Protein AF-A0A7S1FPR6-F1 (afdb_monomer)

Solvent-accessible surface area (backbone atoms only — not comparable to full-atom values): 31084 Å² total; per-residue (Å²): 144,83,84,83,73,78,85,78,77,79,56,76,74,72,63,53,77,70,69,54,66,71,57,50,49,49,50,32,52,48,42,38,20,23,35,70,71,51,36,67,68,56,36,34,44,46,61,71,50,50,48,50,55,46,36,64,73,77,36,64,75,49,70,62,84,54,56,78,64,49,27,78,59,46,77,62,40,66,67,58,41,28,51,49,40,43,57,40,48,52,49,31,64,75,59,40,91,73,52,74,64,54,58,48,52,47,46,53,38,52,48,52,30,51,53,49,57,54,50,59,59,73,45,91,80,66,85,65,88,47,65,48,41,59,46,58,71,54,40,40,50,53,37,50,46,52,51,46,51,42,53,51,45,33,45,49,68,30,51,61,82,91,64,55,70,71,60,53,50,56,50,66,77,46,67,69,61,76,33,57,70,61,55,49,49,52,30,53,48,35,32,51,45,22,33,60,77,65,57,91,82,38,46,92,52,39,65,27,40,36,45,39,8,54,33,18,26,51,34,40,18,46,49,29,41,30,64,66,38,37,67,57,17,45,57,37,42,37,57,45,23,92,55,49,42,53,41,50,55,60,72,80,76,83,63,96,79,56,98,71,58,81,74,79,44,69,72,58,58,70,71,36,68,59,77,80,35,63,66,59,43,52,50,46,29,47,40,48,21,51,25,26,46,77,70,55,17,50,54,58,15,33,50,35,32,26,44,41,36,46,50,48,53,52,31,57,72,70,46,64,43,69,74,42,88,80,33,86,58,49,65,61,51,38,50,22,46,45,45,49,48,44,52,42,37,70,79,37,58,44,32,44,84,54,42,45,68,72,48,51,51,51,30,50,75,73,42,39,69,58,53,51,41,41,73,76,68,46,88,46,66,63,61,50,42,67,71,35,52,78,86,31,43,39,77,72,80,66,72,80,87,57,66,96,75,66,96,70,86,75,89,59,58,52,39,48,49,40,39,51,52,53,51,52,56,50,49,67,54,55,65,67,44,55,68,49,52,57,52,48,60,54,54,75,75,38,62,60,45,46,40,67,61,56,11,58,76,67,76,42,51,60,68,58,38,52,52,49,53,53,46,48,52,57,72,29,49,24,59,31,59,71,73,72,82,88,49,99,58,79,82,72,46,60,34,76,41,66,83,44,55,45,80,39,74,44,61,76,66,49,69,52,74,57,92,62,35,34,40,35,48,76,74,79,77,73,69,63,56,65,60,56,49,52,52,50,50,48,54,52,49,52,52,49,52,53,58,69,69,53,81,83,84,127

Foldseek 3Di:
DDDDDDDDDDDLVVVLPDDDVLVLVLLLQLLCCFWPPVPQVSNCCSVVPVVVVCCVPPNQEHFDRQLVSNCVSNVVPQQSSLLVLLVRLLSCVVRYDDDLVSLQVNLVSLCSNLVVVLVVLVDPPPPSRGFGRHHLVSLLSSLVVLLVSLQVVLLVLLQPPPDDPVSLVSCVVPVVRSQVVVLLVSLVSLLQQLCLVVPPPRGPRGLSSVSNNQSSLLSQLLNCLLQVNLVSSLVSCLSVLQPLVCQLVVDPDPDPPDPPDPPCPVVNCSVHSVNPPLVSSLSSLQSNLSSCVLQLVLLVSLSRLQSSLVVLVVCVVVVVLVPDPPSPCSVLSSVLSLLSVLVSCLLQVLNVVSHDPVSVVVSCVPCVVLSVCVLVVDDRVLVSCVSRGDQHGDSDRDPSVDPCDPPDDDNPSNSCPRVVVSSVSVCVLRVLCNLVVQLVVVLVVDQKDFLCVSCVSSVHDSVVSVVSVVVNQVSQFHFYFPQPPVDPDDRSRNSVSVNPGDGDGSDCWDWDDDPRMIGIDNPPPPVCVVVVVVVVVVVVVVVVVVVVPDDPDD

InterPro domains:
  IPR019382 Translation initiation factor 3 complex subunit L [MF_03011] (11-542)
  IPR019382 Translation initiation factor 3 complex subunit L [PF10255] (102-538)
  IPR019382 Translation initiation factor 3 complex subunit L [PTHR13242] (278-548)

Radius of gyration: 27.77 Å; Cα contacts (8 Å, |Δi|>4): 633; chains: 1; bounding box: 77×50×98 Å

Sequence (554 aa):
MSSGGPPKAASADERDACIPDTVKNFVFDLHDACRRSQSAVEARNLYVVEYRSLCEKYFSNCAWPSSSGISSECNADPIFLALYGELTTRHYHGTCRTTVADRIDSWSTYRHLFDTLLNLANDPGADTMGGLYVPAEWAFAAVNEFVYQFQAFCQFRTNVVGRKEHEMKVLRENRDAWAVETVMFYLHGLVRIAGLDGEEDAPAATQGHRVFGTYAAVGLSRLECLLGDYTSCLAALKPLRHVMHSIIHPPPLPLENSTGGPPVTPKTAFADPLHGIVPARATVAYHAGVSYLLLRRYRDAARIMSPMAAFLLRGLKNGTLRRLVGSEQLPKLNERMVTLLAILTHICPGCTPCVAEEVRTQIRDRHGETLAKIDAGDEGYEDLFAHACPKFVCPAVPNYDRAPGGAAGASQDASKSAYNLQVRQFISEVTNHGPLRKLRSYLRLYTSIRADKMAAFNDLSVSNLAELLCGYKLKMFQLERKDDADTISPPTLDVVSALEGSVRSALDVTYFVDKDMIHVEEDSKKMRFDEYFLKQIGACNEVLEDIQTIPITI

pLDDT: mean 79.54, std 17.8, range [27.5, 96.94]

Structure (mmCIF, N/CA/C/O backbone):
data_AF-A0A7S1FPR6-F1
#
_entry.id   AF-A0A7S1FPR6-F1
#
loop_
_atom_site.group_PDB
_atom_site.id
_atom_site.type_symbol
_atom_site.label_atom_id
_atom_site.label_alt_id
_atom_site.label_comp_id
_atom_site.label_asym_id
_atom_site.label_entity_id
_atom_site.label_seq_id
_atom_site.pdbx_PDB_ins_code
_atom_site.Cartn_x
_atom_site.Cartn_y
_atom_site.Cartn_z
_atom_site.occupancy
_atom_site.B_iso_or_equiv
_atom_site.auth_seq_id
_atom_site.auth_comp_id
_atom_site.auth_asym_id
_atom_site.auth_atom_id
_atom_site.pdbx_PDB_model_num
ATOM 1 N N . MET A 1 1 ? -4.137 24.759 -57.076 1.00 37.81 1 MET A N 1
ATOM 2 C CA . MET A 1 1 ? -3.155 23.656 -57.077 1.00 37.81 1 MET A CA 1
ATOM 3 C C . MET A 1 1 ? -2.073 23.980 -56.063 1.00 37.81 1 MET A C 1
ATOM 5 O O . MET A 1 1 ? -1.264 24.851 -56.329 1.00 37.81 1 MET A O 1
ATOM 9 N N . SER A 1 2 ? -2.123 23.360 -54.888 1.00 31.97 2 SER A N 1
ATOM 10 C CA . SER A 1 2 ? -0.952 22.909 -54.123 1.00 31.97 2 SER A CA 1
ATOM 11 C C . SER A 1 2 ? -1.492 22.209 -52.878 1.00 31.97 2 SER A C 1
ATOM 13 O O . SER A 1 2 ? -2.045 22.835 -51.977 1.00 31.97 2 SER A O 1
ATOM 15 N N . SER A 1 3 ? -1.464 20.883 -52.919 1.00 30.16 3 SER A N 1
ATOM 16 C CA . SER A 1 3 ? -1.887 19.976 -51.861 1.00 30.16 3 SER A CA 1
ATOM 17 C C . SER A 1 3 ? -0.813 19.919 -50.774 1.00 30.16 3 SER A C 1
ATOM 19 O O . SER A 1 3 ? 0.246 19.331 -50.989 1.00 30.16 3 SER A O 1
ATOM 21 N N . GLY A 1 4 ? -1.083 20.504 -49.608 1.00 30.55 4 GLY A N 1
ATOM 22 C CA . GLY A 1 4 ? -0.303 20.256 -48.397 1.00 30.55 4 GLY A CA 1
ATOM 23 C C . GLY A 1 4 ? -0.644 18.874 -47.845 1.00 30.55 4 GLY A C 1
ATOM 24 O O . GLY A 1 4 ? -1.695 18.697 -47.234 1.00 30.55 4 GLY A O 1
ATOM 25 N N . GLY A 1 5 ? 0.208 17.886 -48.118 1.00 30.80 5 GLY A N 1
ATOM 26 C CA . GLY A 1 5 ? 0.121 16.564 -47.496 1.00 30.80 5 GLY A CA 1
ATOM 27 C C . GLY A 1 5 ? 0.456 16.618 -45.997 1.00 30.80 5 GLY A C 1
ATOM 28 O O . GLY A 1 5 ? 1.152 17.538 -45.563 1.00 30.80 5 GLY A O 1
ATOM 29 N N . PRO A 1 6 ? -0.026 15.652 -45.194 1.00 33.47 6 PRO A N 1
ATOM 30 C CA . PRO A 1 6 ? 0.256 15.603 -43.762 1.00 33.47 6 PRO A CA 1
ATOM 31 C C . PRO A 1 6 ? 1.753 15.345 -43.506 1.00 33.47 6 PRO A C 1
ATOM 33 O O . PRO A 1 6 ? 2.423 14.751 -44.359 1.00 33.47 6 PRO A O 1
ATOM 36 N N . PRO A 1 7 ? 2.299 15.759 -42.346 1.00 35.59 7 PRO A N 1
ATOM 37 C CA . PRO A 1 7 ? 3.694 15.497 -42.012 1.00 35.59 7 PRO A CA 1
ATOM 38 C C . PRO A 1 7 ? 3.922 13.981 -41.951 1.00 35.59 7 PRO A C 1
ATOM 40 O O . PRO A 1 7 ? 3.232 13.268 -41.222 1.00 35.59 7 PRO A O 1
ATOM 43 N N . LYS A 1 8 ? 4.872 13.482 -42.751 1.00 34.44 8 LYS A N 1
ATOM 44 C CA . LYS A 1 8 ? 5.312 12.082 -42.715 1.00 34.44 8 LYS A CA 1
ATOM 45 C C . LYS A 1 8 ? 5.830 11.766 -41.311 1.00 34.44 8 LYS A C 1
ATOM 47 O O . LYS A 1 8 ? 6.783 12.389 -40.853 1.00 34.44 8 LYS A O 1
ATOM 52 N N . ALA A 1 9 ? 5.221 10.786 -40.650 1.00 37.81 9 ALA A N 1
ATOM 53 C CA . ALA A 1 9 ? 5.822 10.143 -39.492 1.00 37.81 9 ALA A CA 1
ATOM 54 C C . ALA A 1 9 ? 7.121 9.461 -39.948 1.00 37.81 9 ALA A C 1
ATOM 56 O O . ALA A 1 9 ? 7.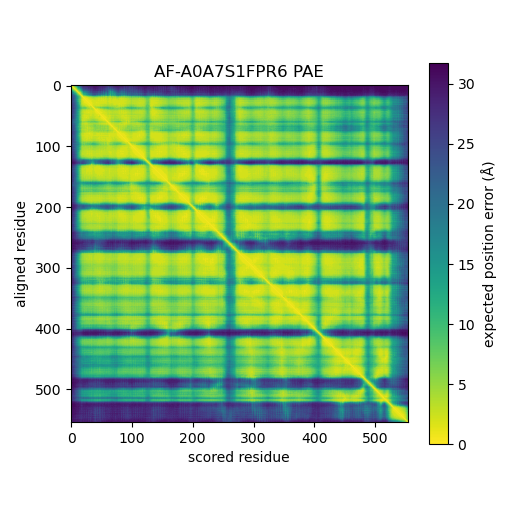085 8.611 -40.840 1.00 37.81 9 ALA A O 1
ATOM 57 N N . ALA A 1 10 ? 8.257 9.862 -39.376 1.00 31.94 10 ALA A N 1
ATOM 58 C CA . ALA A 1 10 ? 9.528 9.189 -39.609 1.00 31.94 10 ALA A CA 1
ATOM 59 C C . ALA A 1 10 ? 9.421 7.724 -39.152 1.00 31.94 10 ALA A C 1
ATOM 61 O O . ALA A 1 10 ? 8.939 7.431 -38.045 1.00 31.94 10 ALA A O 1
ATOM 62 N N . SER A 1 11 ? 9.849 6.810 -40.023 1.00 35.34 11 SER A N 1
ATOM 63 C CA . SER A 1 11 ? 9.926 5.379 -39.717 1.00 35.34 11 SER A CA 1
ATOM 64 C C . SER A 1 11 ? 10.847 5.137 -38.509 1.00 35.34 11 SER A C 1
ATOM 66 O O . SER A 1 11 ? 11.677 5.984 -38.176 1.00 35.34 11 SER A O 1
ATOM 68 N N . ALA A 1 12 ? 10.650 4.032 -37.785 1.00 39.72 12 ALA A N 1
ATOM 69 C CA . ALA A 1 12 ? 11.449 3.713 -36.597 1.00 39.72 12 ALA A CA 1
ATOM 70 C C . ALA A 1 12 ? 12.960 3.617 -36.915 1.00 39.72 12 ALA A C 1
ATOM 72 O O . ALA A 1 12 ? 13.763 4.111 -36.132 1.00 39.72 12 ALA A O 1
ATOM 73 N N . ASP A 1 13 ? 13.317 3.132 -38.110 1.00 36.34 13 ASP A N 1
ATOM 74 C CA . ASP A 1 13 ? 14.708 2.938 -38.551 1.00 36.34 13 ASP A CA 1
ATOM 75 C C . ASP A 1 13 ? 15.509 4.241 -38.747 1.00 36.34 13 ASP A C 1
ATOM 77 O O . ASP A 1 13 ? 16.715 4.267 -38.520 1.00 36.34 13 ASP A O 1
ATOM 81 N N . GLU A 1 14 ? 14.877 5.359 -39.125 1.00 38.81 14 GLU A N 1
ATOM 82 C CA . GLU A 1 14 ? 15.591 6.643 -39.293 1.00 38.81 14 GLU A CA 1
ATOM 83 C C . GLU A 1 14 ? 15.903 7.331 -37.951 1.00 38.81 14 GLU A C 1
ATOM 85 O O . GLU A 1 14 ? 16.786 8.186 -37.880 1.00 38.81 14 GLU A O 1
ATOM 90 N N . ARG A 1 15 ? 15.197 6.960 -36.873 1.00 47.78 15 ARG A N 1
ATOM 91 C CA . ARG A 1 15 ? 15.416 7.504 -35.521 1.00 47.78 15 ARG A CA 1
ATOM 92 C C . ARG A 1 15 ? 16.590 6.844 -34.799 1.00 47.78 15 ARG A C 1
ATOM 94 O O . ARG A 1 15 ? 17.223 7.501 -33.976 1.00 47.78 15 ARG A O 1
ATOM 101 N N . ASP A 1 16 ? 16.916 5.605 -35.155 1.00 49.34 16 ASP A N 1
ATOM 102 C CA . ASP A 1 16 ? 18.032 4.855 -34.571 1.00 49.34 16 ASP A CA 1
ATOM 103 C C . ASP A 1 16 ? 19.408 5.305 -35.125 1.00 49.34 16 ASP A C 1
ATOM 105 O O . ASP A 1 16 ? 20.443 5.039 -34.518 1.00 49.34 16 ASP A O 1
ATOM 109 N N . ALA A 1 17 ? 19.451 6.078 -36.221 1.00 52.38 17 ALA A N 1
ATOM 110 C CA . ALA A 1 17 ? 20.698 6.501 -36.874 1.00 52.38 17 ALA A CA 1
ATOM 111 C C . ALA A 1 17 ? 21.400 7.730 -36.245 1.00 52.38 17 ALA A C 1
ATOM 113 O O . ALA A 1 17 ? 22.522 8.053 -36.633 1.00 52.38 17 ALA A O 1
ATOM 114 N N . CYS A 1 18 ? 20.781 8.427 -35.282 1.00 64.94 18 CYS A N 1
ATOM 115 C CA . CYS A 1 18 ? 21.338 9.649 -34.676 1.00 64.94 18 CYS A CA 1
ATOM 116 C C . CYS A 1 18 ? 21.225 9.644 -33.140 1.00 64.94 18 CYS A C 1
ATOM 118 O O . CYS A 1 18 ? 20.733 10.593 -32.528 1.00 64.94 18 CYS A O 1
ATOM 120 N N . ILE A 1 19 ? 21.647 8.548 -32.500 1.00 78.88 19 ILE A N 1
ATOM 121 C CA . ILE A 1 19 ? 21.756 8.482 -31.035 1.00 78.88 19 ILE A CA 1
ATOM 122 C C . ILE A 1 19 ? 22.978 9.316 -30.602 1.00 78.88 19 ILE A C 1
ATOM 124 O O . ILE A 1 19 ? 24.081 9.014 -31.066 1.00 78.88 19 ILE A O 1
ATOM 128 N N . PRO A 1 20 ? 22.824 10.331 -29.725 1.00 85.62 20 PRO A N 1
ATOM 129 C CA . PRO A 1 20 ? 23.949 11.124 -29.231 1.00 85.62 20 PRO A CA 1
ATOM 130 C C . PRO A 1 20 ? 25.014 10.257 -28.550 1.00 85.62 20 PRO A C 1
ATOM 132 O O . PRO A 1 20 ? 24.675 9.354 -27.783 1.00 85.62 20 PRO A O 1
ATOM 135 N N . ASP A 1 21 ? 26.295 10.578 -28.751 1.00 86.56 21 ASP A N 1
ATOM 136 C CA . ASP A 1 21 ? 27.410 9.819 -28.158 1.00 86.56 21 ASP A CA 1
ATOM 137 C C . ASP A 1 21 ? 27.344 9.784 -26.625 1.00 86.56 21 ASP A C 1
ATOM 139 O O . ASP A 1 21 ? 27.701 8.792 -26.001 1.00 86.56 21 ASP A O 1
ATOM 143 N N . THR A 1 22 ? 26.793 10.828 -26.000 1.00 89.62 22 THR A N 1
ATOM 144 C CA . THR A 1 22 ? 26.539 10.866 -24.552 1.00 89.62 22 THR A CA 1
ATOM 145 C C . THR A 1 22 ? 25.584 9.769 -24.083 1.00 89.62 22 THR A C 1
ATOM 147 O O . THR A 1 22 ? 25.764 9.231 -22.995 1.00 89.62 22 THR A O 1
ATOM 150 N N . VAL A 1 23 ? 24.576 9.426 -24.890 1.00 89.25 23 VAL A N 1
ATOM 151 C CA . VAL A 1 23 ? 23.606 8.368 -24.579 1.00 89.25 23 VAL A CA 1
ATOM 152 C C . VAL A 1 23 ? 24.233 6.995 -24.806 1.00 89.25 23 VAL A C 1
ATOM 154 O O . VAL A 1 23 ? 24.014 6.101 -23.996 1.00 89.25 23 VAL A O 1
ATOM 157 N N . LYS A 1 24 ? 25.052 6.835 -25.854 1.00 89.19 24 LYS A N 1
ATOM 158 C CA . LYS A 1 24 ? 25.798 5.590 -26.104 1.00 89.19 24 LYS A CA 1
ATOM 159 C C . LYS A 1 24 ? 26.792 5.292 -24.983 1.00 89.19 24 LYS A C 1
ATOM 161 O O . LYS A 1 24 ? 26.760 4.196 -24.436 1.00 89.19 24 LYS A O 1
ATOM 166 N N . ASN A 1 25 ? 27.583 6.290 -24.583 1.00 91.50 25 ASN A N 1
ATOM 167 C CA . ASN A 1 25 ? 28.529 6.170 -23.472 1.00 91.50 25 ASN A CA 1
ATOM 168 C C . ASN A 1 25 ? 27.806 5.803 -22.173 1.00 91.50 25 ASN A C 1
ATOM 170 O O . ASN A 1 25 ? 28.178 4.834 -21.530 1.00 91.50 25 ASN A O 1
ATOM 174 N N . PHE A 1 26 ? 26.700 6.482 -21.850 1.00 93.69 26 PHE A N 1
ATOM 175 C CA . PHE A 1 26 ? 25.889 6.135 -20.681 1.00 93.69 26 PHE A CA 1
ATOM 176 C C . PHE A 1 26 ? 25.396 4.678 -20.708 1.00 93.69 26 PHE A C 1
ATOM 178 O O . PHE A 1 26 ? 25.424 3.999 -19.686 1.00 93.69 26 PHE A O 1
ATOM 185 N N . VAL A 1 27 ? 24.927 4.189 -21.862 1.00 91.81 27 VAL A N 1
ATOM 186 C CA . VAL A 1 27 ? 24.466 2.799 -22.009 1.00 91.81 27 VAL A CA 1
ATOM 187 C C . VAL A 1 27 ? 25.617 1.813 -21.814 1.00 91.81 27 VAL A C 1
ATOM 189 O O . VAL A 1 27 ? 25.434 0.810 -21.123 1.00 91.81 27 VAL A O 1
ATOM 192 N N . PHE A 1 28 ? 26.786 2.100 -22.389 1.00 91.88 28 PHE A N 1
ATOM 193 C CA . PHE A 1 28 ? 27.994 1.297 -22.216 1.00 91.88 28 PHE A CA 1
ATOM 194 C C . PHE A 1 28 ? 28.439 1.260 -20.746 1.00 91.88 28 PHE A C 1
ATOM 196 O O . PHE A 1 28 ? 28.618 0.178 -20.190 1.00 91.88 28 PHE A O 1
ATOM 203 N N . ASP A 1 29 ? 28.533 2.421 -20.095 1.00 91.56 29 ASP A N 1
ATOM 204 C CA . ASP A 1 29 ? 28.960 2.547 -18.699 1.00 91.56 29 ASP A CA 1
ATOM 205 C C . ASP A 1 29 ? 27.967 1.852 -17.754 1.00 91.56 29 ASP A C 1
ATOM 207 O O . ASP A 1 29 ? 28.359 1.143 -16.826 1.00 91.56 29 ASP A O 1
ATOM 211 N N . LEU A 1 30 ? 26.659 1.974 -18.018 1.00 91.50 30 LEU A N 1
ATOM 212 C CA . LEU A 1 30 ? 25.624 1.286 -17.242 1.00 91.50 30 LEU A CA 1
ATOM 213 C C . LEU A 1 30 ? 25.673 -0.236 -17.444 1.00 91.50 30 LEU A C 1
ATOM 215 O O . LEU A 1 30 ? 25.467 -0.984 -16.485 1.00 91.50 30 LEU A O 1
ATOM 219 N N . HIS A 1 31 ? 25.952 -0.709 -18.665 1.00 91.62 31 HIS A N 1
ATOM 220 C CA . HIS A 1 31 ? 26.153 -2.134 -18.951 1.00 91.62 31 HIS A CA 1
ATOM 221 C C . HIS A 1 31 ? 27.362 -2.680 -18.196 1.00 91.62 31 HIS A C 1
ATOM 223 O O . HIS A 1 31 ? 27.237 -3.688 -17.491 1.00 91.62 31 HIS A O 1
ATOM 229 N N . ASP A 1 32 ? 28.500 -1.993 -18.286 1.00 89.44 32 ASP A N 1
ATOM 230 C CA . ASP A 1 32 ? 29.732 -2.391 -17.614 1.00 89.44 32 ASP A CA 1
ATOM 231 C C . ASP A 1 32 ? 29.536 -2.430 -16.091 1.00 89.44 32 ASP A C 1
ATOM 233 O O . ASP A 1 32 ? 29.795 -3.463 -15.464 1.00 89.44 32 ASP A O 1
ATOM 237 N N . ALA A 1 33 ? 28.934 -1.383 -15.517 1.00 87.12 33 ALA A N 1
ATOM 238 C CA . ALA A 1 33 ? 28.638 -1.279 -14.090 1.00 87.12 33 ALA A CA 1
ATOM 239 C C . ALA A 1 33 ? 27.710 -2.388 -13.564 1.00 87.12 33 ALA A C 1
ATOM 241 O O . ALA A 1 33 ? 27.910 -2.891 -12.457 1.00 87.12 33 ALA A O 1
ATOM 242 N N . CYS A 1 34 ? 26.698 -2.796 -14.337 1.00 86.25 34 CYS A N 1
ATOM 243 C CA . CYS A 1 34 ? 25.723 -3.811 -13.920 1.00 86.25 34 CYS A CA 1
ATOM 244 C C . CYS A 1 34 ? 26.165 -5.261 -14.180 1.00 86.25 34 CYS A C 1
ATOM 246 O O . CYS A 1 34 ? 25.707 -6.173 -13.482 1.00 86.25 34 CYS A O 1
ATOM 248 N N . ARG A 1 35 ? 27.004 -5.502 -15.195 1.00 86.75 35 ARG A N 1
ATOM 249 C CA . ARG A 1 35 ? 27.312 -6.860 -15.684 1.00 86.75 35 ARG A CA 1
ATOM 250 C C . ARG A 1 35 ? 28.768 -7.265 -15.488 1.00 86.75 35 ARG A C 1
ATOM 252 O O . ARG A 1 35 ? 29.015 -8.419 -15.144 1.00 86.75 35 ARG A O 1
ATOM 259 N N . ARG A 1 36 ? 29.715 -6.345 -15.690 1.00 82.62 36 ARG A N 1
ATOM 260 C CA . ARG A 1 36 ? 31.159 -6.630 -15.691 1.00 82.62 36 ARG A CA 1
ATOM 261 C C . ARG A 1 36 ? 31.837 -6.182 -14.407 1.00 82.62 36 ARG A C 1
ATOM 263 O O . ARG A 1 36 ? 32.318 -7.027 -13.658 1.00 82.62 36 ARG A O 1
ATOM 270 N N . SER A 1 37 ? 31.861 -4.877 -14.141 1.00 80.38 37 SER A N 1
ATOM 271 C CA . SER A 1 37 ? 32.553 -4.313 -12.980 1.00 80.38 37 SER A CA 1
ATOM 272 C C . SER A 1 37 ? 31.776 -4.520 -11.677 1.00 80.38 37 SER A C 1
ATOM 274 O O . SER A 1 37 ? 32.384 -4.573 -10.609 1.00 80.38 37 SER A O 1
ATOM 276 N N . GLN A 1 38 ? 30.443 -4.666 -11.757 1.00 80.19 38 GLN A N 1
ATOM 277 C CA . GLN A 1 38 ? 29.536 -4.844 -10.609 1.00 80.19 38 GLN A CA 1
ATOM 278 C C . GLN A 1 38 ? 29.737 -3.777 -9.520 1.00 80.19 38 GLN A C 1
ATOM 280 O O . GLN A 1 38 ? 29.549 -4.016 -8.322 1.00 80.19 38 GLN A O 1
ATOM 285 N N . SER A 1 39 ? 30.138 -2.576 -9.941 1.00 80.38 39 SER A N 1
ATOM 286 C CA . SER A 1 39 ? 30.442 -1.465 -9.053 1.00 80.38 39 SER A CA 1
ATOM 287 C C . SER A 1 39 ? 29.154 -0.854 -8.507 1.00 80.38 39 SER A C 1
ATOM 289 O O . SER A 1 39 ? 28.416 -0.142 -9.192 1.00 80.38 39 SER A O 1
ATOM 291 N N . ALA A 1 40 ? 28.885 -1.111 -7.227 1.00 77.81 40 ALA A N 1
ATOM 292 C CA . ALA A 1 40 ? 27.667 -0.658 -6.564 1.00 77.81 40 ALA A CA 1
ATOM 293 C C . ALA A 1 40 ? 27.491 0.864 -6.547 1.00 77.81 40 ALA A C 1
ATOM 295 O O . ALA A 1 40 ? 26.373 1.366 -6.674 1.00 77.81 40 ALA A O 1
ATOM 296 N N . VAL A 1 41 ? 28.596 1.589 -6.365 1.00 81.81 41 VAL A N 1
ATOM 297 C CA . VAL A 1 41 ? 28.611 3.053 -6.282 1.00 81.81 41 VAL A CA 1
ATOM 298 C C . VAL A 1 41 ? 28.370 3.663 -7.658 1.00 81.81 41 VAL A C 1
ATOM 300 O O . VAL A 1 41 ? 27.562 4.577 -7.794 1.00 81.81 41 VAL A O 1
ATOM 303 N N . GLU A 1 42 ? 29.029 3.123 -8.677 1.00 86.56 42 GLU A N 1
ATOM 304 C CA . GLU A 1 42 ? 28.938 3.601 -10.052 1.00 86.56 42 GLU A CA 1
ATOM 305 C C . GLU A 1 42 ? 27.557 3.337 -10.649 1.00 86.56 42 GLU A C 1
ATOM 307 O O . GLU A 1 42 ? 26.883 4.284 -11.045 1.00 86.56 42 GLU A O 1
ATOM 312 N N . ALA A 1 43 ? 27.062 2.096 -10.584 1.00 86.31 43 ALA A N 1
ATOM 313 C CA . ALA A 1 43 ? 25.729 1.750 -11.078 1.00 86.31 43 ALA A CA 1
ATOM 314 C C . ALA A 1 43 ? 24.630 2.595 -10.406 1.00 86.31 43 ALA A C 1
ATOM 316 O O . ALA A 1 43 ? 23.673 3.031 -11.051 1.00 86.31 43 ALA A O 1
ATOM 317 N N . ARG A 1 44 ? 24.774 2.873 -9.101 1.00 86.31 44 ARG A N 1
ATOM 318 C CA . ARG A 1 44 ? 23.865 3.766 -8.373 1.00 86.31 44 ARG A CA 1
ATOM 319 C C . ARG A 1 44 ? 23.968 5.206 -8.875 1.00 86.31 44 ARG A C 1
ATOM 321 O O . ARG A 1 44 ? 22.928 5.823 -9.076 1.00 86.31 44 ARG A O 1
ATOM 328 N N . ASN A 1 45 ? 25.169 5.750 -9.065 1.00 88.19 45 ASN A N 1
ATOM 329 C CA . ASN A 1 45 ? 25.356 7.123 -9.548 1.00 88.19 45 ASN A CA 1
ATOM 330 C C . ASN A 1 45 ? 24.815 7.305 -10.972 1.00 88.19 45 ASN A C 1
ATOM 332 O O . ASN A 1 45 ? 24.061 8.252 -11.213 1.00 88.19 45 ASN A O 1
ATOM 336 N N . LEU A 1 46 ? 25.108 6.358 -11.867 1.00 90.88 46 LEU A N 1
ATOM 337 C CA . LEU A 1 46 ? 24.580 6.323 -13.229 1.00 90.88 46 LEU A CA 1
ATOM 338 C C . LEU A 1 46 ? 23.044 6.340 -13.217 1.00 90.88 46 LEU A C 1
ATOM 340 O O . LEU A 1 46 ? 22.421 7.172 -13.873 1.00 90.88 46 LEU A O 1
ATOM 344 N N . TYR A 1 47 ? 22.409 5.491 -12.403 1.00 90.12 47 TYR A N 1
ATOM 345 C CA . TYR A 1 47 ? 20.947 5.418 -12.323 1.00 90.12 47 TYR A CA 1
ATOM 346 C C . TYR A 1 47 ? 20.290 6.622 -11.619 1.00 90.12 47 TYR A C 1
ATOM 348 O O . TYR A 1 47 ? 19.258 7.134 -12.056 1.00 90.12 47 TYR A O 1
ATOM 356 N N . VAL A 1 48 ? 20.844 7.071 -10.490 1.00 85.00 48 VAL A N 1
ATOM 357 C CA . VAL A 1 48 ? 20.218 8.088 -9.628 1.00 85.00 48 VAL A CA 1
ATOM 358 C C . VAL A 1 48 ? 20.471 9.504 -10.137 1.00 85.00 48 VAL A C 1
ATOM 360 O O . VAL A 1 48 ? 19.597 10.356 -9.980 1.00 85.00 48 VAL A O 1
ATOM 363 N N . VAL A 1 49 ? 21.640 9.771 -10.721 1.00 88.19 49 VAL A N 1
ATOM 364 C CA . VAL A 1 49 ? 22.076 11.124 -11.096 1.00 88.19 49 VAL A CA 1
ATOM 365 C C . VAL A 1 49 ? 22.101 11.288 -12.611 1.00 88.19 49 VAL A C 1
ATOM 367 O O . VAL A 1 49 ? 21.384 12.137 -13.146 1.00 88.19 49 VAL A O 1
ATOM 370 N N . GLU A 1 50 ? 22.893 10.479 -13.313 1.00 90.31 50 GLU A N 1
ATOM 371 C CA . GLU A 1 50 ? 23.158 10.705 -14.738 1.00 90.31 50 GLU A CA 1
ATOM 372 C C . GLU A 1 50 ? 21.943 10.422 -15.614 1.00 90.31 50 GLU A C 1
ATOM 374 O O . GLU A 1 50 ? 21.558 11.276 -16.413 1.00 90.31 50 GLU A O 1
ATOM 379 N N . TYR A 1 51 ? 21.276 9.288 -15.394 1.00 89.94 51 TYR A N 1
ATOM 380 C CA . TYR A 1 51 ? 20.056 8.910 -16.104 1.00 89.94 51 TYR A CA 1
ATOM 381 C C . TYR A 1 51 ? 19.005 10.023 -16.059 1.00 89.94 51 TYR A C 1
ATOM 383 O O . TYR A 1 51 ? 18.435 10.398 -17.080 1.00 89.94 51 TYR A O 1
ATOM 391 N N . ARG A 1 52 ? 18.796 10.625 -14.883 1.00 86.50 52 ARG A N 1
ATOM 392 C CA . ARG A 1 52 ? 17.849 11.734 -14.708 1.00 86.50 52 ARG A CA 1
ATOM 393 C C . ARG A 1 52 ? 18.270 12.980 -15.459 1.00 86.50 52 ARG A C 1
ATOM 395 O O . ARG A 1 52 ? 17.444 13.596 -16.125 1.00 86.50 52 ARG A O 1
ATOM 402 N N . SER A 1 53 ? 19.554 13.321 -15.375 1.00 89.75 53 SER A N 1
ATOM 403 C CA . SER A 1 53 ? 20.100 14.455 -16.113 1.00 89.75 53 SER A CA 1
ATOM 404 C C . SER A 1 53 ? 19.896 14.279 -17.619 1.00 89.75 53 SER A C 1
ATOM 406 O O . SER A 1 53 ? 19.531 15.234 -18.302 1.00 89.75 53 SER A O 1
ATOM 408 N N . LEU A 1 54 ? 20.077 13.063 -18.140 1.00 90.56 54 LEU A N 1
ATOM 409 C CA . LEU A 1 54 ? 19.831 12.741 -19.545 1.00 90.56 54 LEU A CA 1
ATOM 410 C C . LEU A 1 54 ? 18.339 12.780 -19.898 1.00 90.56 54 LEU A C 1
ATOM 412 O O . LEU A 1 54 ? 17.989 13.363 -20.925 1.00 90.56 54 LEU A O 1
ATOM 416 N N . CYS A 1 55 ? 17.463 12.241 -19.042 1.00 88.62 55 CYS A N 1
ATOM 417 C CA . CYS A 1 55 ? 16.012 12.340 -19.213 1.00 88.62 55 CYS A CA 1
ATOM 418 C C . CYS A 1 55 ? 15.559 13.799 -19.345 1.00 88.62 55 CYS A C 1
ATOM 420 O O . CYS A 1 55 ? 14.809 14.128 -20.258 1.00 88.62 55 CYS A O 1
ATOM 422 N N . GLU A 1 56 ? 16.032 14.683 -18.466 1.00 87.25 56 GLU A N 1
ATOM 423 C CA . GLU A 1 56 ? 15.659 16.101 -18.473 1.00 87.25 56 GLU A CA 1
ATOM 424 C C . GLU A 1 56 ? 16.226 16.851 -19.687 1.00 87.25 56 GLU A C 1
ATOM 426 O O . GLU A 1 56 ? 15.530 17.676 -20.280 1.00 87.25 56 GLU A O 1
ATOM 431 N N . LYS A 1 57 ? 17.472 16.553 -20.080 1.00 88.94 57 LYS A N 1
ATOM 432 C CA . LYS A 1 57 ? 18.167 17.242 -21.180 1.00 88.94 57 LYS A CA 1
ATOM 433 C C . LYS A 1 57 ? 17.682 16.822 -22.566 1.00 88.94 57 LYS A C 1
ATOM 435 O O . LYS A 1 57 ? 17.514 17.683 -23.424 1.00 88.94 57 LYS A O 1
ATOM 440 N N . TYR A 1 58 ? 17.499 15.522 -22.795 1.00 86.38 58 TYR A N 1
ATOM 441 C CA . TYR A 1 58 ? 17.273 14.966 -24.136 1.00 86.38 58 TYR A CA 1
ATOM 442 C C . TYR A 1 58 ? 15.895 14.323 -24.314 1.00 86.38 58 TYR A C 1
ATOM 444 O O . TYR A 1 58 ? 15.391 14.304 -25.434 1.00 86.38 58 TYR A O 1
ATOM 452 N N . PHE A 1 59 ? 15.267 13.830 -23.237 1.00 87.25 59 PHE A N 1
ATOM 453 C CA . PHE A 1 59 ? 14.079 12.967 -23.323 1.00 87.25 59 PHE A CA 1
ATOM 454 C C . PHE A 1 59 ? 12.873 13.462 -22.512 1.00 87.25 59 PHE A C 1
ATOM 456 O O . PHE A 1 59 ? 12.066 12.671 -22.028 1.00 87.25 59 PHE A O 1
ATOM 463 N N . SER A 1 60 ? 12.713 14.779 -22.370 1.00 84.50 60 SER A N 1
ATOM 464 C CA . SER A 1 60 ? 11.704 15.373 -21.480 1.00 84.50 60 SER A CA 1
ATOM 465 C C . SER A 1 60 ? 10.250 15.158 -21.909 1.00 84.50 60 SER A C 1
ATOM 467 O O . SER A 1 60 ? 9.370 15.307 -21.074 1.00 84.50 60 SER A O 1
ATOM 469 N N . ASN A 1 61 ? 9.987 14.826 -23.179 1.00 85.19 61 ASN A N 1
ATOM 470 C CA . ASN A 1 61 ? 8.653 14.515 -23.723 1.00 85.19 61 ASN A CA 1
ATOM 471 C C . ASN A 1 61 ? 8.721 13.498 -24.880 1.00 85.19 61 ASN A C 1
ATOM 473 O O . ASN A 1 61 ? 7.906 13.531 -25.804 1.00 85.19 61 ASN A O 1
ATOM 477 N N . CYS A 1 62 ? 9.725 12.622 -24.880 1.00 84.75 62 CYS A N 1
ATOM 478 C CA . CYS A 1 62 ? 9.892 11.612 -25.921 1.00 84.75 62 CYS A CA 1
ATOM 479 C C . CYS A 1 62 ? 10.424 10.293 -25.358 1.00 84.75 62 CYS A C 1
ATOM 481 O O . CYS A 1 62 ? 10.886 10.213 -24.218 1.00 84.75 62 CYS A O 1
ATOM 483 N N . ALA A 1 63 ? 10.306 9.243 -26.170 1.00 86.50 63 ALA A N 1
ATOM 484 C CA . ALA A 1 63 ? 10.867 7.939 -25.864 1.00 86.50 63 ALA A CA 1
ATOM 485 C C . ALA A 1 63 ? 12.396 7.963 -25.992 1.00 86.50 63 ALA A C 1
ATOM 487 O O . ALA A 1 63 ? 12.953 8.677 -26.829 1.00 86.50 63 ALA A O 1
ATOM 488 N N . TRP A 1 64 ? 13.047 7.144 -25.174 1.00 90.81 64 TRP A N 1
ATOM 489 C CA . TRP A 1 64 ? 14.453 6.793 -25.350 1.00 90.81 64 TRP A CA 1
ATOM 490 C C . TRP A 1 64 ? 14.648 5.921 -26.607 1.00 90.81 64 TRP A C 1
ATOM 492 O O . TRP A 1 64 ? 13.660 5.405 -27.143 1.00 90.81 64 TRP A O 1
ATOM 502 N N . PRO A 1 65 ? 15.895 5.755 -27.088 1.00 90.38 65 PRO A N 1
ATOM 503 C CA . PRO A 1 65 ? 16.213 4.842 -28.183 1.00 90.38 65 PRO A CA 1
ATOM 504 C C . PRO A 1 65 ? 15.707 3.415 -27.943 1.00 90.38 65 PRO A C 1
ATOM 506 O O . PRO A 1 65 ? 15.565 2.971 -26.802 1.00 90.38 65 PRO A O 1
ATOM 509 N N . SER A 1 66 ? 15.438 2.694 -29.032 1.00 88.06 66 SER A N 1
ATOM 510 C CA . SER A 1 66 ? 14.974 1.308 -28.969 1.00 88.06 66 SER A CA 1
ATOM 511 C C . SER A 1 66 ? 16.063 0.379 -28.411 1.00 88.06 66 SER A C 1
ATOM 513 O O . SER A 1 66 ? 17.260 0.632 -28.570 1.00 88.06 66 SER A O 1
ATOM 515 N N . SER A 1 67 ? 15.669 -0.734 -27.781 1.00 86.56 67 SER A N 1
ATOM 516 C CA . SER A 1 67 ? 16.622 -1.757 -27.319 1.00 86.56 67 SER A CA 1
ATOM 517 C C . SER A 1 67 ? 17.427 -2.362 -28.478 1.00 86.56 67 SER A C 1
ATOM 519 O O . SER A 1 67 ? 18.599 -2.687 -28.309 1.00 86.56 67 SER A O 1
ATOM 521 N N . SER A 1 68 ? 16.843 -2.448 -29.677 1.00 85.75 68 SER A N 1
ATOM 522 C CA . SER A 1 68 ? 17.550 -2.840 -30.900 1.00 85.75 68 SER A CA 1
ATOM 523 C C . SER A 1 68 ? 18.609 -1.820 -31.322 1.00 85.75 68 SER A C 1
ATOM 525 O O . SER A 1 68 ? 19.706 -2.218 -31.708 1.00 85.75 68 SER A O 1
ATOM 527 N N . GLY A 1 69 ? 18.318 -0.520 -31.207 1.00 83.31 69 GLY A N 1
ATOM 528 C CA . GLY A 1 69 ? 19.216 0.559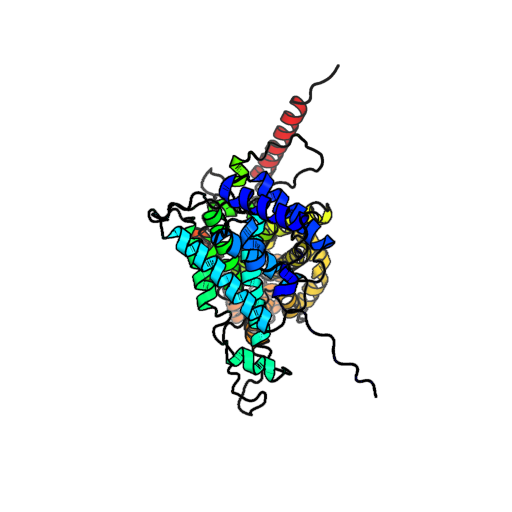 -31.626 1.00 83.31 69 GLY A CA 1
ATOM 529 C C . GLY A 1 69 ? 20.479 0.697 -30.769 1.00 83.31 69 GLY A C 1
ATOM 530 O O . GLY A 1 69 ? 21.506 1.147 -31.266 1.00 83.31 69 GLY A O 1
ATOM 531 N N . ILE A 1 70 ? 20.432 0.277 -29.500 1.00 87.94 70 ILE A N 1
ATOM 532 C CA . ILE A 1 70 ? 21.578 0.324 -28.571 1.00 87.94 70 ILE A CA 1
ATOM 533 C C . ILE A 1 70 ? 22.297 -1.022 -28.401 1.00 87.94 70 ILE A C 1
ATOM 535 O O . ILE A 1 70 ? 23.265 -1.116 -27.646 1.00 87.94 70 ILE A O 1
ATOM 539 N N . SER A 1 71 ? 21.845 -2.073 -29.092 1.00 87.81 71 SER A N 1
ATOM 540 C CA . SER A 1 71 ? 22.356 -3.437 -28.909 1.00 87.81 71 SER A CA 1
ATOM 541 C C . SER A 1 71 ? 23.856 -3.572 -29.199 1.00 87.81 71 SER A C 1
ATOM 543 O O . SER A 1 71 ? 24.499 -4.455 -28.627 1.00 87.81 71 SER A O 1
ATOM 545 N N . SER A 1 72 ? 24.421 -2.729 -30.071 1.00 86.50 72 SER A N 1
ATOM 546 C CA . SER A 1 72 ? 25.863 -2.696 -30.352 1.00 86.50 72 SER A CA 1
ATOM 547 C C . SER A 1 72 ? 26.685 -2.280 -29.135 1.00 86.50 72 SER A C 1
ATOM 549 O O . SER A 1 72 ? 27.757 -2.833 -28.906 1.00 86.50 72 SER A O 1
ATOM 551 N N . GLU A 1 73 ? 26.167 -1.351 -28.332 1.00 86.25 73 GLU A N 1
ATOM 552 C CA . GLU A 1 73 ? 26.891 -0.739 -27.213 1.00 86.25 73 GLU A CA 1
ATOM 553 C C . GLU A 1 73 ? 26.985 -1.679 -26.003 1.00 86.25 73 GLU A C 1
ATOM 555 O O . GLU A 1 73 ? 27.933 -1.613 -25.228 1.00 86.25 73 GLU A O 1
ATOM 560 N N . CYS A 1 74 ? 26.036 -2.608 -25.855 1.00 85.19 74 CYS A N 1
ATOM 561 C CA . CYS A 1 74 ? 25.982 -3.557 -24.739 1.00 85.19 74 CYS A CA 1
ATOM 562 C C . CYS A 1 74 ? 26.316 -5.004 -25.143 1.00 85.19 74 CYS A C 1
ATOM 564 O O . CYS A 1 74 ? 25.919 -5.947 -24.459 1.00 85.19 74 CYS A O 1
ATOM 566 N N . ASN A 1 75 ? 27.027 -5.207 -26.260 1.00 84.81 75 ASN A N 1
ATOM 567 C CA . ASN A 1 75 ? 27.409 -6.531 -26.784 1.00 84.81 75 ASN A CA 1
ATOM 568 C C . ASN A 1 75 ? 26.224 -7.497 -26.981 1.00 84.81 75 ASN A C 1
ATOM 570 O O . ASN A 1 75 ? 26.379 -8.705 -26.813 1.00 84.81 75 ASN A O 1
ATOM 574 N N . ALA A 1 76 ? 25.039 -6.965 -27.297 1.00 86.62 76 ALA A N 1
ATOM 575 C CA . ALA A 1 76 ? 23.792 -7.722 -27.398 1.00 86.62 76 ALA A CA 1
ATOM 576 C C . ALA A 1 76 ? 23.458 -8.568 -26.148 1.00 86.62 76 ALA A C 1
ATOM 578 O O . ALA A 1 76 ? 22.843 -9.626 -26.265 1.00 86.62 76 ALA A O 1
ATOM 579 N N . ASP A 1 77 ? 23.854 -8.111 -24.951 1.00 87.38 77 ASP A N 1
ATOM 580 C CA . ASP A 1 77 ? 23.534 -8.785 -23.689 1.00 87.38 77 ASP A CA 1
ATOM 581 C C . ASP A 1 77 ? 22.008 -8.819 -23.459 1.00 87.38 77 ASP A C 1
ATOM 583 O O . ASP A 1 77 ? 21.402 -7.768 -23.210 1.00 87.38 77 ASP A O 1
ATOM 587 N N . PRO A 1 78 ? 21.369 -10.004 -23.504 1.00 87.69 78 PRO A N 1
ATOM 588 C CA . PRO A 1 78 ? 19.915 -10.112 -23.440 1.00 87.69 78 PRO A CA 1
ATOM 589 C C . PRO A 1 78 ? 19.346 -9.652 -22.091 1.00 87.69 78 PR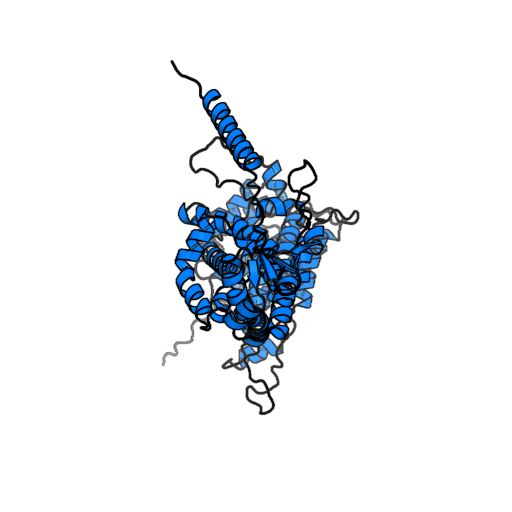O A C 1
ATOM 591 O O . PRO A 1 78 ? 18.260 -9.077 -22.047 1.00 87.69 78 PRO A O 1
ATOM 594 N N . ILE A 1 79 ? 20.080 -9.844 -20.989 1.00 87.88 79 ILE A N 1
ATOM 595 C CA . ILE A 1 79 ? 19.621 -9.466 -19.643 1.00 87.88 79 ILE A CA 1
ATOM 596 C C . ILE A 1 79 ? 19.623 -7.946 -19.508 1.00 87.88 79 ILE A C 1
ATOM 598 O O . ILE A 1 79 ? 18.661 -7.350 -19.016 1.00 87.88 79 ILE A O 1
ATOM 602 N N . PHE A 1 80 ? 20.701 -7.308 -19.964 1.00 90.69 80 PHE A N 1
ATOM 603 C CA . PHE A 1 80 ? 20.807 -5.856 -19.922 1.00 90.69 80 PHE A CA 1
ATOM 604 C C . PHE A 1 80 ? 19.809 -5.180 -20.865 1.00 90.69 80 PHE A C 1
ATOM 606 O O . PHE A 1 80 ? 19.183 -4.200 -20.473 1.00 90.69 80 PHE A O 1
ATOM 613 N N . LEU A 1 81 ? 19.597 -5.722 -22.067 1.00 91.81 81 LEU A N 1
ATOM 614 C CA . LEU A 1 81 ? 18.596 -5.203 -23.001 1.00 91.81 81 LEU A CA 1
ATOM 615 C C . LEU A 1 81 ? 17.173 -5.288 -22.436 1.00 91.81 81 LEU A C 1
ATOM 617 O O . LEU A 1 81 ? 16.394 -4.350 -22.615 1.00 91.81 81 LEU A O 1
ATOM 621 N N . ALA A 1 82 ? 16.842 -6.354 -21.702 1.00 92.06 82 ALA A N 1
ATOM 622 C CA . ALA A 1 82 ? 15.555 -6.467 -21.022 1.00 92.06 82 ALA A CA 1
ATOM 623 C C . ALA A 1 82 ? 15.396 -5.425 -19.895 1.00 92.06 82 ALA A C 1
ATOM 625 O O . ALA A 1 82 ? 14.345 -4.792 -19.775 1.00 92.06 82 ALA A O 1
ATOM 626 N N . LEU A 1 83 ? 16.453 -5.184 -19.107 1.00 92.06 83 LEU A N 1
ATOM 627 C CA . LEU A 1 83 ? 16.477 -4.134 -18.079 1.00 92.06 83 LEU A CA 1
ATOM 628 C C . LEU A 1 83 ? 16.370 -2.730 -18.688 1.00 92.06 83 LEU A C 1
ATOM 630 O O . LEU A 1 83 ? 15.598 -1.901 -18.210 1.00 92.06 83 LEU A O 1
ATOM 634 N N . TYR A 1 84 ? 17.101 -2.464 -19.769 1.00 93.44 84 TYR A N 1
ATOM 635 C CA . TYR A 1 84 ? 17.021 -1.208 -20.509 1.00 93.44 84 TYR A CA 1
ATOM 636 C C . TYR A 1 84 ? 15.619 -0.983 -21.093 1.00 93.44 84 TYR A C 1
ATOM 638 O O . TYR A 1 84 ? 15.077 0.121 -21.010 1.00 93.44 84 TYR A O 1
ATOM 646 N N . GLY A 1 85 ? 14.989 -2.035 -21.623 1.00 92.81 85 GLY A N 1
ATOM 647 C CA . GLY A 1 85 ? 13.599 -1.999 -22.074 1.00 92.81 85 GLY A CA 1
ATOM 648 C C . GLY A 1 85 ? 12.640 -1.557 -20.965 1.00 92.81 85 GLY A C 1
ATOM 649 O O . GLY A 1 85 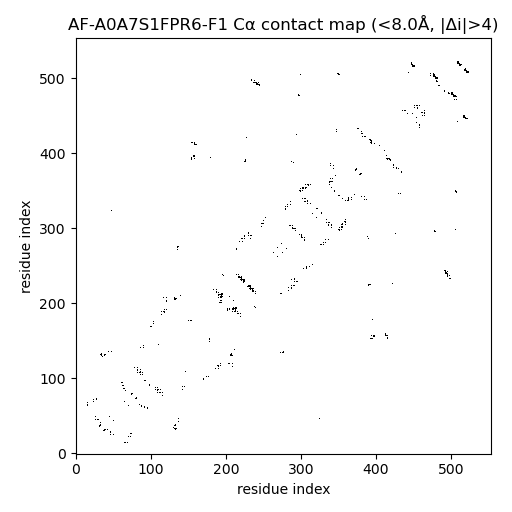? 11.804 -0.681 -21.188 1.00 92.81 85 GLY A O 1
ATOM 650 N N . GLU A 1 86 ? 12.787 -2.095 -19.750 1.00 94.69 86 GLU A N 1
ATOM 651 C CA . GLU A 1 86 ? 12.009 -1.653 -18.584 1.00 94.69 86 GLU A CA 1
ATOM 652 C C . GLU A 1 86 ? 12.259 -0.179 -18.258 1.00 94.69 86 GLU A C 1
ATOM 654 O O . GLU A 1 86 ? 11.305 0.588 -18.117 1.00 94.69 86 GLU A O 1
ATOM 659 N N . LEU A 1 87 ? 13.528 0.227 -18.181 1.00 92.62 87 LEU A N 1
ATOM 660 C CA . LEU A 1 87 ? 13.938 1.582 -17.814 1.00 92.62 87 LEU A CA 1
ATOM 661 C C . LEU A 1 87 ? 13.315 2.635 -18.743 1.00 92.62 87 LEU A C 1
ATOM 663 O O . LEU A 1 87 ? 12.727 3.621 -18.285 1.00 92.62 87 LEU A O 1
ATOM 667 N N . THR A 1 88 ? 13.408 2.390 -20.049 1.00 91.56 88 THR A N 1
ATOM 668 C CA . THR A 1 88 ? 12.900 3.276 -21.102 1.00 91.56 88 THR A CA 1
ATOM 669 C C . THR A 1 88 ? 11.375 3.282 -21.169 1.00 91.56 88 THR A C 1
ATOM 671 O O . THR A 1 88 ? 10.767 4.352 -21.263 1.00 91.56 88 THR A O 1
ATOM 674 N N . THR A 1 89 ? 10.739 2.115 -21.033 1.00 91.19 89 THR A N 1
ATOM 675 C CA . THR A 1 89 ? 9.274 1.990 -20.995 1.00 91.19 89 THR A CA 1
ATOM 676 C C . THR A 1 89 ? 8.693 2.716 -19.783 1.00 91.19 89 THR A C 1
ATOM 678 O O . THR A 1 89 ? 7.721 3.463 -19.907 1.00 91.19 89 THR A O 1
ATOM 681 N N . ARG A 1 90 ? 9.306 2.570 -18.603 1.00 91.50 90 ARG A N 1
ATOM 682 C CA . ARG A 1 90 ? 8.884 3.273 -17.385 1.00 91.50 90 ARG A CA 1
ATOM 683 C C . ARG A 1 90 ? 9.005 4.788 -17.526 1.00 91.50 90 ARG A C 1
ATOM 685 O O . ARG A 1 90 ? 8.093 5.506 -17.122 1.00 91.50 90 ARG A O 1
ATOM 692 N N . HIS A 1 91 ? 10.088 5.284 -18.127 1.00 90.38 91 HIS A N 1
ATOM 693 C CA . HIS A 1 91 ? 10.219 6.712 -18.444 1.00 90.38 91 HIS A CA 1
ATOM 694 C C . HIS A 1 91 ? 9.117 7.186 -19.387 1.00 90.38 91 HIS A C 1
ATOM 696 O O . HIS A 1 91 ? 8.434 8.166 -19.094 1.00 90.38 91 HIS A O 1
ATOM 702 N N . TYR A 1 92 ? 8.873 6.450 -20.472 1.00 89.12 92 TYR A N 1
ATOM 703 C CA . TYR A 1 92 ? 7.806 6.780 -21.412 1.00 89.12 92 TYR A CA 1
ATOM 704 C C . TYR A 1 92 ? 6.438 6.865 -20.718 1.00 89.12 92 TYR A C 1
ATOM 706 O O . TYR A 1 92 ? 5.699 7.821 -20.935 1.00 89.12 92 TYR A O 1
ATOM 714 N N . HIS A 1 93 ? 6.127 5.927 -19.821 1.00 87.12 93 HIS A N 1
ATOM 715 C CA . HIS A 1 93 ? 4.872 5.922 -19.066 1.00 87.12 93 HIS A CA 1
ATOM 716 C C . HIS A 1 93 ? 4.746 7.055 -18.040 1.00 87.12 93 HIS A C 1
ATOM 718 O O . HIS A 1 93 ? 3.631 7.511 -17.777 1.00 87.12 93 HIS A O 1
ATOM 724 N N . GLY A 1 94 ? 5.863 7.505 -17.463 1.00 84.56 94 GLY A N 1
ATOM 725 C CA . GLY A 1 94 ? 5.892 8.619 -16.515 1.00 84.56 94 GLY A CA 1
ATOM 726 C C . GLY A 1 94 ? 5.802 9.995 -17.179 1.00 84.56 94 GLY A C 1
ATOM 727 O O . GLY A 1 94 ? 5.290 10.934 -16.571 1.00 84.56 94 GLY A O 1
ATOM 728 N N . THR A 1 95 ? 6.278 10.114 -18.419 1.00 83.81 95 THR A N 1
ATOM 729 C CA . THR A 1 95 ? 6.481 11.406 -19.089 1.00 83.81 95 THR A CA 1
ATOM 730 C C . THR A 1 95 ? 5.523 11.637 -20.258 1.00 83.81 95 THR A C 1
ATOM 732 O O . THR A 1 95 ? 5.020 12.744 -20.444 1.00 83.81 95 THR A O 1
ATOM 735 N N . CYS A 1 96 ? 5.246 10.605 -21.052 1.00 85.12 96 CYS A N 1
ATOM 736 C CA . CYS A 1 96 ? 4.429 10.706 -22.256 1.00 85.12 96 CYS A CA 1
ATOM 737 C C . CYS A 1 96 ? 2.975 10.282 -22.002 1.00 85.12 96 CYS A C 1
ATOM 739 O O . CYS A 1 96 ? 2.639 9.559 -21.062 1.00 85.12 96 CYS A O 1
ATOM 741 N N . ARG A 1 97 ? 2.071 10.719 -22.885 1.00 82.06 97 ARG A N 1
ATOM 742 C CA . ARG A 1 97 ? 0.673 10.281 -22.853 1.00 82.06 97 ARG A CA 1
ATOM 743 C C . ARG A 1 97 ? 0.561 8.860 -23.409 1.00 82.06 97 ARG A C 1
ATOM 745 O O . ARG A 1 97 ? 0.655 8.670 -24.614 1.00 82.06 97 ARG A O 1
ATOM 752 N N . THR A 1 98 ? 0.270 7.903 -22.535 1.00 85.19 98 THR A N 1
ATOM 753 C CA . THR A 1 98 ? 0.157 6.479 -22.887 1.00 85.19 98 THR A CA 1
ATOM 754 C C . THR A 1 98 ? -1.171 6.129 -23.559 1.00 85.19 98 THR A C 1
ATOM 756 O O . THR A 1 98 ? -2.254 6.484 -23.078 1.00 85.19 98 THR A O 1
ATOM 759 N N . THR A 1 99 ? -1.088 5.396 -24.664 1.00 87.81 99 THR A N 1
ATOM 760 C CA . THR A 1 99 ? -2.207 4.789 -25.392 1.00 87.81 99 THR A CA 1
ATOM 761 C C . THR A 1 99 ? -2.494 3.366 -24.895 1.00 87.81 99 THR A C 1
ATOM 763 O O . THR A 1 99 ? -1.846 2.862 -23.977 1.00 87.81 99 THR A O 1
ATOM 766 N N . VAL A 1 100 ? -3.516 2.707 -25.459 1.00 87.25 100 VAL A N 1
ATOM 767 C CA . VAL A 1 100 ? -3.815 1.296 -25.143 1.00 87.25 100 VAL A CA 1
ATOM 768 C C . VAL A 1 100 ? -2.708 0.373 -25.639 1.00 87.25 100 VAL A C 1
ATOM 770 O O . VAL A 1 100 ? -2.342 -0.546 -24.915 1.00 87.25 100 VAL A O 1
ATOM 773 N N . ALA A 1 101 ? -2.172 0.645 -26.833 1.00 88.62 101 ALA A N 1
ATOM 774 C CA . ALA A 1 101 ? -1.071 -0.117 -27.410 1.00 88.62 101 ALA A CA 1
ATOM 775 C C . ALA A 1 101 ? 0.168 -0.028 -26.512 1.00 88.62 101 ALA A C 1
ATOM 777 O O . ALA A 1 101 ? 0.655 -1.059 -26.074 1.00 88.62 101 ALA A O 1
ATOM 778 N N . ASP A 1 102 ? 0.547 1.181 -26.082 1.00 89.88 102 ASP A N 1
ATOM 779 C CA . ASP A 1 102 ? 1.718 1.370 -25.211 1.00 89.88 102 ASP A CA 1
ATOM 780 C C . ASP A 1 102 ? 1.603 0.586 -23.890 1.00 89.88 102 ASP A C 1
ATOM 782 O O . ASP A 1 102 ? 2.588 0.074 -23.375 1.00 89.88 102 ASP A O 1
ATOM 786 N N . ARG A 1 103 ? 0.386 0.435 -23.342 1.00 91.19 103 ARG A N 1
ATOM 787 C CA . ARG A 1 103 ? 0.133 -0.361 -22.121 1.00 91.19 103 ARG A CA 1
ATOM 788 C C . ARG A 1 103 ? 0.226 -1.872 -22.337 1.00 91.19 103 ARG A C 1
ATOM 790 O O . ARG A 1 103 ? 0.425 -2.605 -21.369 1.00 91.19 103 ARG A O 1
ATOM 797 N N . ILE A 1 104 ? -0.005 -2.342 -23.560 1.00 92.44 104 ILE A N 1
ATOM 798 C CA . ILE A 1 104 ? 0.145 -3.751 -23.946 1.00 92.44 104 ILE A CA 1
ATOM 799 C C . ILE A 1 104 ? 1.611 -4.026 -24.289 1.00 92.44 104 ILE A C 1
ATOM 801 O O . ILE A 1 104 ? 2.161 -5.047 -23.877 1.00 92.44 104 ILE A O 1
ATOM 805 N N . ASP A 1 105 ? 2.272 -3.080 -24.947 1.00 91.50 105 ASP A N 1
ATOM 806 C CA . ASP A 1 105 ? 3.701 -3.147 -25.222 1.00 91.50 105 ASP A CA 1
ATOM 807 C C . ASP A 1 105 ? 4.485 -3.146 -23.906 1.00 91.50 105 ASP A C 1
ATOM 809 O O . ASP A 1 105 ? 5.335 -4.011 -23.701 1.00 91.50 105 ASP A O 1
ATOM 813 N N . SER A 1 106 ? 4.118 -2.295 -22.941 1.00 93.44 106 SER A N 1
ATOM 814 C CA . SER A 1 106 ? 4.743 -2.302 -21.615 1.00 93.44 106 SER A CA 1
ATOM 815 C C . SER A 1 106 ? 4.550 -3.621 -20.872 1.00 93.44 106 SER A C 1
ATOM 817 O O . SER A 1 106 ? 5.481 -4.108 -20.229 1.00 93.44 106 SER A O 1
ATOM 819 N N . TRP A 1 107 ? 3.377 -4.248 -21.009 1.00 95.06 107 TRP A N 1
ATOM 820 C CA . TRP A 1 107 ? 3.138 -5.596 -20.496 1.00 95.06 107 TRP A CA 1
ATOM 821 C C . TRP A 1 107 ? 4.112 -6.604 -21.108 1.00 95.06 107 TRP A C 1
ATOM 823 O O . TRP A 1 107 ? 4.715 -7.391 -20.381 1.00 95.06 107 TRP A O 1
ATOM 833 N N . SER A 1 108 ? 4.316 -6.559 -22.426 1.00 94.25 108 SER A N 1
ATOM 834 C CA . SER A 1 108 ? 5.272 -7.439 -23.104 1.00 94.25 108 SER A CA 1
ATOM 835 C C . SER A 1 108 ? 6.714 -7.227 -22.622 1.00 94.25 108 SER A C 1
ATOM 837 O O . SER A 1 108 ? 7.409 -8.210 -22.364 1.00 94.25 108 SER A O 1
ATOM 839 N N . THR A 1 109 ? 7.124 -5.977 -22.384 1.00 94.31 109 THR A N 1
ATOM 840 C CA . THR A 1 109 ? 8.450 -5.630 -21.856 1.00 94.31 109 THR A CA 1
ATOM 841 C C . THR A 1 109 ? 8.675 -6.196 -20.454 1.00 94.31 109 THR A C 1
ATOM 843 O O . THR A 1 109 ? 9.710 -6.811 -20.201 1.00 94.31 109 THR A O 1
ATOM 846 N N . TYR A 1 110 ? 7.708 -6.043 -19.541 1.00 95.94 110 TYR A N 1
ATOM 847 C CA . TYR A 1 110 ? 7.827 -6.596 -18.185 1.00 95.94 110 TYR A CA 1
ATOM 848 C C . TYR A 1 110 ? 7.837 -8.126 -18.177 1.00 95.94 110 TYR A C 1
ATOM 850 O O . TYR A 1 110 ? 8.619 -8.714 -17.431 1.00 95.94 110 TYR A O 1
ATOM 858 N N . ARG A 1 111 ? 7.023 -8.775 -19.024 1.00 95.44 111 ARG A N 1
ATOM 859 C CA . ARG A 1 111 ? 7.079 -10.235 -19.197 1.00 95.44 111 ARG A CA 1
ATOM 860 C C . ARG A 1 111 ? 8.459 -10.679 -19.652 1.00 95.44 111 ARG A C 1
ATOM 862 O O . ARG A 1 111 ? 9.057 -11.533 -19.014 1.00 95.44 111 ARG A O 1
ATOM 869 N N . HIS A 1 112 ? 8.994 -10.034 -20.687 1.00 94.75 112 HIS A N 1
ATOM 870 C CA . HIS A 1 112 ? 10.318 -10.353 -21.203 1.00 94.75 112 HIS A CA 1
ATOM 871 C C . HIS A 1 112 ? 11.416 -10.182 -20.142 1.00 94.75 112 HIS A C 1
ATOM 873 O O . HIS A 1 112 ? 12.264 -11.064 -19.996 1.00 94.75 112 HIS A O 1
ATOM 879 N N . LEU A 1 113 ? 11.375 -9.101 -19.353 1.00 94.31 113 LEU A N 1
ATOM 880 C CA . LEU A 1 113 ? 12.297 -8.902 -18.234 1.00 94.31 113 LEU A CA 1
ATOM 881 C C . LEU A 1 113 ? 12.190 -10.026 -17.200 1.00 94.31 113 LEU A C 1
ATOM 883 O O . LEU A 1 113 ? 13.202 -10.625 -16.841 1.00 94.31 113 LEU A O 1
ATOM 887 N N . PHE A 1 114 ? 10.987 -10.315 -16.706 1.00 94.69 114 PHE A N 1
ATOM 888 C CA . PHE A 1 114 ? 10.820 -11.293 -15.635 1.00 94.69 114 PHE A CA 1
ATOM 889 C C . PHE A 1 114 ? 11.047 -12.730 -16.101 1.00 94.69 114 PHE A C 1
ATOM 891 O O . PHE A 1 114 ? 11.662 -13.488 -15.360 1.00 94.69 114 PHE A O 1
ATOM 898 N N . ASP A 1 115 ? 10.661 -13.090 -17.327 1.00 94.06 115 ASP A N 1
ATOM 899 C CA . ASP A 1 115 ? 11.023 -14.375 -17.935 1.00 94.06 115 ASP A CA 1
ATOM 900 C C . ASP A 1 115 ? 12.549 -14.517 -18.013 1.00 94.06 115 ASP A C 1
ATOM 902 O O . ASP A 1 115 ? 13.094 -15.552 -17.641 1.00 94.06 115 ASP A O 1
ATOM 906 N N . THR A 1 116 ? 13.260 -13.460 -18.424 1.00 91.19 116 THR A N 1
ATOM 907 C CA . THR A 1 116 ? 14.730 -13.466 -18.499 1.00 91.19 116 THR A CA 1
ATOM 908 C C . THR A 1 116 ? 15.368 -13.645 -17.118 1.00 91.19 116 THR A C 1
ATOM 910 O O . THR A 1 116 ? 16.275 -14.462 -16.970 1.00 91.19 116 THR A O 1
ATOM 913 N N . LEU A 1 117 ? 14.872 -12.942 -16.092 1.00 89.44 117 LEU A N 1
ATOM 914 C CA . LEU A 1 117 ? 15.349 -13.092 -14.710 1.00 89.44 117 LEU A CA 1
ATOM 915 C C . LEU A 1 117 ? 15.055 -14.488 -14.137 1.00 89.44 117 LEU A C 1
ATOM 917 O O . LEU A 1 117 ? 15.902 -15.067 -13.464 1.00 89.44 117 LEU A O 1
ATOM 921 N N . LEU A 1 118 ? 13.871 -15.044 -14.403 1.00 89.12 118 LEU A N 1
ATOM 922 C CA . LEU A 1 118 ? 13.490 -16.376 -13.925 1.00 89.12 118 LEU A CA 1
ATOM 923 C C . LEU A 1 118 ? 14.289 -17.479 -14.627 1.00 89.12 118 LEU A C 1
ATOM 925 O O . LEU A 1 118 ? 14.752 -18.406 -13.969 1.00 89.12 118 LEU A O 1
ATOM 929 N N . ASN A 1 119 ? 14.482 -17.376 -15.942 1.00 87.56 119 ASN A N 1
ATOM 930 C CA . ASN A 1 119 ? 15.256 -18.348 -16.713 1.00 87.56 119 ASN A CA 1
ATOM 931 C C . ASN A 1 119 ? 16.734 -18.338 -16.308 1.00 87.56 119 ASN A C 1
ATOM 933 O O . ASN A 1 119 ? 17.317 -19.404 -16.136 1.00 87.56 119 ASN A O 1
ATOM 937 N N . LEU A 1 120 ? 17.308 -17.154 -16.068 1.00 81.75 120 LEU A N 1
ATOM 938 C CA . LEU A 1 120 ? 18.686 -17.012 -15.590 1.00 81.75 120 LEU A CA 1
ATOM 939 C C . LEU A 1 120 ? 18.918 -17.712 -14.245 1.00 81.75 120 LEU A C 1
ATOM 941 O O . LEU A 1 120 ? 19.987 -18.266 -14.017 1.00 81.75 120 LEU A O 1
ATOM 945 N N . ALA A 1 121 ? 17.929 -17.696 -13.350 1.00 77.12 121 ALA A N 1
ATOM 946 C CA . ALA A 1 121 ? 18.036 -18.368 -12.059 1.00 77.12 121 ALA A CA 1
ATOM 947 C C . ALA A 1 121 ? 17.954 -19.905 -12.162 1.00 77.12 121 ALA A C 1
ATOM 949 O O . ALA A 1 121 ? 18.454 -20.596 -11.276 1.00 77.12 121 ALA A O 1
ATOM 950 N N . ASN A 1 122 ? 17.328 -20.434 -13.219 1.00 74.38 122 ASN A N 1
ATOM 951 C CA . ASN A 1 122 ? 17.063 -21.866 -13.395 1.00 74.38 122 ASN A CA 1
ATOM 952 C C . ASN A 1 122 ? 18.104 -22.598 -14.262 1.00 74.38 122 ASN A C 1
ATOM 954 O O . ASN A 1 122 ? 18.088 -23.828 -14.282 1.00 74.38 122 ASN A O 1
ATOM 958 N N . ASP A 1 123 ? 18.991 -21.885 -14.966 1.00 70.19 123 ASP A N 1
ATOM 959 C CA . ASP A 1 123 ? 20.056 -22.475 -15.789 1.00 70.19 123 ASP A CA 1
ATOM 960 C C . ASP A 1 123 ? 21.447 -22.277 -15.145 1.00 70.19 123 ASP A C 1
ATOM 962 O O . ASP A 1 123 ? 22.119 -21.275 -15.397 1.00 70.19 123 ASP A O 1
ATOM 966 N N . PRO A 1 124 ? 21.908 -23.220 -14.300 1.00 54.66 124 PRO A N 1
ATOM 967 C CA . PRO A 1 124 ? 23.218 -23.152 -13.653 1.00 54.66 124 PRO A CA 1
ATOM 968 C C . PRO A 1 124 ? 24.394 -23.485 -14.591 1.00 54.66 124 PRO A C 1
ATOM 970 O O . PRO A 1 124 ? 25.541 -23.385 -14.160 1.00 54.66 124 PRO A O 1
ATOM 973 N N . GLY A 1 125 ? 24.134 -23.919 -15.834 1.00 50.72 125 GLY A N 1
ATOM 974 C CA . GLY A 1 125 ? 25.149 -24.332 -16.814 1.00 50.72 125 GLY A CA 1
ATOM 975 C C . GLY A 1 125 ? 25.477 -23.275 -17.870 1.00 50.72 125 GLY A C 1
ATOM 976 O O . GLY A 1 125 ? 26.441 -23.436 -18.621 1.00 50.72 125 GLY A O 1
ATOM 977 N N . ALA A 1 126 ? 24.710 -22.186 -17.933 1.00 51.50 126 ALA A N 1
ATOM 978 C CA . ALA A 1 126 ? 25.068 -21.033 -18.737 1.00 51.50 126 ALA A CA 1
ATOM 979 C C . ALA A 1 126 ? 26.233 -20.290 -18.064 1.00 51.50 126 ALA A C 1
ATOM 981 O O . ALA A 1 126 ? 26.035 -19.471 -17.165 1.00 51.50 126 ALA A O 1
ATOM 982 N N . ASP A 1 127 ? 27.453 -20.532 -18.548 1.00 46.69 127 ASP A N 1
ATOM 983 C CA . ASP A 1 127 ? 28.641 -19.676 -18.391 1.00 46.69 127 ASP A CA 1
ATOM 984 C C . ASP A 1 127 ? 28.403 -18.263 -18.991 1.00 46.69 127 ASP A C 1
ATOM 986 O O . ASP A 1 127 ? 29.199 -17.718 -19.757 1.00 46.69 127 ASP A O 1
ATOM 990 N N . THR A 1 128 ? 27.291 -17.606 -18.661 1.00 48.62 128 THR A N 1
ATOM 991 C CA . THR A 1 128 ? 27.097 -16.170 -18.866 1.00 48.62 128 THR A CA 1
ATOM 992 C C . THR A 1 128 ? 27.915 -15.422 -17.819 1.00 48.62 128 THR A C 1
ATOM 994 O O . THR A 1 128 ? 27.396 -14.931 -16.822 1.00 48.62 128 THR A O 1
ATOM 997 N N . MET A 1 129 ? 29.226 -15.383 -18.062 1.00 42.59 129 MET A N 1
ATOM 998 C CA . MET A 1 129 ? 30.248 -14.502 -17.492 1.00 42.59 129 MET A CA 1
ATOM 999 C C . MET A 1 129 ? 29.706 -13.132 -17.035 1.00 42.59 129 MET A C 1
ATOM 1001 O O . MET A 1 129 ? 29.743 -12.150 -17.775 1.00 42.59 129 MET A O 1
ATOM 1005 N N . GLY A 1 130 ? 29.225 -13.066 -15.795 1.00 53.50 130 GLY A N 1
ATOM 1006 C CA . GLY A 1 130 ? 28.806 -11.834 -15.135 1.00 53.50 130 GLY A CA 1
ATOM 1007 C C . GLY A 1 130 ? 27.587 -12.072 -14.260 1.00 53.50 130 GLY A C 1
ATOM 1008 O O . GLY A 1 130 ? 26.468 -12.223 -14.752 1.00 53.50 130 GLY A O 1
ATOM 1009 N N . GLY A 1 131 ? 27.775 -12.073 -12.941 1.00 69.00 131 GLY A N 1
ATOM 1010 C CA . GLY A 1 131 ? 26.644 -11.955 -12.023 1.00 69.00 131 GLY A CA 1
ATOM 1011 C C . GLY A 1 131 ? 25.808 -10.708 -12.354 1.00 69.00 131 GLY A C 1
ATOM 1012 O O . GLY A 1 131 ? 26.286 -9.742 -12.949 1.00 69.00 131 GLY A O 1
ATOM 1013 N N . LEU A 1 132 ? 24.529 -10.735 -12.005 1.00 80.62 132 LEU A N 1
ATOM 1014 C CA . LEU A 1 132 ? 23.647 -9.591 -12.196 1.00 80.62 132 LEU A CA 1
ATOM 1015 C C . LEU A 1 132 ? 23.739 -8.671 -10.976 1.00 80.62 132 LEU A C 1
ATOM 1017 O O . LEU A 1 132 ? 23.314 -9.072 -9.888 1.00 80.62 132 LEU A O 1
ATOM 1021 N N . TYR A 1 133 ? 24.266 -7.460 -11.166 1.00 85.50 133 TYR A N 1
ATOM 1022 C CA . TYR A 1 133 ? 24.185 -6.392 -10.176 1.00 85.50 133 TYR A CA 1
ATOM 1023 C C . TYR A 1 133 ? 23.162 -5.341 -10.611 1.00 85.50 133 TYR A C 1
ATOM 1025 O O . TYR A 1 133 ? 23.268 -4.765 -11.694 1.00 85.50 133 TYR A O 1
ATOM 1033 N N . VAL A 1 134 ? 22.178 -5.065 -9.754 1.00 86.94 134 VAL A N 1
ATOM 1034 C CA . VAL A 1 134 ? 21.168 -4.027 -9.998 1.00 86.94 134 VAL A CA 1
ATOM 1035 C C . VAL A 1 134 ? 21.041 -3.139 -8.758 1.00 86.94 134 VAL A C 1
ATOM 1037 O O . VAL A 1 134 ? 20.848 -3.657 -7.650 1.00 86.94 134 VAL A O 1
ATOM 1040 N N . PRO A 1 135 ? 21.125 -1.801 -8.912 1.00 88.94 135 PRO A N 1
ATOM 1041 C CA . PRO A 1 135 ? 20.841 -0.868 -7.831 1.00 88.94 135 PRO A CA 1
ATOM 1042 C C . PRO A 1 135 ? 19.458 -1.106 -7.226 1.00 88.94 135 PRO A C 1
ATOM 1044 O O . PRO A 1 135 ? 18.463 -1.275 -7.937 1.00 88.94 135 PRO A O 1
ATOM 1047 N N . ALA A 1 136 ? 19.386 -1.054 -5.900 1.00 86.31 136 ALA A N 1
ATOM 1048 C CA . ALA A 1 136 ? 18.154 -1.260 -5.152 1.00 86.31 136 ALA A CA 1
ATOM 1049 C C . ALA A 1 136 ? 17.031 -0.308 -5.613 1.00 86.31 136 ALA A C 1
ATOM 1051 O O . ALA A 1 136 ? 15.886 -0.721 -5.792 1.00 86.31 136 ALA A O 1
ATOM 1052 N N . GLU A 1 137 ? 17.364 0.959 -5.877 1.00 87.25 137 GLU A N 1
ATOM 1053 C CA . GLU A 1 137 ? 16.427 1.980 -6.353 1.00 87.25 137 GLU A CA 1
ATOM 1054 C C . GLU A 1 137 ? 15.824 1.654 -7.716 1.00 87.25 137 GLU A C 1
ATOM 1056 O O . GLU A 1 137 ? 14.673 2.010 -7.978 1.00 87.25 137 GLU A O 1
ATOM 1061 N N . TRP A 1 138 ? 16.588 0.989 -8.581 1.00 90.81 138 TRP A N 1
ATOM 1062 C CA . TRP A 1 138 ? 16.106 0.579 -9.891 1.00 90.81 138 TRP A CA 1
ATOM 1063 C C . TRP A 1 138 ? 15.156 -0.604 -9.757 1.00 90.81 138 TRP A C 1
ATOM 1065 O O . TRP A 1 138 ? 14.011 -0.511 -10.196 1.00 90.81 138 TRP A O 1
ATOM 1075 N N . ALA A 1 139 ? 15.567 -1.662 -9.062 1.00 91.81 139 ALA A N 1
ATOM 1076 C CA . ALA A 1 139 ? 14.719 -2.831 -8.853 1.00 91.81 139 ALA A CA 1
ATOM 1077 C C . ALA A 1 139 ? 13.397 -2.477 -8.144 1.00 91.81 139 ALA A C 1
ATOM 1079 O O . ALA A 1 139 ? 12.329 -2.922 -8.567 1.00 91.81 139 ALA A O 1
ATOM 1080 N N . PHE A 1 140 ? 13.437 -1.615 -7.117 1.00 91.69 140 PHE A N 1
ATOM 1081 C CA . PHE A 1 140 ? 12.221 -1.118 -6.470 1.00 91.69 140 PHE A CA 1
ATOM 1082 C C . PHE A 1 140 ? 11.337 -0.339 -7.444 1.00 91.69 140 PHE A C 1
ATOM 1084 O O . PHE A 1 140 ? 10.133 -0.582 -7.488 1.00 91.69 140 PHE A O 1
ATOM 1091 N N . ALA A 1 141 ? 11.908 0.586 -8.224 1.00 92.06 141 ALA A N 1
ATOM 1092 C CA . ALA A 1 141 ? 11.140 1.365 -9.192 1.00 92.06 141 ALA A CA 1
ATOM 1093 C C . ALA A 1 141 ? 10.483 0.468 -10.250 1.00 92.06 141 ALA A C 1
ATOM 1095 O O . ALA A 1 141 ? 9.310 0.671 -10.545 1.00 92.06 141 ALA A O 1
ATOM 1096 N N . ALA A 1 142 ? 11.198 -0.543 -10.749 1.00 94.38 142 ALA A N 1
ATOM 1097 C CA . ALA A 1 142 ? 10.692 -1.492 -11.735 1.00 94.38 142 ALA A CA 1
ATOM 1098 C C . ALA A 1 142 ? 9.510 -2.310 -11.198 1.00 94.38 142 ALA A C 1
ATOM 1100 O O . ALA A 1 142 ? 8.448 -2.348 -11.816 1.00 94.38 142 ALA A O 1
ATOM 1101 N N . VAL A 1 143 ? 9.650 -2.914 -10.013 1.00 95.50 143 VAL A N 1
ATOM 1102 C CA . VAL A 1 143 ? 8.575 -3.722 -9.412 1.00 95.50 143 VAL A CA 1
ATOM 1103 C C . VAL A 1 143 ? 7.395 -2.853 -8.964 1.00 95.50 143 VAL A C 1
ATOM 1105 O O . VAL A 1 143 ? 6.233 -3.220 -9.148 1.00 95.50 143 VAL A O 1
ATOM 1108 N N . ASN A 1 144 ? 7.663 -1.680 -8.387 1.00 93.44 144 ASN A N 1
ATOM 1109 C CA . ASN A 1 144 ? 6.608 -0.768 -7.955 1.00 93.44 144 ASN A CA 1
ATOM 1110 C C . ASN A 1 144 ? 5.815 -0.208 -9.145 1.00 93.44 144 ASN A C 1
ATOM 1112 O O . ASN A 1 144 ? 4.592 -0.079 -9.049 1.00 93.44 144 ASN A O 1
ATOM 1116 N N . GLU A 1 145 ? 6.493 0.098 -10.255 1.00 94.38 145 GLU A N 1
ATOM 1117 C CA . GLU A 1 145 ? 5.853 0.510 -11.505 1.00 94.38 145 GLU A CA 1
ATOM 1118 C C . GLU A 1 145 ? 5.060 -0.642 -12.126 1.00 94.38 145 GLU A C 1
ATOM 1120 O O . GLU A 1 145 ? 3.921 -0.429 -12.521 1.00 94.38 145 GLU A O 1
ATOM 1125 N N . PHE A 1 146 ? 5.578 -1.873 -12.122 1.00 96.69 146 PHE A N 1
ATOM 1126 C CA . PHE A 1 146 ? 4.847 -3.052 -12.596 1.00 96.69 146 PHE A CA 1
ATOM 1127 C C . PHE A 1 146 ? 3.481 -3.209 -11.904 1.00 96.69 146 PHE A C 1
ATOM 1129 O O . PHE A 1 146 ? 2.440 -3.298 -12.560 1.00 96.69 146 PHE A O 1
ATOM 1136 N N . VAL A 1 147 ? 3.451 -3.149 -10.567 1.00 96.31 147 VAL A N 1
ATOM 1137 C CA . VAL A 1 147 ? 2.195 -3.220 -9.795 1.00 96.31 147 VAL A CA 1
ATOM 1138 C C . VAL A 1 147 ? 1.319 -1.983 -10.031 1.00 96.31 147 VAL A C 1
ATOM 1140 O O . VAL A 1 147 ? 0.090 -2.087 -10.077 1.00 96.31 147 VAL A O 1
ATOM 1143 N N . TYR A 1 148 ? 1.920 -0.802 -10.209 1.00 94.19 148 TYR A N 1
ATOM 1144 C CA . TYR A 1 148 ? 1.186 0.419 -10.542 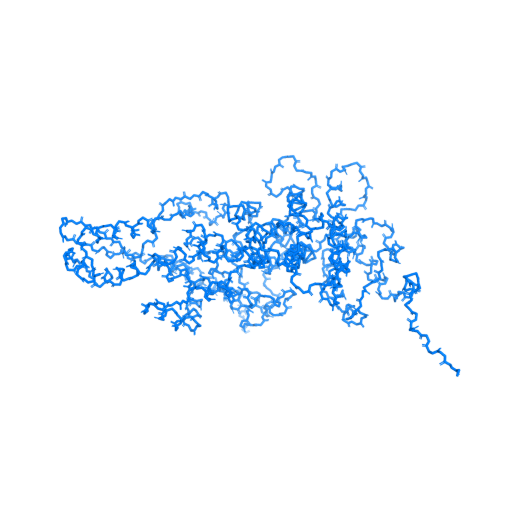1.00 94.19 148 TYR A CA 1
ATOM 1145 C C . TYR A 1 148 ? 0.520 0.343 -11.924 1.00 94.19 148 TYR A C 1
ATOM 1147 O O . TYR A 1 148 ? -0.652 0.705 -12.048 1.00 94.19 148 TYR A O 1
ATOM 1155 N N . GLN A 1 149 ? 1.211 -0.163 -12.946 1.00 94.31 149 GLN A N 1
ATOM 1156 C CA . GLN A 1 149 ? 0.666 -0.333 -14.290 1.00 94.31 149 GLN A CA 1
ATOM 1157 C C . GLN A 1 149 ? -0.442 -1.378 -14.315 1.00 94.31 149 GLN A C 1
ATOM 1159 O O . GLN A 1 149 ? -1.487 -1.102 -14.903 1.00 94.31 149 GLN A O 1
ATOM 1164 N N . PHE A 1 150 ? -0.291 -2.497 -13.597 1.00 95.44 150 PHE A N 1
ATOM 1165 C CA . PHE A 1 150 ? -1.381 -3.453 -13.381 1.00 95.44 150 PHE A CA 1
ATOM 1166 C C . PHE A 1 150 ? -2.616 -2.767 -12.784 1.00 95.44 150 PHE A C 1
ATOM 1168 O O . PHE A 1 150 ? -3.725 -2.876 -13.316 1.00 95.44 150 PHE A O 1
ATOM 1175 N N . GLN A 1 151 ? -2.427 -2.010 -11.700 1.00 93.81 151 GLN A N 1
ATOM 1176 C CA . GLN A 1 151 ? -3.502 -1.297 -11.015 1.00 93.81 151 GLN A CA 1
ATOM 1177 C C . GLN A 1 151 ? -4.198 -0.292 -11.947 1.00 93.81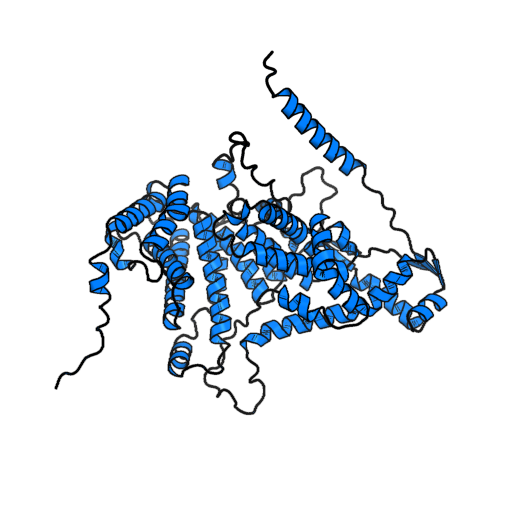 151 GLN A C 1
ATOM 1179 O O . GLN A 1 151 ? -5.430 -0.259 -12.041 1.00 93.81 151 GLN A O 1
ATOM 1184 N N . ALA A 1 152 ? -3.410 0.517 -12.657 1.00 91.75 152 ALA A N 1
ATOM 1185 C CA . ALA A 1 152 ? -3.899 1.509 -13.602 1.00 91.75 152 ALA A CA 1
ATOM 1186 C C . ALA A 1 152 ? -4.613 0.851 -14.790 1.00 91.75 152 ALA A C 1
ATOM 1188 O O . ALA A 1 152 ? -5.646 1.351 -15.233 1.00 91.75 152 ALA A O 1
ATOM 1189 N N . PHE A 1 153 ? -4.107 -0.281 -15.287 1.00 92.06 153 PHE A N 1
ATOM 1190 C CA . PHE A 1 153 ? -4.725 -1.027 -16.377 1.00 92.06 153 PHE A CA 1
ATOM 1191 C C . PHE A 1 153 ? -6.036 -1.683 -15.945 1.00 92.06 153 PHE A C 1
ATOM 1193 O O . PHE A 1 153 ? -6.997 -1.641 -16.705 1.00 92.06 153 PHE A O 1
ATOM 1200 N N . CYS A 1 154 ? -6.144 -2.195 -14.715 1.00 90.81 154 CYS A N 1
ATOM 1201 C CA . CYS A 1 154 ? -7.414 -2.687 -14.176 1.00 90.81 154 CYS A CA 1
ATOM 1202 C C . CYS A 1 154 ? -8.475 -1.576 -14.147 1.00 90.81 154 CYS A C 1
ATOM 1204 O O . CYS A 1 154 ? -9.589 -1.764 -14.636 1.00 90.81 154 CYS A O 1
ATOM 1206 N N . GLN A 1 155 ? -8.125 -0.392 -13.638 1.00 88.69 155 GLN A N 1
ATOM 1207 C CA . GLN A 1 155 ? -9.027 0.770 -13.610 1.00 88.69 155 GLN A CA 1
ATOM 1208 C C . GLN A 1 155 ? -9.381 1.259 -15.016 1.00 88.69 155 GLN A C 1
ATOM 1210 O O . GLN A 1 155 ? -10.525 1.619 -15.287 1.00 88.69 155 GLN A O 1
ATOM 1215 N N . PHE A 1 156 ? -8.405 1.239 -15.924 1.00 87.81 156 PHE A N 1
ATOM 1216 C CA . PHE A 1 156 ? -8.607 1.555 -17.326 1.00 87.81 156 PHE A CA 1
ATOM 1217 C C . PHE A 1 156 ? -9.593 0.554 -17.942 1.00 87.81 156 PHE A C 1
ATOM 1219 O O . PHE A 1 156 ? -10.700 0.929 -18.310 1.00 87.81 156 PHE A O 1
ATOM 1226 N N . ARG A 1 157 ? -9.257 -0.735 -17.987 1.00 86.62 157 ARG A N 1
ATOM 1227 C CA . ARG A 1 157 ? -10.034 -1.762 -18.693 1.00 86.62 157 ARG A CA 1
ATOM 1228 C C . ARG A 1 157 ? -11.467 -1.921 -18.179 1.00 86.62 157 ARG A C 1
ATOM 1230 O O . ARG A 1 157 ? -12.315 -2.355 -18.950 1.00 86.62 157 ARG A O 1
ATOM 1237 N N . THR A 1 158 ? -11.730 -1.578 -16.915 1.00 85.75 158 THR A N 1
ATOM 1238 C CA . THR A 1 158 ? -13.059 -1.634 -16.274 1.00 85.75 158 THR A CA 1
ATOM 1239 C C . THR A 1 158 ? -13.904 -0.376 -16.472 1.00 85.75 158 THR A C 1
ATOM 1241 O O . THR A 1 158 ? -15.127 -0.443 -16.359 1.00 85.75 158 THR A O 1
ATOM 1244 N N . ASN A 1 159 ? -13.293 0.763 -16.803 1.00 84.44 159 ASN A N 1
ATOM 1245 C CA . ASN A 1 159 ? -14.007 2.002 -17.098 1.00 84.44 159 ASN A CA 1
ATOM 1246 C C . ASN A 1 159 ? -14.411 2.059 -18.579 1.00 84.44 159 ASN A C 1
ATOM 1248 O O . ASN A 1 159 ? -13.738 2.705 -19.376 1.00 84.44 159 ASN A O 1
ATOM 1252 N N . VAL A 1 160 ? -15.481 1.355 -18.953 1.00 77.06 160 VAL A N 1
ATOM 1253 C CA . VAL A 1 160 ? -15.905 1.172 -20.357 1.00 77.06 160 VAL A CA 1
ATOM 1254 C C . VAL A 1 160 ? -16.755 2.340 -20.892 1.00 77.06 160 VAL A C 1
ATOM 1256 O O . VAL A 1 160 ? -16.894 2.511 -22.104 1.00 77.06 160 VAL A O 1
ATOM 1259 N N . VAL A 1 161 ? -17.307 3.175 -20.010 1.00 73.88 161 VAL A N 1
ATOM 1260 C CA . VAL A 1 161 ? -18.231 4.256 -20.380 1.00 73.88 161 VAL A CA 1
ATOM 1261 C C . VAL A 1 161 ? -17.512 5.327 -21.209 1.00 73.88 161 VAL A C 1
ATOM 1263 O O . VAL A 1 161 ? -16.504 5.888 -20.789 1.00 73.88 161 VAL A O 1
ATOM 1266 N N . GLY A 1 162 ? -18.037 5.622 -22.403 1.00 71.00 162 GLY A N 1
ATOM 1267 C CA . GLY A 1 162 ? -17.522 6.683 -23.278 1.00 71.00 162 GLY A CA 1
ATOM 1268 C C . GLY A 1 162 ? -16.235 6.348 -24.047 1.00 71.00 162 GLY A C 1
ATOM 1269 O O . GLY A 1 162 ? -15.617 7.255 -24.606 1.00 71.00 162 GLY A O 1
ATOM 1270 N N . ARG A 1 163 ? -15.817 5.074 -24.095 1.00 79.94 163 ARG A N 1
ATOM 1271 C CA . ARG A 1 163 ? -14.628 4.646 -24.854 1.00 79.94 163 ARG A CA 1
ATOM 1272 C C . ARG A 1 163 ? -14.847 4.613 -26.359 1.00 79.94 163 ARG A C 1
ATOM 1274 O O . ARG A 1 163 ? -15.945 4.351 -26.844 1.00 79.94 163 ARG A O 1
ATOM 1281 N N . LYS A 1 164 ? -13.760 4.827 -27.105 1.00 83.19 164 LYS A N 1
ATOM 1282 C CA . LYS A 1 164 ? -13.764 4.750 -28.569 1.00 83.19 164 LYS A CA 1
ATOM 1283 C C . LYS A 1 164 ? -13.761 3.291 -29.031 1.00 83.19 164 LYS A C 1
ATOM 1285 O O . LYS A 1 164 ? -13.063 2.457 -28.461 1.00 83.19 164 LYS A O 1
ATOM 1290 N N . GLU A 1 165 ? -14.455 3.003 -30.129 1.00 82.12 165 GLU A N 1
ATOM 1291 C CA . GLU A 1 165 ? -14.601 1.634 -30.654 1.00 82.12 165 GLU A CA 1
ATOM 1292 C C . GLU A 1 165 ? -13.259 0.958 -30.992 1.00 82.12 165 GLU A C 1
ATOM 1294 O O . GLU A 1 165 ? -13.082 -0.232 -30.744 1.00 82.12 165 GLU A O 1
ATOM 1299 N N . HIS A 1 166 ? -12.270 1.709 -31.492 1.00 83.69 166 HIS A N 1
ATOM 1300 C CA . HIS A 1 166 ? -10.946 1.146 -31.782 1.00 83.69 166 HIS A CA 1
ATOM 1301 C C . HIS A 1 166 ? -10.196 0.709 -30.511 1.00 83.69 166 HIS A C 1
ATOM 1303 O O . HIS A 1 166 ? -9.551 -0.333 -30.518 1.00 83.69 166 HIS A O 1
ATOM 1309 N N . GLU A 1 167 ? -10.313 1.456 -29.406 1.00 84.06 167 GLU A N 1
ATOM 1310 C CA . GLU A 1 167 ? -9.715 1.086 -28.113 1.00 84.06 167 GLU A CA 1
ATOM 1311 C C . GLU A 1 167 ? -10.402 -0.159 -27.547 1.00 84.06 167 GLU A C 1
ATOM 1313 O O . GLU A 1 167 ? -9.748 -1.049 -27.006 1.00 84.06 167 GLU A O 1
ATOM 1318 N N . MET A 1 168 ? -11.724 -0.249 -27.725 1.00 82.44 168 MET A N 1
ATOM 1319 C CA . MET A 1 168 ? -12.513 -1.417 -27.336 1.00 82.44 168 MET A CA 1
ATOM 1320 C C . MET A 1 168 ? -12.121 -2.667 -28.123 1.00 82.44 168 MET A C 1
ATOM 1322 O O . MET A 1 168 ? -12.050 -3.748 -27.543 1.00 82.44 168 MET A O 1
ATOM 1326 N N . LYS A 1 169 ? -11.828 -2.529 -29.421 1.00 86.25 169 LYS A N 1
ATOM 1327 C CA . LYS A 1 169 ? -11.341 -3.632 -30.256 1.00 86.25 169 LYS A CA 1
ATOM 1328 C C . LYS A 1 169 ? -9.991 -4.161 -29.762 1.00 86.25 169 LYS A C 1
ATOM 1330 O O . LYS A 1 169 ? -9.863 -5.360 -29.543 1.00 86.25 169 LYS A O 1
ATOM 1335 N N . VAL A 1 170 ? -9.030 -3.273 -29.498 1.00 87.06 170 VAL A N 1
ATOM 1336 C CA . VAL A 1 170 ? -7.698 -3.660 -28.995 1.00 87.06 170 VAL A CA 1
ATOM 1337 C C . VAL A 1 170 ? -7.793 -4.392 -27.647 1.00 87.06 170 VAL A C 1
ATOM 1339 O O . VAL A 1 170 ? -7.109 -5.390 -27.437 1.00 87.06 170 VAL A O 1
ATOM 1342 N N . LEU A 1 171 ? -8.684 -3.956 -26.749 1.00 86.12 171 LEU A N 1
ATOM 1343 C CA . LEU A 1 171 ? -8.923 -4.630 -25.462 1.00 86.12 171 LEU A CA 1
ATOM 1344 C C . LEU A 1 171 ? -9.593 -6.002 -25.611 1.00 86.12 171 LEU A C 1
ATOM 1346 O O . LEU A 1 171 ? -9.347 -6.895 -24.803 1.00 86.12 171 LEU A O 1
ATOM 1350 N N . ARG A 1 172 ? -10.441 -6.181 -26.631 1.00 85.81 172 ARG A N 1
ATOM 1351 C CA . ARG A 1 172 ? -11.046 -7.484 -26.948 1.00 85.81 172 ARG A CA 1
ATOM 1352 C C . ARG A 1 172 ? -10.019 -8.480 -27.474 1.00 85.81 172 ARG A C 1
ATOM 1354 O O . ARG A 1 172 ? -10.135 -9.658 -27.157 1.00 85.81 172 ARG A O 1
ATOM 1361 N N . GLU A 1 173 ? -9.053 -8.011 -28.256 1.00 89.06 173 GLU A N 1
ATOM 1362 C CA . GLU A 1 173 ? -7.988 -8.842 -28.828 1.00 89.06 173 GLU A CA 1
ATOM 1363 C C . GLU A 1 173 ? -6.939 -9.244 -27.778 1.00 89.06 173 GLU A C 1
ATOM 1365 O O . GLU A 1 173 ? -6.408 -10.345 -27.848 1.00 89.06 173 GLU A O 1
ATOM 1370 N N . ASN A 1 174 ? -6.703 -8.402 -26.764 1.00 88.62 174 ASN A N 1
ATOM 1371 C CA . ASN A 1 174 ? -5.664 -8.595 -25.745 1.00 88.62 174 ASN A CA 1
ATOM 1372 C C . ASN A 1 174 ? -6.269 -8.779 -24.340 1.00 88.62 174 ASN A C 1
ATOM 1374 O O . ASN A 1 174 ? -6.034 -7.976 -23.433 1.00 88.62 174 ASN A O 1
ATOM 1378 N N . ARG A 1 175 ? -7.104 -9.812 -24.155 1.00 86.00 175 ARG A N 1
ATOM 1379 C CA . ARG A 1 175 ? -7.788 -10.080 -22.867 1.00 86.00 175 ARG A CA 1
ATOM 1380 C C . ARG A 1 175 ? -6.845 -10.544 -21.752 1.00 86.00 175 ARG A C 1
ATOM 1382 O O . ARG A 1 175 ? -7.163 -10.365 -20.580 1.00 86.00 175 ARG A O 1
ATOM 1389 N N . ASP A 1 176 ? -5.724 -11.146 -22.118 1.00 87.69 176 ASP A N 1
ATOM 1390 C CA . ASP A 1 176 ? -4.676 -11.661 -21.234 1.00 87.69 176 ASP A CA 1
ATOM 1391 C C . ASP A 1 176 ? -3.716 -10.568 -20.736 1.00 87.69 176 ASP A C 1
ATOM 1393 O O . ASP A 1 176 ? -2.983 -10.777 -19.765 1.00 87.69 176 ASP A O 1
ATOM 1397 N N . ALA A 1 177 ? -3.738 -9.382 -21.355 1.00 91.19 177 ALA A N 1
ATOM 1398 C CA . ALA A 1 177 ? -2.926 -8.255 -20.924 1.00 91.19 177 ALA A CA 1
ATOM 1399 C C . ALA A 1 177 ? -3.220 -7.903 -19.458 1.00 91.19 177 ALA A C 1
ATOM 1401 O O . ALA A 1 177 ? -4.366 -7.628 -19.074 1.00 91.19 177 ALA A O 1
ATOM 1402 N N . TRP A 1 178 ? -2.164 -7.897 -18.637 1.00 94.06 178 TRP A N 1
ATOM 1403 C CA . TRP A 1 178 ? -2.255 -7.636 -17.199 1.00 94.06 178 TRP A CA 1
ATOM 1404 C C . TRP A 1 178 ? -3.274 -8.551 -16.487 1.00 94.06 178 TRP A C 1
ATOM 1406 O O . TRP A 1 178 ? -4.074 -8.101 -15.655 1.00 94.06 178 TRP A O 1
ATOM 1416 N N . ALA A 1 179 ? -3.301 -9.838 -16.840 1.00 93.12 179 ALA A N 1
ATOM 1417 C CA . ALA A 1 179 ? -4.044 -10.846 -16.090 1.00 93.12 179 ALA A CA 1
ATOM 1418 C C . ALA A 1 179 ? -3.454 -11.009 -14.678 1.00 93.12 179 ALA A C 1
ATOM 1420 O O . ALA A 1 179 ? -2.238 -11.102 -14.508 1.00 93.12 179 ALA A O 1
ATOM 1421 N N . VAL A 1 180 ? -4.318 -11.044 -13.654 1.00 94.38 180 VAL A N 1
ATOM 1422 C CA . VAL A 1 180 ? -3.883 -11.096 -12.244 1.00 94.38 180 VAL A CA 1
ATOM 1423 C C . VAL A 1 180 ? -3.069 -12.352 -11.938 1.00 94.38 180 VAL A C 1
ATOM 1425 O O . VAL A 1 180 ? -2.068 -12.267 -11.238 1.00 94.38 180 VAL A O 1
ATOM 1428 N N . GLU A 1 181 ? -3.444 -13.486 -12.533 1.00 94.00 181 GLU A N 1
ATOM 1429 C CA . GLU A 1 181 ? -2.758 -14.771 -12.370 1.00 94.00 181 GLU A CA 1
ATOM 1430 C C . GLU A 1 181 ? -1.307 -14.687 -12.850 1.00 94.00 181 GLU A C 1
ATOM 1432 O O . GLU A 1 181 ? -0.392 -15.123 -12.158 1.00 94.00 181 GLU A O 1
ATOM 1437 N N . THR A 1 182 ? -1.076 -14.054 -14.003 1.00 95.00 182 THR A N 1
ATOM 1438 C CA . THR A 1 182 ? 0.268 -13.880 -14.559 1.00 95.00 182 THR A CA 1
ATOM 1439 C C . THR A 1 182 ? 1.086 -12.865 -13.758 1.00 95.00 182 THR A C 1
ATOM 1441 O O . THR A 1 182 ? 2.275 -13.067 -13.529 1.00 95.00 182 THR A O 1
ATOM 144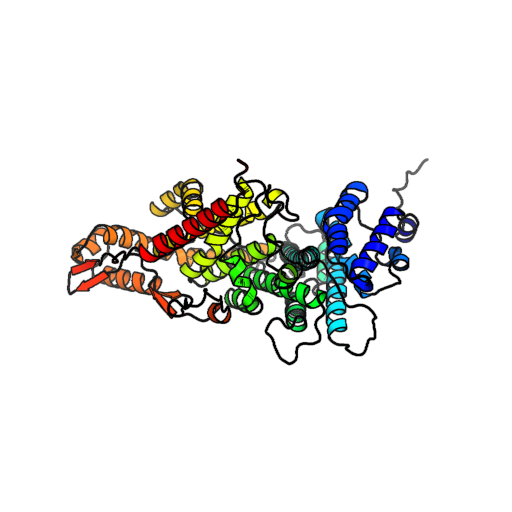4 N N . VAL A 1 183 ? 0.460 -11.785 -13.280 1.00 96.81 183 VAL A N 1
ATOM 1445 C CA . VAL A 1 183 ? 1.123 -10.807 -12.400 1.00 96.81 183 VAL A CA 1
ATOM 1446 C C . VAL A 1 183 ? 1.559 -11.463 -11.085 1.00 96.81 183 VAL A C 1
ATOM 1448 O O . VAL A 1 183 ? 2.704 -11.290 -10.668 1.00 96.81 183 VAL A O 1
ATOM 1451 N N . MET A 1 184 ? 0.681 -12.253 -10.461 1.00 95.69 184 MET A N 1
ATOM 1452 C CA . MET A 1 184 ? 1.001 -13.036 -9.265 1.00 95.69 184 MET A CA 1
ATOM 1453 C C . MET A 1 184 ? 2.096 -14.068 -9.545 1.00 95.69 184 MET A C 1
ATOM 1455 O O . MET A 1 184 ? 3.029 -14.177 -8.753 1.00 95.69 184 MET A O 1
ATOM 1459 N N . PHE A 1 185 ? 2.027 -14.779 -10.677 1.00 95.62 185 PHE A N 1
ATOM 1460 C CA . PHE A 1 185 ? 3.044 -15.748 -11.093 1.00 95.62 185 PHE A CA 1
ATOM 1461 C C . PHE A 1 185 ? 4.445 -15.128 -11.108 1.00 95.62 185 PHE A C 1
ATOM 1463 O O . PHE A 1 185 ? 5.357 -15.679 -10.491 1.00 95.62 185 PHE A O 1
ATOM 1470 N N . TYR A 1 186 ? 4.607 -13.958 -11.734 1.00 96.44 186 TYR A N 1
ATOM 1471 C CA . TYR A 1 186 ? 5.900 -13.278 -11.773 1.00 96.44 186 TYR A CA 1
ATOM 1472 C C . TYR A 1 186 ? 6.372 -12.826 -10.393 1.00 96.44 186 TYR A C 1
ATOM 1474 O O . TYR A 1 186 ? 7.519 -13.079 -10.035 1.00 96.44 186 TYR A O 1
ATOM 1482 N N . LEU A 1 187 ? 5.504 -12.203 -9.589 1.00 96.06 187 LEU A N 1
ATOM 1483 C CA . LEU A 1 187 ? 5.889 -11.739 -8.253 1.00 96.06 187 LEU A CA 1
ATOM 1484 C C . LEU A 1 187 ? 6.286 -12.906 -7.338 1.00 96.06 187 LEU A C 1
ATOM 1486 O O . LEU A 1 187 ? 7.340 -12.852 -6.710 1.00 96.06 187 LEU A O 1
ATOM 1490 N N . HIS A 1 188 ? 5.501 -13.985 -7.305 1.00 93.44 188 HIS A N 1
ATOM 1491 C CA . HIS A 1 188 ? 5.851 -15.189 -6.548 1.00 93.44 188 HIS A CA 1
ATOM 1492 C C . HIS A 1 188 ? 7.121 -15.861 -7.074 1.00 93.44 188 HIS A C 1
ATOM 1494 O O . HIS A 1 188 ? 7.937 -16.321 -6.277 1.00 93.44 188 HIS A O 1
ATOM 1500 N N . GLY A 1 189 ? 7.307 -15.911 -8.397 1.00 91.94 189 GLY A N 1
ATOM 1501 C CA . GLY A 1 189 ? 8.523 -16.433 -9.017 1.00 91.94 189 GLY A CA 1
ATOM 1502 C C . GLY A 1 189 ? 9.763 -15.662 -8.566 1.00 91.94 189 GLY A C 1
ATOM 1503 O O . GLY A 1 189 ? 10.724 -16.273 -8.106 1.00 91.94 189 GLY A O 1
ATOM 1504 N N . LEU A 1 190 ? 9.714 -14.327 -8.615 1.00 91.62 190 LEU A N 1
ATOM 1505 C CA . LEU A 1 190 ? 10.807 -13.455 -8.175 1.00 91.62 190 LEU A CA 1
ATOM 1506 C C . LEU A 1 190 ? 11.119 -13.607 -6.678 1.00 91.62 190 LEU A C 1
ATOM 1508 O O . LEU A 1 190 ? 12.285 -13.595 -6.290 1.00 91.62 190 LEU A O 1
ATOM 1512 N N . VAL A 1 191 ? 10.098 -13.770 -5.830 1.00 90.38 191 VAL A N 1
ATOM 1513 C CA . VAL A 1 191 ? 10.296 -14.042 -4.395 1.00 90.38 191 VAL A CA 1
ATOM 1514 C C . VAL A 1 191 ? 11.000 -15.386 -4.187 1.00 90.38 191 VAL A C 1
ATOM 1516 O O . VAL A 1 191 ? 11.945 -15.463 -3.403 1.00 90.38 191 VAL A O 1
ATOM 1519 N N . ARG A 1 192 ? 10.594 -16.428 -4.924 1.00 87.50 192 ARG A N 1
ATOM 1520 C CA . ARG A 1 192 ? 11.163 -17.779 -4.811 1.00 87.50 192 ARG A CA 1
ATOM 1521 C C . ARG A 1 192 ? 12.635 -17.827 -5.215 1.00 87.50 192 ARG A C 1
ATOM 1523 O O . ARG A 1 192 ? 13.454 -18.328 -4.453 1.00 87.50 192 ARG A O 1
ATOM 1530 N N . ILE A 1 193 ? 12.990 -17.260 -6.372 1.00 85.50 193 ILE A N 1
ATOM 1531 C CA . ILE A 1 193 ? 14.386 -17.262 -6.854 1.00 85.50 193 ILE A CA 1
ATOM 1532 C C . ILE A 1 193 ? 15.328 -16.455 -5.954 1.00 85.50 193 ILE A C 1
ATOM 1534 O O . ILE A 1 193 ? 16.538 -16.645 -6.007 1.00 85.50 193 ILE A O 1
ATOM 1538 N N . ALA A 1 194 ? 14.800 -15.535 -5.142 1.00 82.81 194 ALA A N 1
ATOM 1539 C CA . ALA A 1 194 ? 15.604 -14.750 -4.216 1.00 82.81 194 ALA A CA 1
ATOM 1540 C C . ALA A 1 194 ? 16.009 -15.523 -2.953 1.00 82.81 194 ALA A C 1
ATOM 1542 O O . ALA A 1 194 ? 16.913 -15.067 -2.250 1.00 82.81 194 ALA A O 1
ATOM 1543 N N . GLY A 1 195 ? 15.360 -16.659 -2.658 1.00 74.38 195 GLY A N 1
ATOM 1544 C CA . GLY A 1 195 ? 15.709 -17.524 -1.526 1.00 74.38 195 GLY A CA 1
ATOM 1545 C C . GLY A 1 195 ? 15.638 -16.832 -0.162 1.00 74.38 195 GLY A C 1
ATOM 1546 O O . GLY A 1 195 ? 16.427 -17.139 0.730 1.00 74.38 195 GLY A O 1
ATOM 1547 N N . LEU A 1 196 ? 14.742 -15.852 0.002 1.00 72.25 196 LEU A N 1
ATOM 1548 C CA . LEU A 1 196 ? 14.692 -14.992 1.195 1.00 72.25 196 LEU A CA 1
ATOM 1549 C C . LEU A 1 196 ? 14.292 -15.745 2.476 1.00 72.25 196 LEU A C 1
ATOM 1551 O O . LEU A 1 196 ? 14.698 -15.357 3.571 1.00 72.25 196 LEU A O 1
ATOM 1555 N N . ASP A 1 197 ? 13.539 -16.837 2.339 1.00 63.09 197 ASP A N 1
ATOM 1556 C CA . ASP A 1 197 ? 13.068 -17.655 3.461 1.00 63.09 197 ASP A CA 1
ATOM 1557 C C . ASP A 1 197 ? 14.117 -18.657 3.979 1.00 63.09 197 ASP A C 1
ATOM 1559 O O . ASP A 1 197 ? 13.928 -19.242 5.047 1.00 63.09 197 ASP A O 1
ATOM 1563 N N . GLY A 1 198 ? 15.259 -18.795 3.294 1.00 57.44 198 GLY A N 1
ATOM 1564 C CA . GLY A 1 198 ? 16.307 -19.750 3.663 1.00 57.44 198 GLY A CA 1
ATOM 1565 C C . GLY A 1 198 ? 15.958 -21.205 3.340 1.00 57.44 198 GLY A C 1
ATOM 1566 O O . GLY A 1 198 ? 16.474 -22.100 4.002 1.00 57.44 198 GLY A O 1
ATOM 1567 N N . GLU A 1 199 ? 15.081 -21.445 2.359 1.00 57.12 199 GLU A N 1
ATOM 1568 C CA . GLU A 1 199 ? 14.835 -22.791 1.828 1.00 57.12 199 GLU A CA 1
ATOM 1569 C C . GLU A 1 199 ? 16.135 -23.371 1.239 1.00 57.12 199 GLU A C 1
ATOM 1571 O O . GLU A 1 199 ? 16.823 -22.702 0.464 1.00 57.12 199 GLU A O 1
ATOM 1576 N N . GLU A 1 200 ? 16.472 -24.611 1.616 1.00 51.38 200 GLU A N 1
ATOM 1577 C CA . GLU A 1 200 ? 17.710 -25.303 1.210 1.00 51.38 200 GLU A CA 1
ATOM 1578 C C . GLU A 1 200 ? 17.810 -25.520 -0.316 1.00 51.38 200 GLU A C 1
ATOM 1580 O O . GLU A 1 200 ? 18.914 -25.654 -0.838 1.00 51.38 200 GLU A O 1
ATOM 1585 N N . ASP A 1 201 ? 16.679 -25.464 -1.031 1.00 52.59 201 ASP A N 1
ATOM 1586 C CA . ASP A 1 201 ? 16.569 -25.641 -2.488 1.00 52.59 201 ASP A CA 1
ATOM 1587 C C . ASP A 1 201 ? 16.651 -24.326 -3.296 1.00 52.59 201 ASP A C 1
ATOM 1589 O O . ASP A 1 201 ? 16.444 -24.325 -4.513 1.00 52.59 201 ASP A O 1
ATOM 1593 N N . ALA A 1 202 ? 16.922 -23.178 -2.662 1.00 57.38 202 ALA A N 1
ATOM 1594 C CA . ALA A 1 202 ? 16.995 -21.912 -3.389 1.00 57.38 202 ALA A CA 1
ATOM 1595 C C . ALA A 1 202 ? 18.196 -21.892 -4.366 1.00 57.38 202 ALA A C 1
ATOM 1597 O O . ALA A 1 202 ? 19.326 -22.178 -3.954 1.00 57.38 202 ALA A O 1
ATOM 1598 N N . PRO A 1 203 ? 18.000 -21.512 -5.648 1.00 60.38 203 PRO A N 1
ATOM 1599 C CA . PRO A 1 203 ? 19.094 -21.406 -6.612 1.00 60.38 203 PRO A CA 1
ATOM 1600 C C . PRO A 1 203 ? 20.144 -20.395 -6.130 1.00 60.38 203 PRO A C 1
ATOM 1602 O O . PRO A 1 203 ? 19.850 -19.531 -5.302 1.00 60.38 203 PRO A O 1
ATOM 1605 N N . ALA A 1 204 ? 21.376 -20.477 -6.651 1.00 59.00 204 ALA A N 1
ATOM 1606 C CA . ALA A 1 204 ? 22.469 -19.559 -6.317 1.00 59.00 204 ALA A CA 1
ATOM 1607 C C . ALA A 1 204 ? 22.130 -18.107 -6.724 1.00 59.00 204 ALA A C 1
ATOM 1609 O O . ALA A 1 204 ? 22.525 -17.606 -7.776 1.00 59.00 204 ALA A O 1
ATOM 1610 N N . ALA A 1 205 ? 21.357 -17.423 -5.881 1.00 68.62 205 ALA A N 1
ATOM 1611 C CA . ALA A 1 205 ? 20.749 -16.142 -6.191 1.00 68.62 205 ALA A CA 1
ATOM 1612 C C . ALA A 1 205 ? 21.805 -15.033 -6.204 1.00 68.62 205 ALA A C 1
ATOM 1614 O O . ALA A 1 205 ? 22.371 -14.676 -5.161 1.00 68.62 205 ALA A O 1
ATOM 1615 N N . THR A 1 206 ? 22.040 -14.458 -7.387 1.00 78.94 206 THR A N 1
ATOM 1616 C CA . THR A 1 206 ? 22.853 -13.240 -7.548 1.00 78.94 206 THR A CA 1
ATOM 1617 C C . THR A 1 206 ? 22.254 -12.062 -6.765 1.00 78.94 206 THR A C 1
ATOM 1619 O O . THR A 1 206 ? 21.086 -12.083 -6.360 1.00 78.94 206 THR A O 1
ATOM 1622 N N . GLN A 1 207 ? 23.041 -10.997 -6.572 1.00 83.81 207 GLN A N 1
ATOM 1623 C CA . GLN A 1 207 ? 22.573 -9.779 -5.901 1.00 83.81 207 GLN A CA 1
ATOM 1624 C C . GLN A 1 207 ? 21.301 -9.219 -6.556 1.00 83.81 207 GLN A C 1
ATOM 1626 O O . GLN A 1 207 ? 20.350 -8.901 -5.842 1.00 83.81 207 GLN A O 1
ATOM 1631 N N . GLY A 1 208 ? 21.239 -9.180 -7.891 1.00 82.81 208 GLY A N 1
ATOM 1632 C CA . GLY A 1 208 ? 20.060 -8.723 -8.622 1.00 82.81 208 GLY A CA 1
ATOM 1633 C C . GLY A 1 208 ? 18.805 -9.531 -8.287 1.00 82.81 208 GLY A C 1
ATOM 1634 O O . GLY A 1 208 ? 17.775 -8.938 -7.974 1.00 82.81 208 GLY A O 1
ATOM 1635 N N . HIS A 1 209 ? 18.892 -10.867 -8.260 1.00 86.31 209 HIS A N 1
ATOM 1636 C CA . HIS A 1 209 ? 17.751 -11.725 -7.909 1.00 86.31 209 HIS A CA 1
ATOM 1637 C C . HIS A 1 209 ? 17.258 -11.465 -6.485 1.00 86.31 209 HIS A C 1
ATOM 1639 O O . HIS A 1 209 ? 16.059 -11.293 -6.278 1.00 86.31 209 HIS A O 1
ATOM 1645 N N . ARG A 1 210 ? 18.172 -11.356 -5.510 1.00 85.06 210 ARG A N 1
ATOM 1646 C CA . ARG A 1 210 ? 17.814 -11.065 -4.111 1.00 85.06 210 ARG A CA 1
ATOM 1647 C C . ARG A 1 210 ? 17.068 -9.738 -3.981 1.00 85.06 210 ARG A C 1
ATOM 1649 O O . ARG A 1 210 ? 16.049 -9.656 -3.292 1.00 85.06 210 ARG A O 1
ATOM 1656 N N . VAL A 1 211 ? 17.554 -8.701 -4.662 1.00 86.81 211 VAL A N 1
ATOM 1657 C CA . VAL A 1 211 ? 16.946 -7.366 -4.631 1.00 86.81 211 VAL A CA 1
ATOM 1658 C C . VAL A 1 211 ? 15.587 -7.350 -5.338 1.00 86.81 211 VAL A C 1
ATOM 1660 O O . VAL A 1 211 ? 14.620 -6.837 -4.770 1.00 86.81 211 VAL A O 1
ATOM 1663 N N . PHE A 1 212 ? 15.467 -7.953 -6.525 1.00 90.69 212 PHE A N 1
ATOM 1664 C CA . PHE A 1 212 ? 14.178 -8.074 -7.212 1.00 90.69 212 PHE A CA 1
ATOM 1665 C C . PHE A 1 212 ? 13.163 -8.873 -6.396 1.00 90.69 212 PHE A C 1
ATOM 1667 O O . PHE A 1 212 ? 12.031 -8.420 -6.264 1.00 90.69 212 PHE A O 1
ATOM 1674 N N . GLY A 1 213 ? 13.549 -9.996 -5.786 1.00 89.88 213 GLY A N 1
ATOM 1675 C CA . GLY A 1 213 ? 12.643 -10.772 -4.936 1.00 89.88 213 GLY A CA 1
ATOM 1676 C C . GLY A 1 213 ? 12.226 -10.041 -3.663 1.00 89.88 213 GLY A C 1
ATOM 1677 O O . GLY A 1 213 ? 11.068 -10.123 -3.259 1.00 89.88 213 GLY A O 1
ATOM 1678 N N . THR A 1 214 ? 13.123 -9.239 -3.075 1.00 87.75 214 THR A N 1
ATOM 1679 C CA . THR A 1 214 ? 12.800 -8.398 -1.910 1.00 87.75 214 THR A CA 1
ATOM 1680 C C . THR A 1 214 ? 11.690 -7.411 -2.256 1.00 87.75 214 THR A C 1
ATOM 1682 O O . THR A 1 214 ? 10.680 -7.323 -1.556 1.00 87.75 214 THR A O 1
ATOM 1685 N N . TYR A 1 215 ? 11.827 -6.690 -3.371 1.00 91.69 215 TYR A N 1
ATOM 1686 C CA . TYR A 1 215 ? 10.791 -5.751 -3.794 1.00 91.69 215 TYR A CA 1
ATOM 1687 C C . TYR A 1 215 ? 9.582 -6.437 -4.420 1.00 91.69 215 TYR A C 1
ATOM 1689 O O . TYR A 1 215 ? 8.495 -5.870 -4.352 1.00 91.69 215 TYR A O 1
ATOM 1697 N N . ALA A 1 216 ? 9.715 -7.655 -4.946 1.00 94.56 216 ALA A N 1
ATOM 1698 C CA . ALA A 1 216 ? 8.584 -8.477 -5.360 1.00 94.56 216 ALA A CA 1
ATOM 1699 C C . ALA A 1 216 ? 7.701 -8.854 -4.167 1.00 94.56 216 ALA A C 1
ATOM 1701 O O . ALA A 1 216 ? 6.487 -8.751 -4.291 1.00 94.56 216 ALA A O 1
ATOM 1702 N N . ALA A 1 217 ? 8.264 -9.158 -2.992 1.00 91.75 217 ALA A N 1
ATOM 1703 C CA . ALA A 1 217 ? 7.485 -9.350 -1.764 1.00 91.75 217 ALA A CA 1
ATOM 1704 C C . ALA A 1 217 ? 6.743 -8.062 -1.341 1.00 91.75 217 ALA A C 1
ATOM 1706 O O . ALA A 1 217 ? 5.565 -8.093 -0.971 1.00 91.75 217 ALA A O 1
ATOM 1707 N N . VAL A 1 218 ? 7.387 -6.894 -1.479 1.00 92.31 218 VAL A N 1
ATOM 1708 C CA . VAL A 1 218 ? 6.732 -5.588 -1.258 1.00 92.31 218 VAL A CA 1
ATOM 1709 C C . VAL A 1 218 ? 5.608 -5.354 -2.275 1.00 92.31 218 VAL A C 1
ATOM 1711 O O . VAL A 1 218 ? 4.507 -4.950 -1.904 1.00 92.31 218 VAL A O 1
ATOM 1714 N N . GLY A 1 219 ? 5.859 -5.636 -3.552 1.00 95.19 219 GLY A N 1
ATOM 1715 C CA . GLY A 1 219 ? 4.882 -5.521 -4.631 1.00 95.19 219 GLY A CA 1
ATOM 1716 C C . GLY A 1 219 ? 3.698 -6.469 -4.452 1.00 95.19 219 GLY A C 1
ATOM 1717 O O . GLY A 1 219 ? 2.558 -6.054 -4.641 1.00 95.19 219 GLY A O 1
ATOM 1718 N N . LEU A 1 220 ? 3.957 -7.702 -4.016 1.00 95.19 220 LEU A N 1
ATOM 1719 C CA . LEU A 1 220 ? 2.955 -8.725 -3.742 1.00 95.19 220 LEU A CA 1
ATOM 1720 C C . LEU A 1 220 ? 2.071 -8.334 -2.558 1.00 95.19 220 LEU A C 1
ATOM 1722 O O . LEU A 1 220 ? 0.854 -8.350 -2.688 1.00 95.19 220 LEU A O 1
ATOM 1726 N N . SER A 1 221 ? 2.649 -7.874 -1.443 1.00 93.81 221 SER A N 1
ATOM 1727 C CA . SER A 1 221 ? 1.838 -7.388 -0.313 1.00 93.81 221 SER A CA 1
ATOM 1728 C C . SER A 1 221 ? 0.926 -6.222 -0.720 1.00 93.81 221 SER A C 1
ATOM 1730 O O . SER A 1 221 ? -0.258 -6.201 -0.384 1.00 93.81 221 SER A O 1
ATOM 1732 N N . ARG A 1 222 ? 1.429 -5.285 -1.536 1.00 95.62 222 ARG A N 1
ATOM 1733 C CA . ARG A 1 222 ? 0.601 -4.231 -2.135 1.00 95.62 222 ARG A CA 1
ATOM 1734 C C . ARG A 1 222 ? -0.492 -4.805 -3.041 1.00 95.62 222 ARG A C 1
ATOM 1736 O O . ARG A 1 222 ? -1.629 -4.351 -2.941 1.00 95.62 222 ARG A O 1
ATOM 1743 N N . LEU A 1 223 ? -0.169 -5.752 -3.920 1.00 96.75 223 LEU A N 1
ATOM 1744 C CA . LEU A 1 223 ? -1.120 -6.369 -4.847 1.00 96.75 223 LEU A CA 1
ATOM 1745 C C . LEU A 1 223 ? -2.272 -7.046 -4.098 1.00 96.75 223 LEU A C 1
ATOM 1747 O O . LEU A 1 223 ? -3.427 -6.731 -4.368 1.00 96.75 223 LEU A O 1
ATOM 1751 N N . GLU A 1 224 ? -1.970 -7.897 -3.122 1.00 95.69 224 GLU A N 1
ATOM 1752 C CA . GLU A 1 224 ? -2.975 -8.604 -2.319 1.00 95.69 224 GLU A CA 1
ATOM 1753 C C . GLU A 1 224 ? -3.884 -7.628 -1.560 1.00 95.69 224 GLU A C 1
ATOM 1755 O O . GLU A 1 224 ? -5.112 -7.742 -1.580 1.00 95.69 224 GLU A O 1
ATOM 1760 N N . CYS A 1 225 ? -3.298 -6.573 -0.982 1.00 95.19 225 CYS A N 1
ATOM 1761 C CA . CYS A 1 225 ? -4.060 -5.510 -0.330 1.00 95.19 225 CYS A CA 1
ATOM 1762 C C . CYS A 1 225 ? -5.014 -4.794 -1.308 1.00 95.19 225 CYS A C 1
ATOM 1764 O O . CYS A 1 225 ? -6.152 -4.484 -0.951 1.00 95.19 225 CYS A O 1
ATOM 1766 N N . LEU A 1 226 ? -4.584 -4.551 -2.553 1.00 95.12 226 LEU A N 1
ATOM 1767 C CA . LEU A 1 226 ? -5.412 -3.933 -3.598 1.00 95.12 226 LEU A CA 1
ATOM 1768 C C . LEU A 1 226 ? -6.556 -4.837 -4.076 1.00 95.12 226 LEU A C 1
ATOM 1770 O O . LEU A 1 226 ? -7.587 -4.316 -4.510 1.00 95.12 226 LEU A O 1
ATOM 1774 N N . LEU A 1 227 ? -6.375 -6.156 -4.002 1.00 93.81 227 LEU A N 1
ATOM 1775 C CA . LEU A 1 227 ? -7.398 -7.157 -4.313 1.00 93.81 227 LEU A CA 1
ATOM 1776 C C . LEU A 1 227 ? -8.368 -7.391 -3.143 1.00 93.81 227 LEU A C 1
ATOM 1778 O O . LEU A 1 227 ? -9.453 -7.931 -3.347 1.00 93.81 227 LEU A O 1
ATOM 1782 N N . GLY A 1 228 ? -8.012 -6.930 -1.942 1.00 92.75 228 GLY A N 1
ATOM 1783 C CA . GLY A 1 228 ? -8.815 -7.083 -0.731 1.00 92.75 228 GLY A CA 1
ATOM 1784 C C . GLY A 1 228 ? -8.525 -8.365 0.053 1.00 92.75 228 GLY A C 1
ATOM 1785 O O . GLY A 1 228 ? -9.268 -8.669 0.983 1.00 92.75 228 GLY A O 1
ATOM 1786 N N . ASP A 1 229 ? -7.458 -9.099 -0.281 1.00 93.31 229 ASP A N 1
ATOM 1787 C CA . ASP A 1 229 ? -6.981 -10.226 0.523 1.00 93.31 229 ASP A CA 1
ATOM 1788 C C . ASP A 1 229 ? -5.930 -9.746 1.536 1.00 93.31 229 ASP A C 1
ATOM 1790 O O . ASP A 1 229 ? -4.719 -9.694 1.300 1.00 93.31 229 ASP A O 1
ATOM 1794 N N . TYR A 1 230 ? -6.423 -9.359 2.708 1.00 93.44 230 TYR A N 1
ATOM 1795 C CA . TYR A 1 230 ? -5.597 -8.826 3.790 1.00 93.44 230 TYR A CA 1
ATOM 1796 C C . TYR A 1 230 ? -4.733 -9.897 4.460 1.00 93.44 230 TYR A C 1
ATOM 1798 O O . TYR A 1 230 ? -3.657 -9.590 4.970 1.00 93.44 230 TYR A O 1
ATOM 1806 N N . THR A 1 231 ? -5.174 -11.154 4.448 1.00 91.62 231 THR A N 1
ATOM 1807 C CA . THR A 1 231 ? -4.401 -12.278 4.986 1.00 91.62 231 THR A CA 1
ATOM 1808 C C . THR A 1 231 ? -3.203 -12.596 4.103 1.00 91.62 231 THR A C 1
ATOM 1810 O O . THR A 1 231 ? -2.083 -12.699 4.609 1.00 91.62 231 THR A O 1
ATOM 1813 N N . SER A 1 232 ? -3.409 -12.658 2.788 1.00 91.25 232 SER A N 1
ATOM 1814 C CA . SER A 1 232 ? -2.345 -12.890 1.811 1.00 91.25 232 SER A CA 1
ATOM 1815 C C . SER A 1 232 ? -1.381 -11.705 1.743 1.00 91.25 232 SER A C 1
ATOM 1817 O O . SER A 1 232 ? -0.170 -11.915 1.676 1.00 91.25 232 SER A O 1
ATOM 1819 N N . CYS A 1 233 ? -1.865 -10.465 1.913 1.00 92.50 233 CYS A N 1
ATOM 1820 C CA . CYS A 1 233 ? -1.000 -9.287 2.058 1.00 92.50 233 CYS A CA 1
ATOM 1821 C C . CYS A 1 233 ? 0.019 -9.448 3.194 1.00 92.50 233 CYS A C 1
ATOM 1823 O O . CYS A 1 233 ? 1.192 -9.117 3.021 1.00 92.50 233 CYS A O 1
ATOM 1825 N N . LEU A 1 234 ? -0.416 -9.926 4.364 1.00 89.00 234 LEU A N 1
ATOM 1826 C CA . LEU A 1 234 ? 0.476 -10.143 5.504 1.00 89.00 234 LEU A CA 1
ATOM 1827 C C . LEU A 1 234 ? 1.378 -11.365 5.292 1.00 89.00 234 LEU A C 1
ATOM 1829 O O . LEU A 1 234 ? 2.549 -11.331 5.666 1.00 89.00 234 LEU A O 1
ATOM 1833 N N . ALA A 1 235 ? 0.867 -12.420 4.652 1.00 87.81 235 ALA A N 1
ATOM 1834 C CA . ALA A 1 235 ? 1.649 -13.606 4.312 1.00 87.81 235 ALA A CA 1
ATOM 1835 C C . ALA A 1 235 ? 2.796 -13.293 3.335 1.00 87.81 235 ALA A C 1
ATOM 1837 O O . ALA A 1 235 ? 3.898 -13.807 3.510 1.00 87.81 235 ALA A O 1
ATOM 1838 N N . ALA A 1 236 ? 2.570 -12.403 2.366 1.00 89.00 236 ALA A N 1
ATOM 1839 C CA . ALA A 1 236 ? 3.574 -11.957 1.401 1.00 89.00 236 ALA A CA 1
ATOM 1840 C C . ALA A 1 236 ? 4.770 -11.232 2.044 1.00 89.00 236 ALA A C 1
ATOM 1842 O O . ALA A 1 236 ? 5.827 -11.127 1.429 1.00 89.00 236 ALA A O 1
ATOM 1843 N N . LEU A 1 237 ? 4.625 -10.739 3.280 1.00 86.06 237 LEU A N 1
ATOM 1844 C CA . LEU A 1 237 ? 5.693 -10.067 4.027 1.00 86.06 237 LEU A CA 1
ATOM 1845 C C . LEU A 1 237 ? 6.561 -11.027 4.850 1.00 86.06 237 LEU A C 1
ATOM 1847 O O . LEU A 1 237 ? 7.596 -10.596 5.358 1.00 86.06 237 LEU A O 1
ATOM 1851 N N . LYS A 1 238 ? 6.186 -12.309 4.979 1.00 80.56 238 LYS A N 1
ATOM 1852 C CA . LYS A 1 238 ? 6.972 -13.320 5.715 1.00 80.56 238 LYS A CA 1
ATOM 1853 C C . LYS A 1 238 ? 8.450 -13.379 5.296 1.00 80.56 238 LYS A C 1
ATOM 1855 O O . LYS A 1 238 ? 9.287 -13.347 6.204 1.00 80.56 238 LYS A O 1
ATOM 1860 N N . PRO A 1 239 ? 8.797 -13.331 3.993 1.00 78.19 239 PRO A N 1
ATOM 1861 C CA . PRO A 1 239 ? 10.195 -13.379 3.564 1.00 78.19 239 PRO A CA 1
ATOM 1862 C C . PRO A 1 239 ? 11.016 -12.160 3.997 1.00 78.19 239 PRO A C 1
ATOM 1864 O O . PRO A 1 239 ? 12.243 -12.192 4.005 1.00 78.19 239 PRO A O 1
ATOM 1867 N N . LEU A 1 240 ? 10.355 -11.073 4.407 1.00 76.50 240 LEU A N 1
ATOM 1868 C CA . LEU A 1 240 ? 10.988 -9.832 4.851 1.00 76.50 240 LEU A CA 1
ATOM 1869 C C . LEU A 1 240 ? 11.181 -9.769 6.376 1.00 76.50 240 LEU A C 1
ATOM 1871 O O . LEU A 1 240 ? 11.458 -8.693 6.911 1.00 76.50 240 LEU A O 1
ATOM 1875 N N . ARG A 1 241 ? 11.053 -10.894 7.098 1.00 67.25 241 ARG A N 1
ATOM 1876 C CA . ARG A 1 241 ? 11.081 -10.938 8.575 1.00 67.25 241 ARG A CA 1
ATOM 1877 C C . ARG A 1 241 ? 12.255 -10.199 9.217 1.00 67.25 241 ARG A C 1
ATOM 1879 O O . ARG A 1 241 ? 12.056 -9.371 10.102 1.00 67.25 241 ARG A O 1
ATOM 1886 N N . HIS A 1 242 ? 13.460 -10.418 8.703 1.00 59.28 242 HIS A N 1
ATOM 1887 C CA . HIS A 1 242 ? 14.705 -9.866 9.253 1.00 59.28 242 HIS A CA 1
ATOM 1888 C C . HIS A 1 242 ? 14.812 -8.347 9.093 1.00 59.28 242 HIS A C 1
ATOM 1890 O O . HIS A 1 242 ? 15.516 -7.673 9.836 1.00 59.28 242 HIS A O 1
ATOM 1896 N N . VAL A 1 243 ? 14.071 -7.809 8.133 1.00 58.38 243 VAL A N 1
ATOM 1897 C CA . VAL A 1 243 ? 14.133 -6.421 7.677 1.00 58.38 243 VAL A CA 1
ATOM 1898 C C . VAL A 1 243 ? 13.036 -5.573 8.318 1.00 58.38 243 VAL A C 1
ATOM 1900 O O . VAL A 1 243 ? 13.126 -4.350 8.427 1.00 58.38 243 VAL A O 1
ATOM 1903 N N . MET A 1 244 ? 11.975 -6.220 8.786 1.00 61.28 244 MET A N 1
ATOM 1904 C CA . MET A 1 244 ? 10.753 -5.565 9.223 1.00 61.28 244 MET A CA 1
ATOM 1905 C C . MET A 1 244 ? 10.928 -4.811 10.563 1.00 61.28 244 MET A C 1
ATOM 1907 O O . MET A 1 244 ? 10.210 -3.843 10.826 1.00 61.28 244 MET A O 1
ATOM 1911 N N . HIS A 1 245 ? 11.966 -5.140 11.346 1.00 60.91 245 HIS A N 1
ATOM 1912 C CA . HIS A 1 245 ? 12.427 -4.323 12.478 1.00 60.91 245 HIS A CA 1
ATOM 1913 C C . HIS A 1 245 ? 12.763 -2.877 12.054 1.00 60.91 245 HIS A C 1
ATOM 1915 O O . HIS A 1 245 ? 12.391 -1.931 12.748 1.00 60.91 245 HIS A O 1
ATOM 1921 N N . SER A 1 246 ? 13.368 -2.676 10.874 1.00 58.78 246 SER A N 1
ATOM 1922 C CA . SER A 1 246 ? 13.733 -1.345 10.345 1.00 58.78 246 SER A CA 1
ATOM 1923 C C . SER A 1 246 ? 12.531 -0.468 9.949 1.00 58.78 246 SER A C 1
ATOM 1925 O O . SER A 1 246 ? 12.669 0.742 9.729 1.00 58.78 246 SER A O 1
ATOM 1927 N N . ILE A 1 247 ? 11.343 -1.070 9.825 1.00 59.53 247 ILE A N 1
ATOM 1928 C CA . ILE A 1 247 ? 10.084 -0.373 9.538 1.00 59.53 247 ILE A CA 1
ATOM 1929 C C . ILE A 1 247 ? 9.464 0.152 10.838 1.00 59.53 247 ILE A C 1
ATOM 1931 O O . ILE A 1 247 ? 8.977 1.282 10.866 1.00 59.53 247 ILE A O 1
ATOM 1935 N N . ILE A 1 248 ? 9.505 -0.648 11.908 1.00 58.25 248 ILE A N 1
ATOM 1936 C CA . ILE A 1 248 ? 8.944 -0.299 13.225 1.00 58.25 248 ILE A CA 1
ATOM 1937 C C . ILE A 1 248 ? 9.871 0.649 13.983 1.00 58.25 248 ILE A C 1
ATOM 1939 O O . ILE A 1 248 ? 9.413 1.601 14.612 1.00 58.25 248 ILE A O 1
ATOM 1943 N N . HIS A 1 249 ? 11.177 0.424 13.882 1.00 60.69 249 HIS A N 1
ATOM 1944 C CA . HIS A 1 249 ? 12.203 1.285 14.446 1.00 60.69 249 HIS A CA 1
ATOM 1945 C C . HIS A 1 249 ? 12.999 1.911 13.304 1.00 60.69 249 HIS A C 1
ATOM 1947 O O . HIS A 1 249 ? 14.118 1.479 13.019 1.00 60.69 249 HIS A O 1
ATOM 1953 N N . PRO A 1 250 ? 12.423 2.907 12.601 1.00 58.81 250 PRO A N 1
ATOM 1954 C CA . PRO A 1 250 ? 13.171 3.604 11.577 1.00 58.81 250 PRO A CA 1
ATOM 1955 C C . PRO A 1 250 ? 14.396 4.256 12.235 1.00 58.81 250 PRO A C 1
ATOM 1957 O O . PRO A 1 250 ? 14.240 4.922 13.267 1.00 58.81 250 PRO A O 1
ATOM 1960 N N . PRO A 1 251 ? 15.603 4.073 11.670 1.00 55.06 251 PRO A N 1
ATOM 1961 C CA . PRO A 1 251 ? 16.810 4.694 12.199 1.00 55.06 251 PRO A CA 1
ATOM 1962 C C . PRO A 1 251 ? 16.652 6.223 12.224 1.00 55.06 251 PRO A C 1
ATOM 1964 O O . PRO A 1 251 ? 15.867 6.777 11.437 1.00 55.06 251 PRO A O 1
ATOM 1967 N N . PRO A 1 252 ? 17.386 6.921 13.108 1.00 56.78 252 PRO A N 1
ATOM 1968 C CA . PRO A 1 252 ? 17.410 8.376 13.106 1.00 56.78 252 PRO A CA 1
ATOM 1969 C C . PRO A 1 252 ? 17.763 8.901 11.709 1.00 56.78 252 PRO A C 1
ATOM 1971 O O . PRO A 1 252 ? 18.576 8.320 10.988 1.00 56.78 252 PRO A O 1
ATOM 1974 N N . LEU A 1 253 ? 17.096 9.987 11.304 1.00 56.34 253 LEU A N 1
ATOM 1975 C CA . LEU A 1 253 ? 17.380 10.648 10.031 1.00 56.34 253 LEU A CA 1
ATOM 1976 C C . LEU A 1 253 ? 18.863 11.058 10.003 1.00 56.34 253 LEU A C 1
ATOM 1978 O O . LEU A 1 253 ? 19.346 11.558 11.022 1.00 56.34 253 LEU A O 1
ATOM 1982 N N . PRO A 1 254 ? 19.575 10.894 8.873 1.00 44.84 254 PRO A N 1
ATOM 1983 C CA . PRO A 1 254 ? 20.945 11.378 8.757 1.00 44.84 254 PRO A CA 1
ATOM 1984 C C . PRO A 1 254 ? 20.990 12.879 9.073 1.00 44.84 254 PRO A C 1
ATOM 1986 O O . PRO A 1 254 ? 20.284 13.667 8.439 1.00 44.84 254 PRO A O 1
ATOM 1989 N N . LEU A 1 255 ? 21.780 13.269 10.075 1.00 40.50 255 LEU A N 1
ATOM 1990 C CA . LEU A 1 255 ? 22.031 14.674 10.396 1.00 40.50 255 LEU A CA 1
ATOM 1991 C C . LEU A 1 255 ? 22.874 15.280 9.268 1.00 40.50 255 LEU A C 1
ATOM 1993 O O . LEU A 1 255 ? 23.909 14.729 8.907 1.00 40.50 255 LEU A O 1
ATOM 1997 N N . GLU A 1 256 ? 22.446 16.421 8.721 1.00 38.84 256 GLU A N 1
ATOM 1998 C CA . GLU A 1 256 ? 23.053 17.039 7.527 1.00 38.84 256 GLU A CA 1
ATOM 1999 C C . GLU A 1 256 ? 24.525 17.476 7.692 1.00 38.84 256 GLU A C 1
ATOM 2001 O O . GLU A 1 256 ? 25.141 17.838 6.697 1.00 38.84 256 GLU A O 1
ATOM 2006 N N . ASN A 1 257 ? 25.120 17.390 8.890 1.00 34.62 257 ASN A N 1
ATOM 2007 C CA . ASN A 1 257 ? 26.472 17.894 9.170 1.00 34.62 257 ASN A CA 1
ATOM 2008 C C . ASN A 1 257 ? 27.451 16.887 9.805 1.00 34.62 257 ASN A C 1
ATOM 2010 O O . ASN A 1 257 ? 28.537 17.301 10.204 1.00 34.62 257 ASN A O 1
ATOM 2014 N N . SER A 1 258 ? 27.143 15.586 9.896 1.00 31.88 258 SER A N 1
ATOM 2015 C CA . SER A 1 258 ? 28.160 14.609 10.313 1.00 31.88 258 SER A CA 1
ATOM 2016 C C . SER A 1 258 ? 28.803 13.932 9.101 1.00 31.88 258 SER A C 1
ATOM 2018 O O . SER A 1 258 ? 28.375 12.893 8.610 1.00 31.88 258 SER A O 1
ATOM 2020 N N . THR A 1 259 ? 29.952 14.461 8.692 1.00 33.62 259 THR A N 1
ATOM 2021 C CA . THR A 1 259 ? 31.000 13.701 7.983 1.00 33.62 259 THR A CA 1
ATOM 2022 C C . THR A 1 259 ? 31.596 12.565 8.841 1.00 33.62 259 THR A C 1
ATOM 2024 O O . THR A 1 259 ? 32.592 11.961 8.456 1.00 33.62 259 THR A O 1
ATOM 2027 N N . GLY A 1 260 ? 30.990 12.258 9.995 1.00 28.20 260 GLY A N 1
ATOM 2028 C CA . GLY A 1 260 ? 31.443 11.274 10.974 1.00 28.20 260 GLY A CA 1
ATOM 2029 C C . GLY A 1 260 ? 30.320 10.479 11.648 1.00 28.20 260 GLY A C 1
ATOM 2030 O O . GLY A 1 260 ? 30.528 9.976 12.745 1.00 28.20 260 GLY A O 1
ATOM 2031 N N . GLY A 1 261 ? 29.133 10.344 11.039 1.00 29.27 261 GLY A N 1
ATOM 2032 C CA . GLY A 1 261 ? 28.254 9.228 11.422 1.00 29.27 261 GLY A CA 1
ATOM 2033 C C . GLY A 1 261 ? 28.979 7.903 11.147 1.00 29.27 261 GLY A C 1
ATOM 2034 O O . GLY A 1 261 ? 29.777 7.872 10.202 1.00 29.27 261 GLY A O 1
ATOM 2035 N N . PRO A 1 262 ? 28.755 6.823 11.928 1.00 27.50 262 PRO A N 1
ATOM 2036 C CA . PRO A 1 262 ? 29.405 5.550 11.648 1.00 27.50 262 PRO A CA 1
ATOM 2037 C C . PRO A 1 262 ? 29.145 5.232 10.176 1.00 27.50 262 PRO A C 1
ATOM 2039 O O . PRO A 1 262 ? 27.989 5.329 9.740 1.00 27.50 262 PRO A O 1
ATOM 2042 N N . PRO A 1 263 ? 30.191 4.950 9.380 1.00 28.98 263 PRO A N 1
ATOM 2043 C CA . PRO A 1 263 ? 29.997 4.659 7.978 1.00 28.98 263 PRO A CA 1
ATOM 2044 C C . PRO A 1 263 ? 28.968 3.540 7.926 1.00 28.98 263 PRO A C 1
ATOM 2046 O O . PRO A 1 263 ? 29.144 2.502 8.572 1.00 28.98 263 PRO A O 1
ATOM 2049 N N . VAL A 1 264 ? 27.879 3.745 7.183 1.00 37.31 264 VAL A N 1
ATOM 2050 C CA . VAL A 1 264 ? 27.106 2.613 6.686 1.00 37.31 264 VAL A CA 1
ATOM 2051 C C . VAL A 1 264 ? 28.106 1.871 5.819 1.00 37.31 264 VAL A C 1
ATOM 2053 O O . VAL A 1 264 ? 28.334 2.222 4.663 1.00 37.31 264 VAL A O 1
ATOM 2056 N N . THR A 1 265 ? 28.837 0.945 6.437 1.00 30.77 265 THR A N 1
ATOM 2057 C CA . THR A 1 265 ? 29.821 0.151 5.727 1.00 30.77 265 THR A CA 1
ATOM 2058 C C . THR A 1 265 ? 29.074 -0.477 4.557 1.00 30.77 265 THR A C 1
ATOM 2060 O O . THR A 1 265 ? 27.915 -0.865 4.730 1.00 30.77 265 THR A O 1
ATOM 2063 N N . PRO A 1 266 ? 29.683 -0.597 3.370 1.00 34.78 266 PRO A N 1
ATOM 2064 C CA . PRO A 1 266 ? 29.025 -1.225 2.231 1.00 34.78 266 PRO A CA 1
ATOM 2065 C C . PRO A 1 266 ? 28.356 -2.547 2.645 1.00 34.78 266 PRO A C 1
ATOM 2067 O O . PRO A 1 266 ? 27.219 -2.812 2.279 1.00 34.78 266 PRO A O 1
ATOM 2070 N N . LYS A 1 267 ? 28.990 -3.299 3.558 1.00 29.69 267 LYS A N 1
ATOM 2071 C CA . LYS A 1 267 ? 28.473 -4.536 4.163 1.00 29.69 267 LYS A CA 1
ATOM 2072 C C . LYS A 1 267 ? 27.089 -4.425 4.827 1.00 29.69 267 LYS A C 1
ATOM 2074 O O . LYS A 1 267 ? 26.337 -5.384 4.728 1.00 29.69 267 LYS A O 1
ATOM 2079 N N . THR A 1 268 ? 26.719 -3.310 5.462 1.00 35.00 268 THR A N 1
ATOM 2080 C CA . THR A 1 268 ? 25.386 -3.132 6.079 1.00 35.00 268 THR A CA 1
ATOM 2081 C C . THR A 1 268 ? 24.341 -2.597 5.098 1.00 35.00 268 THR A C 1
ATOM 2083 O O . THR A 1 268 ? 23.179 -2.976 5.199 1.00 35.00 268 THR A O 1
ATOM 2086 N N . ALA A 1 269 ? 24.740 -1.806 4.093 1.00 36.31 269 ALA A N 1
ATOM 2087 C CA . ALA A 1 269 ? 23.862 -1.429 2.975 1.00 36.31 269 ALA A CA 1
ATOM 2088 C C . ALA A 1 269 ? 23.529 -2.625 2.060 1.00 36.31 269 ALA A C 1
ATOM 2090 O O . ALA A 1 269 ? 22.440 -2.683 1.495 1.00 36.31 269 ALA A O 1
ATOM 2091 N N . PHE A 1 270 ? 24.447 -3.592 1.946 1.00 39.41 270 PHE A N 1
ATOM 2092 C CA . PHE A 1 270 ? 24.220 -4.862 1.248 1.00 39.41 270 PHE A CA 1
ATOM 2093 C C . PHE A 1 270 ? 23.415 -5.880 2.072 1.00 39.41 270 PHE A C 1
ATOM 2095 O O . PHE A 1 270 ? 22.834 -6.789 1.486 1.00 39.41 270 PHE A O 1
ATOM 2102 N N . ALA A 1 271 ? 23.373 -5.747 3.404 1.00 44.75 271 ALA A N 1
ATOM 2103 C CA . ALA A 1 271 ? 22.696 -6.705 4.282 1.00 44.75 271 ALA A CA 1
ATOM 2104 C C . ALA A 1 271 ? 21.168 -6.516 4.345 1.00 44.75 271 ALA A C 1
ATOM 2106 O O . ALA A 1 271 ? 20.461 -7.477 4.635 1.00 44.75 271 ALA A O 1
ATOM 2107 N N . ASP A 1 272 ? 20.652 -5.317 4.048 1.00 59.56 272 ASP A N 1
ATOM 2108 C CA . ASP A 1 272 ? 19.212 -5.037 4.033 1.00 59.56 272 ASP A CA 1
ATOM 2109 C C . ASP A 1 272 ? 18.829 -4.088 2.874 1.00 59.56 272 ASP A C 1
ATOM 2111 O O . ASP A 1 272 ? 18.899 -2.859 3.015 1.00 59.56 272 ASP A O 1
ATOM 2115 N N . PRO A 1 273 ? 18.386 -4.630 1.721 1.00 59.72 273 PRO A N 1
ATOM 2116 C CA . PRO A 1 273 ? 17.967 -3.834 0.567 1.00 59.72 273 PRO A CA 1
ATOM 2117 C C . PRO A 1 273 ? 16.834 -2.845 0.886 1.00 59.72 273 PRO A C 1
ATOM 2119 O O . PRO A 1 273 ? 16.713 -1.796 0.254 1.00 59.72 273 PRO A O 1
ATOM 2122 N N . LEU A 1 274 ? 15.980 -3.131 1.871 1.00 64.12 274 LEU A N 1
ATOM 2123 C CA . LEU A 1 274 ? 14.822 -2.294 2.179 1.00 64.12 274 LEU A CA 1
ATOM 2124 C C . LEU A 1 274 ? 15.200 -1.067 3.022 1.00 64.12 274 LEU A C 1
ATOM 2126 O O . LEU A 1 274 ? 14.543 -0.025 2.928 1.00 64.12 274 LEU A O 1
ATOM 2130 N N . HIS A 1 275 ? 16.265 -1.163 3.822 1.00 65.12 275 HIS A N 1
ATOM 2131 C CA . HIS A 1 275 ? 16.706 -0.101 4.728 1.00 65.12 275 HIS A CA 1
ATOM 2132 C C . HIS A 1 275 ? 16.969 1.226 3.990 1.00 65.12 275 HIS A C 1
ATOM 2134 O O . HIS A 1 275 ? 16.538 2.299 4.435 1.00 65.12 275 HIS A O 1
ATOM 2140 N N . GLY A 1 276 ? 17.604 1.147 2.815 1.00 67.31 276 GLY A N 1
ATOM 2141 C CA . GLY A 1 276 ? 17.974 2.302 1.991 1.00 67.31 276 GLY A CA 1
ATOM 2142 C C . GLY A 1 276 ? 16.815 2.985 1.255 1.00 67.31 276 GLY A C 1
ATOM 2143 O O . GLY A 1 276 ? 16.953 4.141 0.858 1.00 67.31 276 GLY A O 1
ATOM 2144 N N . ILE A 1 277 ? 15.659 2.324 1.101 1.00 81.19 277 ILE A N 1
ATOM 2145 C CA . ILE A 1 277 ? 14.550 2.824 0.270 1.00 81.19 277 ILE A CA 1
ATOM 2146 C C . ILE A 1 277 ? 13.337 3.174 1.128 1.00 81.19 277 ILE A C 1
ATOM 2148 O O . ILE A 1 277 ? 12.444 2.363 1.376 1.00 81.19 277 ILE A O 1
ATOM 2152 N N . VAL A 1 278 ? 13.277 4.441 1.548 1.00 83.69 278 VAL A N 1
ATOM 2153 C CA . VAL A 1 278 ? 12.166 4.986 2.350 1.00 83.69 278 VAL A CA 1
ATOM 2154 C C . VAL A 1 278 ? 10.786 4.736 1.710 1.00 83.69 278 VAL A C 1
ATOM 2156 O O . VAL A 1 278 ? 9.895 4.283 2.433 1.00 83.69 278 VAL A O 1
ATOM 2159 N N . PRO A 1 279 ? 10.570 4.946 0.391 1.00 86.75 279 PRO A N 1
ATOM 2160 C CA . PRO A 1 279 ? 9.282 4.639 -0.239 1.00 86.75 279 PRO A CA 1
ATOM 2161 C C . PRO A 1 279 ? 8.841 3.176 -0.117 1.00 86.75 279 PRO A C 1
ATOM 2163 O O . PRO A 1 279 ? 7.650 2.921 0.062 1.00 86.75 279 PRO A O 1
ATOM 2166 N N . ALA A 1 280 ? 9.773 2.218 -0.155 1.00 87.12 280 ALA A N 1
ATOM 2167 C CA . ALA A 1 280 ? 9.459 0.799 0.001 1.00 87.12 280 ALA A CA 1
ATOM 2168 C C . ALA A 1 280 ? 8.969 0.507 1.426 1.00 87.12 280 ALA A C 1
ATOM 2170 O O . ALA A 1 280 ? 7.887 -0.051 1.605 1.00 87.12 280 ALA A O 1
ATOM 2171 N N . ARG A 1 281 ? 9.704 0.981 2.443 1.00 85.56 281 ARG A N 1
ATOM 2172 C CA . ARG A 1 281 ? 9.320 0.831 3.860 1.00 85.56 281 ARG A CA 1
ATOM 2173 C C . ARG A 1 281 ? 7.967 1.469 4.167 1.00 85.56 281 ARG A C 1
ATOM 2175 O O . ARG A 1 281 ? 7.136 0.860 4.838 1.00 85.56 281 ARG A O 1
ATOM 2182 N N . ALA A 1 282 ? 7.725 2.667 3.641 1.00 88.81 282 ALA A N 1
ATOM 2183 C CA . ALA A 1 282 ? 6.450 3.351 3.813 1.00 88.81 282 ALA A CA 1
ATOM 2184 C C . ALA A 1 282 ? 5.294 2.600 3.125 1.00 88.81 282 ALA A C 1
ATOM 2186 O O . ALA A 1 282 ? 4.202 2.504 3.684 1.00 88.81 282 ALA A O 1
ATOM 2187 N N . THR A 1 283 ? 5.539 2.025 1.942 1.00 90.38 283 THR A N 1
ATOM 2188 C CA . THR A 1 283 ? 4.554 1.213 1.208 1.00 90.38 283 THR A CA 1
ATOM 2189 C C . THR A 1 283 ? 4.165 -0.036 1.993 1.00 90.38 283 THR A C 1
ATOM 2191 O O . THR A 1 283 ? 2.972 -0.321 2.105 1.00 90.38 283 THR A O 1
ATOM 2194 N N . VAL A 1 284 ? 5.137 -0.742 2.578 1.00 90.06 284 VAL A N 1
ATOM 2195 C CA . VAL A 1 284 ? 4.880 -1.908 3.437 1.00 90.06 284 VAL A CA 1
ATOM 2196 C C . VAL A 1 284 ? 4.069 -1.505 4.667 1.00 90.06 284 VAL A C 1
ATOM 2198 O O . VAL A 1 284 ? 3.028 -2.104 4.926 1.00 90.06 284 VAL A O 1
ATOM 2201 N N . ALA A 1 285 ? 4.494 -0.463 5.392 1.00 90.25 285 ALA A N 1
ATOM 2202 C CA . ALA A 1 285 ? 3.807 -0.012 6.603 1.00 90.25 285 ALA A CA 1
ATOM 2203 C C . ALA A 1 285 ? 2.341 0.365 6.337 1.00 90.25 285 ALA A C 1
ATOM 2205 O O . ALA A 1 285 ? 1.453 0.009 7.111 1.00 90.25 285 ALA A O 1
ATOM 2206 N N . TYR A 1 286 ? 2.083 1.047 5.219 1.00 94.06 286 TYR A N 1
ATOM 2207 C CA . TYR A 1 286 ? 0.738 1.442 4.821 1.00 94.06 286 TYR A CA 1
ATOM 2208 C C . TYR A 1 286 ? -0.153 0.242 4.465 1.00 94.06 286 TYR A C 1
ATOM 2210 O O . TYR A 1 286 ? -1.226 0.100 5.048 1.00 94.06 286 TYR A O 1
ATOM 2218 N N . HIS A 1 287 ? 0.271 -0.647 3.556 1.00 94.19 287 HIS A N 1
ATOM 2219 C CA . HIS A 1 287 ? -0.572 -1.778 3.129 1.00 94.19 287 HIS A CA 1
ATOM 2220 C C . HIS A 1 287 ? -0.742 -2.829 4.237 1.00 94.19 287 HIS A C 1
ATOM 2222 O O . HIS A 1 287 ? -1.842 -3.357 4.415 1.00 94.19 287 HIS A O 1
ATOM 2228 N N . ALA A 1 288 ? 0.294 -3.077 5.047 1.00 91.12 288 ALA A N 1
ATOM 2229 C CA . ALA A 1 288 ? 0.171 -3.916 6.236 1.00 91.12 288 ALA A CA 1
ATOM 2230 C C . ALA A 1 288 ? -0.783 -3.286 7.262 1.00 91.12 288 ALA A C 1
ATOM 2232 O O . ALA A 1 288 ? -1.668 -3.965 7.776 1.00 91.12 288 ALA A O 1
ATOM 2233 N N . GLY A 1 289 ? -0.659 -1.979 7.520 1.00 92.06 289 GLY A N 1
ATOM 2234 C CA . GLY A 1 289 ? -1.532 -1.245 8.436 1.00 92.06 289 GLY A CA 1
ATOM 2235 C C . GLY A 1 289 ? -3.008 -1.280 8.035 1.00 92.06 289 GLY A C 1
ATOM 2236 O O . GLY A 1 289 ? -3.866 -1.541 8.878 1.00 92.06 289 GLY A O 1
ATOM 2237 N N . VAL A 1 290 ? -3.306 -1.089 6.745 1.00 94.88 290 VAL A N 1
ATOM 2238 C CA . VAL A 1 290 ? -4.664 -1.248 6.194 1.00 94.88 290 VAL A CA 1
ATOM 2239 C C . VAL A 1 290 ? -5.163 -2.683 6.367 1.00 94.88 290 VAL A C 1
ATOM 2241 O O . VAL A 1 290 ? -6.304 -2.890 6.776 1.00 94.88 290 VAL A O 1
ATOM 2244 N N . SER A 1 291 ? -4.313 -3.675 6.101 1.00 93.88 291 SER A N 1
ATOM 2245 C CA . SER A 1 291 ? -4.678 -5.088 6.240 1.00 93.88 291 SER A CA 1
ATOM 2246 C C . SER A 1 291 ? -5.019 -5.444 7.688 1.00 93.88 291 SER A C 1
ATOM 2248 O O . SER A 1 291 ? -6.056 -6.049 7.946 1.00 93.88 291 SER A O 1
ATOM 2250 N N . TYR A 1 292 ? -4.226 -4.986 8.659 1.00 91.62 292 TYR A N 1
ATOM 2251 C CA . TYR A 1 292 ? -4.541 -5.168 10.078 1.00 91.62 292 TYR A CA 1
ATOM 2252 C C . TYR A 1 292 ? -5.827 -4.447 10.503 1.00 91.62 292 TYR A C 1
ATOM 2254 O O . TYR A 1 292 ? -6.614 -5.024 11.252 1.00 91.62 292 TYR A O 1
ATOM 2262 N N . LEU A 1 293 ? -6.081 -3.225 10.013 1.00 93.06 293 LEU A N 1
ATOM 2263 C CA . LEU A 1 293 ? -7.336 -2.501 10.269 1.00 93.06 293 LEU A CA 1
ATOM 2264 C C . LEU A 1 293 ? -8.549 -3.332 9.827 1.00 93.06 293 LEU A C 1
ATOM 2266 O O . LEU A 1 293 ? -9.494 -3.501 10.597 1.00 93.06 293 LEU A O 1
ATOM 2270 N N . LEU A 1 294 ? -8.516 -3.857 8.600 1.00 92.94 294 LEU A N 1
ATOM 2271 C CA . LEU A 1 294 ? -9.648 -4.569 7.999 1.00 92.94 294 LEU A CA 1
ATOM 2272 C C . LEU A 1 294 ? -9.803 -6.001 8.533 1.00 92.94 294 LEU A C 1
ATOM 2274 O O . LEU A 1 294 ? -10.909 -6.535 8.536 1.00 92.94 294 LEU A O 1
ATOM 2278 N N . LEU A 1 295 ? -8.741 -6.570 9.109 1.00 91.25 295 LEU A N 1
ATOM 2279 C CA . LEU A 1 295 ? -8.779 -7.796 9.916 1.00 91.25 295 LEU A CA 1
ATOM 2280 C C . LEU A 1 295 ? -9.162 -7.556 11.391 1.00 91.25 295 LEU A C 1
ATOM 2282 O O . LEU A 1 295 ? -9.109 -8.491 12.189 1.00 91.25 295 LEU A O 1
ATOM 2286 N N . ARG A 1 296 ? -9.543 -6.325 11.772 1.00 89.88 296 ARG A N 1
ATOM 2287 C CA . ARG A 1 296 ? -9.895 -5.919 13.151 1.00 89.88 296 ARG A CA 1
ATOM 2288 C C . ARG A 1 296 ? -8.766 -6.104 14.176 1.00 89.88 296 ARG A C 1
ATOM 2290 O O . ARG A 1 296 ? -9.016 -6.295 15.361 1.00 89.88 296 ARG A O 1
ATOM 2297 N N . ARG A 1 297 ? -7.510 -6.026 13.732 1.00 89.31 297 ARG A N 1
ATOM 2298 C CA . ARG A 1 297 ? -6.300 -6.062 14.573 1.00 89.31 297 ARG A CA 1
ATOM 2299 C C . ARG A 1 297 ? -5.779 -4.644 14.786 1.00 89.31 297 ARG A C 1
ATOM 2301 O O . ARG A 1 297 ? -4.721 -4.254 14.291 1.00 89.31 297 ARG A O 1
ATOM 2308 N N . TYR A 1 298 ? -6.555 -3.832 15.495 1.00 90.00 298 TYR A N 1
ATOM 2309 C CA . TYR A 1 298 ? -6.359 -2.383 15.562 1.00 90.00 298 TYR A CA 1
ATOM 2310 C C . TYR A 1 298 ? -5.049 -1.970 16.245 1.00 90.00 298 TYR A C 1
ATOM 2312 O O . TYR A 1 298 ? -4.415 -1.002 15.818 1.00 90.00 298 TYR A O 1
ATOM 2320 N N . ARG A 1 299 ? -4.606 -2.697 17.283 1.00 86.44 299 ARG A N 1
ATOM 2321 C CA . ARG A 1 299 ? -3.319 -2.399 17.940 1.00 86.44 299 ARG A CA 1
ATOM 2322 C C . ARG A 1 299 ? -2.128 -2.691 17.037 1.00 86.44 299 ARG A C 1
ATOM 2324 O O . ARG A 1 299 ? -1.223 -1.864 16.963 1.00 86.44 299 ARG A O 1
ATOM 2331 N N . ASP A 1 300 ? -2.149 -3.806 16.315 1.00 85.88 300 ASP A N 1
ATOM 2332 C CA . ASP A 1 300 ? -1.082 -4.158 15.373 1.00 85.88 300 ASP A CA 1
ATOM 2333 C C . ASP A 1 300 ? -1.019 -3.156 14.209 1.00 85.88 300 ASP A C 1
ATOM 2335 O O . ASP A 1 300 ? 0.065 -2.693 13.845 1.00 85.88 300 ASP A O 1
ATOM 2339 N N . ALA A 1 301 ? -2.181 -2.716 13.709 1.00 90.81 301 ALA A N 1
ATOM 2340 C CA . ALA A 1 301 ? -2.271 -1.647 12.715 1.00 90.81 301 ALA A CA 1
ATOM 2341 C C . ALA A 1 301 ? -1.613 -0.344 13.209 1.00 90.81 301 ALA A C 1
ATOM 2343 O O . ALA A 1 301 ? -0.806 0.264 12.498 1.00 90.81 301 ALA A O 1
ATOM 2344 N N . ALA A 1 302 ? -1.920 0.068 14.446 1.00 89.81 302 ALA A N 1
ATOM 2345 C CA . ALA A 1 302 ? -1.350 1.267 15.052 1.00 89.81 302 ALA A CA 1
ATOM 2346 C C . ALA A 1 302 ? 0.169 1.145 15.255 1.00 89.81 302 ALA A C 1
ATOM 2348 O O . ALA A 1 302 ? 0.896 2.080 14.929 1.00 89.81 302 ALA A O 1
ATOM 2349 N N . ARG A 1 303 ? 0.661 -0.007 15.732 1.00 85.69 303 ARG A N 1
ATOM 2350 C CA . ARG A 1 303 ? 2.093 -0.264 15.984 1.00 85.69 303 ARG A CA 1
ATOM 2351 C C . ARG A 1 303 ? 2.957 -0.195 14.728 1.00 85.69 303 ARG A C 1
ATOM 2353 O O . ARG A 1 303 ? 4.115 0.192 14.825 1.00 85.69 303 ARG A O 1
ATOM 2360 N N . ILE A 1 304 ? 2.408 -0.539 13.564 1.00 85.94 304 ILE A N 1
ATOM 2361 C CA . ILE A 1 304 ? 3.143 -0.490 12.293 1.00 85.94 304 ILE A CA 1
ATOM 2362 C C . ILE A 1 304 ? 3.057 0.894 11.644 1.00 85.94 304 ILE A C 1
ATOM 2364 O O . ILE A 1 304 ? 4.069 1.422 11.186 1.00 85.94 304 ILE A O 1
ATOM 2368 N N . MET A 1 305 ? 1.871 1.512 11.616 1.00 90.31 305 MET A N 1
ATOM 2369 C CA . MET A 1 305 ? 1.702 2.811 10.952 1.00 90.31 305 MET A CA 1
ATOM 2370 C C . MET A 1 305 ? 2.248 3.986 11.771 1.00 90.31 305 MET A C 1
ATOM 2372 O O . MET A 1 305 ? 2.786 4.922 11.186 1.00 90.31 305 MET A O 1
ATOM 2376 N N . SER A 1 306 ? 2.135 3.961 13.103 1.00 90.44 306 SER A N 1
ATOM 2377 C CA . SER A 1 306 ? 2.513 5.087 13.975 1.00 90.44 306 SER A CA 1
ATOM 2378 C C . SER A 1 306 ? 4.000 5.472 13.871 1.00 90.44 306 SER A C 1
ATOM 2380 O O . SER A 1 306 ? 4.277 6.645 13.594 1.00 90.44 306 SER A O 1
ATOM 2382 N N . PRO A 1 307 ? 4.972 4.541 14.001 1.00 85.38 307 PRO A N 1
ATOM 2383 C CA . PRO A 1 307 ? 6.389 4.891 13.894 1.00 85.38 307 PRO A CA 1
ATOM 2384 C C . PRO A 1 307 ? 6.767 5.411 12.506 1.00 85.38 307 PRO A C 1
ATOM 2386 O O . PRO A 1 307 ? 7.520 6.381 12.392 1.00 85.38 307 PRO A O 1
ATOM 2389 N N . MET A 1 308 ? 6.207 4.812 11.449 1.00 88.50 308 MET A N 1
ATOM 2390 C CA . MET A 1 308 ? 6.459 5.237 10.073 1.00 88.50 308 MET A CA 1
ATOM 2391 C C . MET A 1 308 ? 5.854 6.617 9.786 1.00 88.50 308 MET A C 1
ATOM 2393 O O . MET A 1 308 ? 6.525 7.468 9.205 1.00 88.50 308 MET A O 1
ATOM 2397 N N . ALA A 1 309 ? 4.626 6.886 10.240 1.00 91.38 309 ALA A N 1
ATOM 2398 C CA . ALA A 1 309 ? 4.003 8.203 10.117 1.00 91.38 309 ALA A CA 1
ATOM 2399 C C . ALA A 1 309 ? 4.811 9.279 10.863 1.00 91.38 309 ALA A C 1
ATOM 2401 O O . ALA A 1 309 ? 5.081 10.344 10.312 1.00 91.38 309 ALA A O 1
ATOM 2402 N N . ALA A 1 310 ? 5.291 8.990 12.078 1.00 89.31 310 ALA A N 1
ATOM 2403 C CA . ALA A 1 310 ? 6.155 9.905 12.826 1.00 89.31 310 ALA A CA 1
ATOM 2404 C C . ALA A 1 310 ? 7.507 10.144 12.125 1.00 89.31 310 ALA A C 1
ATOM 2406 O O . ALA A 1 310 ? 8.016 11.265 12.090 1.00 89.31 310 ALA A O 1
ATOM 2407 N N . PHE A 1 311 ? 8.106 9.102 11.542 1.00 87.75 311 PHE A N 1
ATOM 2408 C CA . PHE A 1 311 ? 9.337 9.222 10.759 1.00 87.75 311 PHE A CA 1
ATOM 2409 C C . PHE A 1 311 ? 9.148 10.095 9.513 1.00 87.75 311 PHE A C 1
ATOM 2411 O O . PHE A 1 311 ? 9.921 11.032 9.297 1.00 87.75 311 PHE A O 1
ATOM 2418 N N . LEU A 1 312 ? 8.096 9.841 8.727 1.00 88.75 312 LEU A N 1
ATOM 2419 C CA . LEU A 1 312 ? 7.790 10.644 7.546 1.00 88.75 312 LEU A CA 1
ATOM 2420 C C . LEU A 1 312 ? 7.448 12.085 7.923 1.00 88.75 312 LEU A C 1
ATOM 2422 O O . LEU A 1 312 ? 7.936 13.003 7.271 1.00 88.75 312 LEU A O 1
ATOM 2426 N N . LEU A 1 313 ? 6.669 12.310 8.985 1.00 88.31 313 LEU A N 1
ATOM 2427 C CA . LEU A 1 313 ? 6.321 13.652 9.448 1.00 88.31 313 LEU A CA 1
ATOM 2428 C C . LEU A 1 313 ? 7.572 14.482 9.768 1.00 88.31 313 LEU A C 1
ATOM 2430 O O . LEU A 1 313 ? 7.697 15.606 9.278 1.00 88.31 313 LEU A O 1
ATOM 2434 N N . ARG A 1 314 ? 8.518 13.923 10.535 1.00 86.94 314 ARG A N 1
ATOM 2435 C CA . ARG A 1 314 ? 9.788 14.589 10.871 1.00 86.94 314 ARG A CA 1
ATOM 2436 C C . ARG A 1 314 ? 10.632 14.853 9.626 1.00 86.94 314 ARG A C 1
ATOM 2438 O O . ARG A 1 314 ? 11.066 15.979 9.396 1.00 86.94 314 ARG A O 1
ATOM 2445 N N . GLY A 1 315 ? 10.803 13.846 8.773 1.00 82.62 315 GLY A N 1
ATOM 2446 C CA . GLY A 1 315 ? 11.627 13.972 7.571 1.00 82.62 315 GLY A CA 1
ATOM 2447 C C . GLY A 1 315 ? 11.038 14.884 6.484 1.00 82.62 315 GLY A C 1
ATOM 2448 O O . GLY A 1 315 ? 11.786 15.480 5.708 1.00 82.62 315 GLY A O 1
ATOM 2449 N N . LEU A 1 316 ? 9.710 15.034 6.435 1.00 85.12 316 LEU A N 1
ATOM 2450 C CA . LEU A 1 316 ? 9.015 15.965 5.540 1.00 85.12 316 LEU A CA 1
ATOM 2451 C C . LEU A 1 316 ? 9.053 17.411 6.046 1.00 85.12 316 LEU A C 1
ATOM 2453 O O . LEU A 1 316 ? 9.117 18.322 5.216 1.00 85.12 316 LEU A O 1
ATOM 2457 N N . LYS A 1 317 ? 9.013 17.618 7.371 1.00 84.00 317 LYS A N 1
ATOM 2458 C CA . LYS A 1 317 ? 9.182 18.936 8.009 1.00 84.00 317 LYS A CA 1
ATOM 2459 C C . LYS A 1 317 ? 10.604 19.465 7.828 1.00 84.00 317 LYS A C 1
ATOM 2461 O O . LYS A 1 317 ? 10.770 20.618 7.450 1.00 84.00 317 LYS A O 1
ATOM 2466 N N . ASN A 1 318 ? 11.605 18.604 8.003 1.00 81.00 318 ASN A N 1
ATOM 2467 C CA . ASN A 1 318 ? 13.019 18.982 7.917 1.00 81.00 318 ASN A CA 1
ATOM 2468 C C . ASN A 1 318 ? 13.547 19.050 6.470 1.00 81.00 318 ASN A C 1
ATOM 2470 O O . ASN A 1 318 ? 14.716 19.340 6.250 1.00 81.00 318 ASN A O 1
ATOM 2474 N N . GLY A 1 319 ? 12.719 18.741 5.466 1.00 77.12 319 GLY A N 1
ATOM 2475 C CA . GLY A 1 319 ? 13.099 18.788 4.050 1.00 77.12 319 GLY A CA 1
ATOM 2476 C C . GLY A 1 319 ? 14.020 17.654 3.576 1.00 77.12 319 GLY A C 1
ATOM 2477 O O . GLY A 1 319 ? 14.119 17.437 2.370 1.00 77.12 319 GLY A O 1
ATOM 2478 N N . THR A 1 320 ? 14.617 16.875 4.483 1.00 74.75 320 THR A N 1
ATOM 2479 C CA . THR A 1 320 ? 15.556 15.779 4.184 1.00 74.75 320 THR A CA 1
ATOM 2480 C C . THR A 1 320 ? 14.954 14.740 3.236 1.00 74.75 320 THR A C 1
ATOM 2482 O O . THR A 1 320 ? 15.598 14.318 2.279 1.00 74.75 320 THR A O 1
ATOM 2485 N N . LEU A 1 321 ? 13.684 14.366 3.444 1.00 75.94 321 LEU A N 1
ATOM 2486 C CA . LEU A 1 321 ? 13.018 13.363 2.605 1.00 75.94 321 LEU A CA 1
ATOM 2487 C C . LEU A 1 321 ? 12.588 13.906 1.242 1.00 75.94 321 LEU A C 1
ATOM 2489 O O . LEU A 1 321 ? 12.458 13.118 0.313 1.00 75.94 321 LEU A O 1
ATOM 2493 N N . ARG A 1 322 ? 12.401 15.225 1.088 1.00 69.56 322 ARG A N 1
ATOM 2494 C CA . ARG A 1 322 ? 12.009 15.830 -0.202 1.00 69.56 322 ARG A CA 1
ATOM 2495 C C . ARG A 1 322 ? 13.130 15.770 -1.240 1.00 69.56 322 ARG A C 1
ATOM 2497 O O . ARG A 1 322 ? 12.858 15.865 -2.429 1.00 69.56 322 ARG A O 1
ATOM 2504 N N . ARG A 1 323 ? 14.380 15.611 -0.794 1.00 66.25 323 ARG A N 1
ATOM 2505 C CA . ARG A 1 323 ? 15.556 15.484 -1.670 1.00 66.25 323 ARG A CA 1
ATOM 2506 C C . ARG A 1 323 ? 15.764 14.055 -2.178 1.00 66.25 323 ARG A C 1
ATOM 2508 O O . ARG A 1 323 ? 16.524 13.852 -3.118 1.00 66.25 323 ARG A O 1
ATOM 2515 N N . LEU A 1 324 ? 15.105 13.064 -1.571 1.00 68.56 324 LEU A N 1
ATOM 2516 C CA . LEU A 1 324 ? 15.231 11.669 -1.983 1.00 68.56 324 LEU A CA 1
ATOM 2517 C C . LEU A 1 324 ? 14.483 11.412 -3.288 1.00 68.56 324 LEU A C 1
ATOM 2519 O O . LEU A 1 324 ? 13.405 11.960 -3.539 1.00 68.56 324 LEU A O 1
ATOM 2523 N N . VAL A 1 325 ? 15.033 10.518 -4.103 1.00 61.75 325 VAL A N 1
ATOM 2524 C CA . VAL A 1 325 ? 14.394 10.143 -5.359 1.00 61.75 325 VAL A CA 1
ATOM 2525 C C . VAL A 1 325 ? 13.129 9.325 -5.109 1.00 61.75 325 VAL A C 1
ATOM 2527 O O . VAL A 1 325 ? 13.117 8.438 -4.260 1.00 61.75 325 VAL A O 1
ATOM 2530 N N . GLY A 1 326 ? 12.042 9.642 -5.821 1.00 65.81 326 GLY A N 1
ATOM 2531 C CA . GLY A 1 326 ? 10.745 8.983 -5.617 1.00 65.81 326 GLY A CA 1
ATOM 2532 C C . GLY A 1 326 ? 9.997 9.436 -4.353 1.00 65.81 326 GLY A C 1
ATOM 2533 O O . GLY A 1 326 ? 9.053 8.774 -3.929 1.00 65.81 326 GLY A O 1
ATOM 2534 N N . SER A 1 327 ? 10.390 10.562 -3.746 1.00 72.00 327 SER A N 1
ATOM 2535 C CA . SER A 1 327 ? 9.758 11.101 -2.533 1.00 72.00 327 SER A CA 1
ATOM 2536 C C . SER A 1 327 ? 8.425 11.826 -2.761 1.00 72.00 327 SER A C 1
ATOM 2538 O O . SER A 1 327 ? 7.718 12.113 -1.796 1.00 72.00 327 SER A O 1
ATOM 2540 N N . GLU A 1 328 ? 8.034 12.080 -4.012 1.00 78.44 328 GLU A N 1
ATOM 2541 C CA . GLU A 1 328 ? 6.843 12.871 -4.370 1.00 78.44 328 GLU A CA 1
ATOM 2542 C C . GLU A 1 328 ? 5.532 12.312 -3.796 1.00 78.44 328 GLU A C 1
ATOM 2544 O O . GLU A 1 328 ? 4.595 13.054 -3.499 1.00 78.44 328 GLU A O 1
ATOM 2549 N N . GLN A 1 329 ? 5.462 10.991 -3.609 1.00 83.62 329 GLN A N 1
ATOM 2550 C CA . GLN A 1 329 ? 4.276 10.308 -3.091 1.00 83.62 329 GLN A CA 1
ATOM 2551 C C . GLN A 1 329 ? 4.263 10.200 -1.556 1.00 83.62 329 GLN A C 1
ATOM 2553 O O . GLN A 1 329 ? 3.201 9.964 -0.974 1.00 83.62 329 GLN A O 1
ATOM 2558 N N . LEU A 1 330 ? 5.402 10.419 -0.882 1.00 88.56 330 LEU A N 1
ATOM 2559 C CA . LEU A 1 330 ? 5.531 10.275 0.575 1.00 88.56 330 LEU A CA 1
ATOM 2560 C C . LEU A 1 330 ? 4.628 11.225 1.379 1.00 88.56 330 LEU A C 1
ATOM 2562 O O . LEU A 1 330 ? 4.038 10.755 2.352 1.00 88.56 330 LEU A O 1
ATOM 2566 N N . PRO A 1 331 ? 4.444 12.514 1.012 1.00 91.25 331 PRO A N 1
ATOM 2567 C CA . PRO A 1 331 ? 3.520 13.395 1.728 1.00 91.25 331 PRO A CA 1
ATOM 2568 C C . PRO A 1 331 ? 2.083 12.872 1.724 1.00 91.25 331 PRO A C 1
ATOM 2570 O O . PRO A 1 331 ? 1.440 12.837 2.772 1.00 91.25 331 PRO A O 1
ATOM 2573 N N . LYS A 1 332 ? 1.606 12.408 0.561 1.00 91.62 332 LYS A N 1
ATOM 2574 C CA . LYS A 1 332 ? 0.259 11.843 0.405 1.00 91.62 332 LYS A CA 1
ATOM 2575 C C . LYS A 1 332 ? 0.120 10.543 1.190 1.00 91.62 332 LYS A C 1
ATOM 2577 O O . LYS A 1 332 ? -0.894 10.320 1.838 1.00 91.62 332 LYS A O 1
ATOM 2582 N N . LEU A 1 333 ? 1.143 9.690 1.158 1.00 91.69 333 LEU A N 1
ATOM 2583 C CA . LEU A 1 333 ? 1.148 8.439 1.910 1.00 91.69 333 LEU A CA 1
ATOM 2584 C C . LEU A 1 333 ? 1.126 8.683 3.426 1.00 91.69 333 LEU A C 1
ATOM 2586 O O . LEU A 1 333 ? 0.365 8.030 4.135 1.00 91.69 333 LEU A O 1
ATOM 2590 N N . ASN A 1 334 ? 1.904 9.656 3.912 1.00 93.56 334 ASN A N 1
ATOM 2591 C CA . ASN A 1 334 ? 1.885 10.070 5.312 1.00 93.56 334 ASN A CA 1
ATOM 2592 C C . ASN A 1 334 ? 0.500 10.570 5.730 1.00 93.56 334 ASN A C 1
ATOM 2594 O O . ASN A 1 334 ? -0.021 10.154 6.758 1.00 93.56 334 ASN A O 1
ATOM 2598 N N . GLU A 1 335 ? -0.118 11.421 4.914 1.00 94.12 335 GLU A N 1
ATOM 2599 C CA . GLU A 1 335 ? -1.465 11.921 5.178 1.00 94.12 335 GLU A CA 1
ATOM 2600 C C . GLU A 1 335 ? -2.491 10.787 5.278 1.00 94.12 335 GLU A C 1
ATOM 2602 O O . GLU A 1 335 ? -3.246 10.739 6.245 1.00 94.12 335 GLU A O 1
ATOM 2607 N N . ARG A 1 336 ? -2.454 9.817 4.355 1.00 95.19 336 ARG A N 1
ATOM 2608 C CA . ARG A 1 336 ? -3.319 8.629 4.424 1.00 95.19 336 ARG A CA 1
ATOM 2609 C C . ARG A 1 336 ? -3.104 7.826 5.704 1.00 95.19 336 ARG A C 1
ATOM 2611 O O . ARG A 1 336 ? -4.080 7.451 6.343 1.00 95.19 336 ARG A O 1
ATOM 2618 N N . MET A 1 337 ? -1.853 7.582 6.106 1.00 95.12 337 MET A N 1
ATOM 2619 C CA . MET A 1 337 ? -1.561 6.873 7.360 1.00 95.12 337 MET A CA 1
ATOM 2620 C C . MET A 1 337 ? -2.092 7.631 8.582 1.00 95.12 337 MET A C 1
ATOM 2622 O O . MET A 1 337 ? -2.675 7.015 9.468 1.00 95.12 337 MET A O 1
ATOM 2626 N N . VAL A 1 338 ? -1.952 8.960 8.618 1.00 95.69 338 VAL A N 1
ATOM 2627 C CA . VAL A 1 338 ? -2.487 9.806 9.699 1.00 95.69 338 VAL A CA 1
ATOM 2628 C C . VAL A 1 338 ? -4.016 9.735 9.752 1.00 95.69 338 VAL A C 1
ATOM 2630 O O . VAL A 1 338 ? -4.575 9.584 10.836 1.00 95.69 338 VAL A O 1
ATOM 2633 N N . THR A 1 339 ? -4.701 9.768 8.605 1.00 96.94 339 THR A N 1
ATOM 2634 C CA . THR A 1 339 ? -6.163 9.611 8.546 1.00 96.94 339 THR A CA 1
ATOM 2635 C C . THR A 1 339 ? -6.611 8.217 9.009 1.00 96.94 339 THR A C 1
ATOM 2637 O O . THR A 1 339 ? -7.561 8.107 9.782 1.00 96.94 339 THR A O 1
ATOM 2640 N N . LEU A 1 340 ? -5.906 7.144 8.625 1.00 96.38 340 LEU A N 1
ATOM 2641 C CA . LEU A 1 340 ? -6.198 5.787 9.116 1.00 96.38 340 LEU A CA 1
ATOM 2642 C C . LEU A 1 340 ? -5.950 5.647 10.623 1.00 96.38 340 LEU A C 1
ATOM 2644 O O . LEU A 1 340 ? -6.724 4.992 11.317 1.00 96.38 340 LEU A O 1
ATOM 2648 N N . LEU A 1 341 ? -4.898 6.278 11.149 1.00 95.75 341 LEU A N 1
ATOM 2649 C CA . LEU A 1 341 ? -4.632 6.323 12.587 1.00 95.75 341 LEU A CA 1
ATOM 2650 C C . LEU A 1 341 ? -5.714 7.111 13.339 1.00 95.75 341 LEU A C 1
ATOM 2652 O O . LEU A 1 341 ? -6.103 6.697 14.429 1.00 95.75 341 LEU A O 1
ATOM 2656 N N . ALA A 1 342 ? -6.262 8.180 12.752 1.00 95.31 342 ALA A N 1
ATOM 2657 C CA . ALA A 1 342 ? -7.410 8.892 13.315 1.00 95.31 342 ALA A CA 1
ATOM 2658 C C . ALA A 1 342 ? -8.622 7.956 13.462 1.00 95.31 342 ALA A C 1
ATOM 2660 O O . ALA A 1 342 ? -9.171 7.834 14.558 1.00 95.31 342 ALA A O 1
ATOM 2661 N N . ILE A 1 343 ? -8.959 7.214 12.399 1.00 94.81 343 ILE A N 1
ATOM 2662 C CA . ILE A 1 343 ? -10.007 6.181 12.418 1.00 94.81 343 ILE A CA 1
ATOM 2663 C C . ILE A 1 343 ? -9.724 5.136 13.513 1.00 94.81 343 ILE A C 1
ATOM 2665 O O . ILE A 1 343 ? -10.600 4.846 14.326 1.00 94.81 343 ILE A O 1
ATOM 2669 N N . LEU A 1 344 ? -8.498 4.603 13.584 1.00 93.56 344 LEU A N 1
ATOM 2670 C CA . LEU A 1 344 ? -8.102 3.593 14.575 1.00 93.56 344 LEU A CA 1
ATOM 2671 C C . LEU A 1 344 ? -8.289 4.072 16.014 1.00 93.56 344 LEU A C 1
ATOM 2673 O O . LEU A 1 344 ? -8.893 3.362 16.815 1.00 93.56 344 LEU A O 1
ATOM 2677 N N . THR A 1 345 ? -7.788 5.268 16.337 1.00 92.00 345 THR A N 1
ATOM 2678 C CA . THR A 1 345 ? -7.883 5.831 17.696 1.00 92.00 345 THR A CA 1
ATOM 2679 C C . THR A 1 345 ? -9.318 6.131 18.113 1.00 92.00 345 THR A C 1
ATOM 2681 O O . THR A 1 345 ? -9.629 6.104 19.302 1.00 92.00 345 THR A O 1
ATOM 2684 N N . HIS A 1 346 ? -10.204 6.378 17.146 1.00 91.38 346 HIS A N 1
ATOM 2685 C CA . HIS A 1 346 ? -11.612 6.660 17.398 1.00 91.38 346 HIS A CA 1
ATOM 2686 C C . HIS A 1 346 ? -12.452 5.382 17.567 1.00 91.38 346 HIS A C 1
ATOM 2688 O O . HIS A 1 346 ? -13.274 5.299 18.478 1.00 91.38 346 HIS A O 1
ATOM 2694 N N . ILE A 1 347 ? -12.200 4.349 16.752 1.00 90.69 347 ILE A N 1
ATOM 2695 C CA . ILE A 1 347 ? -12.872 3.036 16.836 1.00 90.69 347 ILE A CA 1
ATOM 2696 C C . ILE A 1 347 ? -12.395 2.235 18.055 1.00 90.69 347 ILE A C 1
ATOM 2698 O O . ILE A 1 347 ? -13.203 1.596 18.734 1.00 90.69 347 ILE A O 1
ATOM 2702 N N . CYS A 1 348 ? -11.088 2.267 18.327 1.00 89.06 348 CYS A N 1
ATOM 2703 C CA . CYS A 1 348 ? -10.425 1.517 19.389 1.00 89.06 348 CYS A CA 1
ATOM 2704 C C . CYS A 1 348 ? -9.551 2.458 20.241 1.00 89.06 348 CYS A C 1
ATOM 2706 O O . CYS A 1 348 ? -8.332 2.503 20.070 1.00 89.06 348 CYS A O 1
ATOM 2708 N N . PRO A 1 349 ? -10.123 3.178 21.223 1.00 85.62 349 PRO A N 1
ATOM 2709 C CA . PRO A 1 349 ? -9.366 4.124 22.046 1.00 85.62 349 PRO A CA 1
ATOM 2710 C C . PRO A 1 349 ? -8.169 3.513 22.790 1.00 85.62 349 PRO A C 1
ATOM 2712 O O . PRO A 1 349 ? -7.191 4.218 23.051 1.00 85.62 349 PRO A O 1
ATOM 2715 N N . GLY A 1 350 ? -8.188 2.204 23.066 1.00 82.50 350 GLY A N 1
ATOM 2716 C CA . GLY A 1 350 ? -7.064 1.471 23.658 1.00 82.50 350 GLY A CA 1
ATOM 2717 C C . GLY A 1 350 ? -5.804 1.396 22.791 1.00 82.50 350 GLY A C 1
ATOM 2718 O O . GLY A 1 350 ? -4.742 1.066 23.311 1.00 82.50 350 GLY A O 1
ATOM 2719 N N . CYS A 1 351 ? -5.869 1.746 21.500 1.00 84.44 351 CYS A N 1
ATOM 2720 C CA . CYS A 1 351 ? -4.680 1.860 20.649 1.00 84.44 351 CYS A CA 1
ATOM 2721 C C . CYS A 1 351 ? -4.010 3.244 20.726 1.00 84.44 351 CYS A C 1
ATOM 2723 O O . CYS A 1 351 ? -2.874 3.387 20.279 1.00 84.44 351 CYS A O 1
ATOM 2725 N N . THR A 1 352 ? -4.659 4.251 21.331 1.00 85.19 352 THR A N 1
ATOM 2726 C CA . THR A 1 352 ? -4.118 5.620 21.466 1.00 85.19 352 THR A CA 1
ATOM 2727 C C . THR A 1 352 ? -2.704 5.662 22.064 1.00 85.19 352 THR A C 1
ATOM 2729 O O . THR A 1 352 ? -1.882 6.413 21.541 1.00 85.19 352 THR A O 1
ATOM 2732 N N . PRO A 1 353 ? -2.357 4.863 23.098 1.00 81.81 353 PRO A N 1
ATOM 2733 C CA . PRO A 1 353 ? -0.995 4.829 23.641 1.00 81.81 353 PRO A CA 1
ATOM 2734 C C . PRO A 1 353 ? 0.066 4.306 22.661 1.00 81.81 353 PRO A C 1
ATOM 2736 O O . PRO A 1 353 ? 1.242 4.605 22.827 1.00 81.81 353 PRO A O 1
ATOM 2739 N N . CYS A 1 354 ? -0.323 3.538 21.639 1.00 81.19 354 CYS A N 1
ATOM 2740 C CA . CYS A 1 354 ? 0.587 3.056 20.596 1.00 81.19 354 CYS A CA 1
ATOM 2741 C C . CYS A 1 354 ? 0.903 4.136 19.541 1.00 81.19 354 CYS A C 1
ATOM 2743 O O . CYS A 1 354 ? 1.800 3.956 18.713 1.00 81.19 354 CYS A O 1
ATOM 2745 N N . VAL A 1 355 ? 0.167 5.254 19.543 1.00 87.38 355 VAL A N 1
ATOM 2746 C CA . VAL A 1 355 ? 0.336 6.347 18.582 1.00 87.38 355 VAL A CA 1
ATOM 2747 C C . VAL A 1 355 ? 1.291 7.406 19.137 1.00 87.38 355 VAL A C 1
ATOM 2749 O O . VAL A 1 355 ? 1.081 7.941 20.225 1.00 87.38 355 VAL A O 1
ATOM 2752 N N . ALA A 1 356 ? 2.332 7.742 18.372 1.00 86.69 356 ALA A N 1
ATOM 2753 C CA . ALA A 1 356 ? 3.317 8.751 18.750 1.00 86.69 356 ALA A CA 1
ATOM 2754 C C . ALA A 1 356 ? 2.663 10.126 18.990 1.00 86.69 356 ALA A C 1
ATOM 2756 O O . ALA A 1 356 ? 1.743 10.517 18.271 1.00 86.69 356 ALA A O 1
ATOM 2757 N N . GLU A 1 357 ? 3.155 10.885 19.975 1.00 87.62 357 GLU A N 1
ATOM 2758 C CA . GLU A 1 357 ? 2.576 12.182 20.378 1.00 87.62 357 GLU A CA 1
ATOM 2759 C C . GLU A 1 357 ? 2.474 13.188 19.223 1.00 87.62 357 GLU A C 1
ATOM 2761 O O . GLU A 1 357 ? 1.453 13.854 19.056 1.00 87.62 357 GLU A O 1
ATOM 2766 N N . GLU A 1 358 ? 3.501 13.256 18.374 1.00 89.19 358 GLU A N 1
ATOM 2767 C CA . GLU A 1 358 ? 3.519 14.146 17.208 1.00 89.19 358 GLU A CA 1
ATOM 2768 C C . GLU A 1 358 ? 2.401 13.809 16.211 1.00 89.19 358 GLU A C 1
ATOM 2770 O O . GLU A 1 358 ? 1.763 14.701 15.650 1.00 89.19 358 GLU A O 1
ATOM 2775 N N . VAL A 1 359 ? 2.135 12.513 16.020 1.00 92.12 359 VAL A N 1
ATOM 2776 C CA . VAL A 1 359 ? 1.068 12.026 15.141 1.00 92.12 359 VAL A CA 1
ATOM 2777 C C . VAL A 1 359 ? -0.296 12.277 15.782 1.00 92.12 359 VAL A C 1
ATOM 2779 O O . VAL A 1 359 ? -1.209 12.727 15.096 1.00 92.12 359 VAL A O 1
ATOM 2782 N N . ARG A 1 360 ? -0.438 12.086 17.102 1.00 92.25 360 ARG A N 1
ATOM 2783 C CA . ARG A 1 360 ? -1.668 12.426 17.845 1.00 92.25 360 ARG A CA 1
ATOM 2784 C C . ARG A 1 360 ? -2.008 13.911 17.750 1.00 92.25 360 ARG A C 1
ATOM 2786 O O . ARG A 1 360 ? -3.163 14.259 17.515 1.00 92.25 360 ARG A O 1
ATOM 2793 N N . THR A 1 361 ? -1.001 14.773 17.866 1.00 92.50 361 THR A N 1
ATOM 2794 C CA . THR A 1 361 ? -1.147 16.216 17.643 1.00 92.50 361 THR A CA 1
ATOM 2795 C C . THR A 1 361 ? -1.659 16.491 16.230 1.00 92.50 361 THR A C 1
ATOM 2797 O O . THR A 1 361 ? -2.671 17.164 16.067 1.00 92.50 361 THR A O 1
ATOM 2800 N N . GLN A 1 362 ? -1.049 15.879 15.210 1.00 93.25 362 GLN A N 1
ATOM 2801 C CA . GLN A 1 362 ? -1.495 16.043 13.825 1.00 93.25 362 GLN A CA 1
ATOM 2802 C C . GLN A 1 362 ? -2.929 15.533 13.585 1.00 93.25 362 GLN A C 1
ATOM 2804 O O . GLN A 1 362 ? -3.671 16.151 12.821 1.00 93.25 362 GLN A O 1
ATOM 2809 N N . ILE A 1 363 ? -3.331 14.432 14.229 1.00 94.81 363 ILE A N 1
ATOM 2810 C CA . ILE A 1 363 ? -4.699 13.897 14.165 1.00 94.81 363 ILE A CA 1
ATOM 2811 C C . ILE A 1 363 ? -5.692 14.902 14.748 1.00 94.81 363 ILE A C 1
ATOM 2813 O O . ILE A 1 363 ? -6.697 15.199 14.104 1.00 94.81 363 ILE A O 1
ATOM 2817 N N . ARG A 1 364 ? -5.409 15.452 15.936 1.00 94.12 364 ARG A N 1
ATOM 2818 C CA . ARG A 1 364 ? -6.268 16.459 16.575 1.00 94.12 364 ARG A CA 1
ATOM 2819 C C . ARG A 1 364 ? -6.422 17.691 15.688 1.00 94.12 364 ARG A C 1
ATOM 2821 O O . ARG A 1 364 ? -7.540 18.152 15.490 1.00 94.12 364 ARG A O 1
ATOM 2828 N N . ASP A 1 365 ? -5.317 18.178 15.133 1.00 93.62 365 ASP A N 1
ATOM 2829 C CA . ASP A 1 365 ? -5.306 19.418 14.360 1.00 93.62 365 ASP A CA 1
ATOM 2830 C C . ASP A 1 365 ? -6.004 19.264 12.992 1.00 93.62 365 ASP A C 1
ATOM 2832 O O . ASP A 1 365 ? -6.636 20.206 12.524 1.00 93.62 365 ASP A O 1
ATOM 2836 N N . ARG A 1 366 ? -5.919 18.090 12.339 1.00 93.44 366 ARG A N 1
ATOM 2837 C CA . ARG A 1 366 ? -6.509 17.860 11.000 1.00 93.44 366 ARG A CA 1
ATOM 2838 C C . ARG A 1 366 ? -7.891 17.218 11.002 1.00 93.44 366 ARG A C 1
ATOM 2840 O O . ARG A 1 366 ? -8.694 17.514 10.126 1.00 93.44 366 ARG A O 1
ATOM 2847 N N . HIS A 1 367 ? -8.138 16.288 11.917 1.00 95.06 367 HIS A N 1
ATOM 2848 C CA . HIS A 1 367 ? -9.328 15.436 11.906 1.00 95.06 367 HIS A CA 1
ATOM 2849 C C . HIS A 1 367 ? -10.212 15.633 13.144 1.00 95.06 367 HIS A C 1
ATOM 2851 O O . HIS A 1 367 ? -11.289 15.049 13.204 1.00 95.06 367 HIS A O 1
ATOM 2857 N N . GLY A 1 368 ? -9.809 16.467 14.113 1.00 92.94 368 GLY A N 1
ATOM 2858 C CA . GLY A 1 368 ? -10.554 16.676 15.357 1.00 92.94 368 GLY A CA 1
ATOM 2859 C C . GLY A 1 368 ? -11.996 17.149 15.149 1.00 92.94 368 GLY A C 1
ATOM 2860 O O . GLY A 1 368 ? -12.899 16.618 15.786 1.00 92.94 368 GLY A O 1
ATOM 2861 N N . GLU A 1 369 ? -12.233 18.084 14.222 1.00 93.81 369 GLU A N 1
ATOM 2862 C CA . GLU A 1 369 ? -13.589 18.568 13.916 1.00 93.81 369 GLU A CA 1
ATOM 2863 C C . GLU A 1 369 ? -14.463 17.465 13.299 1.00 93.81 369 GLU A C 1
ATOM 2865 O O . GLU A 1 369 ? -15.599 17.264 13.723 1.00 93.81 369 GLU A O 1
ATOM 2870 N N . THR A 1 370 ? -13.932 16.709 12.332 1.00 92.94 370 THR A N 1
ATOM 2871 C CA . THR A 1 370 ? -14.653 15.589 11.707 1.00 92.94 370 THR A CA 1
ATOM 2872 C C . THR A 1 370 ? -14.984 14.503 12.728 1.00 92.94 370 THR A C 1
ATOM 2874 O O . THR A 1 370 ? -16.108 14.013 12.753 1.00 92.94 370 THR A O 1
ATOM 2877 N N . LEU A 1 371 ? -14.039 14.150 13.606 1.00 92.25 371 LEU A N 1
ATOM 2878 C CA . LEU A 1 371 ? -14.271 13.164 14.663 1.00 92.25 371 LEU A CA 1
ATOM 2879 C C . LEU A 1 371 ? -15.321 13.646 15.678 1.00 92.25 371 LEU A C 1
ATOM 2881 O O . LEU A 1 371 ? -16.153 12.851 16.106 1.00 92.25 371 LEU A O 1
ATOM 2885 N N . ALA A 1 372 ? -15.344 14.942 16.004 1.00 91.31 372 ALA A N 1
ATOM 2886 C CA . ALA A 1 372 ? -16.365 15.520 16.876 1.00 91.31 372 ALA A CA 1
ATOM 2887 C C . ALA A 1 372 ? -17.774 15.469 16.254 1.00 91.31 372 ALA A C 1
ATOM 2889 O O . ALA A 1 372 ? -18.738 15.175 16.959 1.00 91.31 372 ALA A O 1
ATOM 2890 N N . LYS A 1 373 ? -17.902 15.693 14.937 1.00 91.62 373 LYS A N 1
ATOM 2891 C CA . LYS A 1 373 ? -19.174 15.525 14.203 1.00 91.62 373 LYS A CA 1
ATOM 2892 C C . LYS A 1 373 ? -19.657 14.074 14.233 1.00 91.62 373 LYS A C 1
ATOM 2894 O O . LYS A 1 373 ? -20.815 13.807 14.537 1.00 91.62 373 LYS A O 1
ATOM 2899 N N . ILE A 1 374 ? -18.742 13.126 14.031 1.00 91.12 374 ILE A N 1
ATOM 2900 C CA . ILE A 1 374 ? -19.039 11.689 14.132 1.00 91.12 374 ILE A CA 1
ATOM 2901 C C . ILE A 1 374 ? -19.513 11.307 15.546 1.00 91.12 374 ILE A C 1
ATOM 2903 O O . ILE A 1 374 ? -20.382 10.446 15.705 1.00 91.12 374 ILE A O 1
ATOM 2907 N N . ASP A 1 375 ? -18.962 11.930 16.589 1.00 87.75 375 ASP A N 1
ATOM 2908 C CA . ASP A 1 375 ? -19.417 11.715 17.967 1.00 87.75 375 ASP A CA 1
ATOM 2909 C C . ASP A 1 375 ? -20.792 12.335 18.252 1.00 87.75 375 ASP A C 1
ATOM 2911 O O . ASP A 1 375 ? -21.527 11.811 19.089 1.00 87.75 375 ASP A O 1
ATOM 2915 N N . ALA A 1 376 ? -21.176 13.387 17.523 1.00 87.62 376 ALA A N 1
ATOM 2916 C CA . ALA A 1 376 ? -22.524 13.954 17.557 1.00 87.62 376 ALA A CA 1
ATOM 2917 C C . ALA A 1 376 ? -23.567 13.105 16.799 1.00 87.62 376 ALA A C 1
ATOM 2919 O O . ALA A 1 376 ? -24.765 13.328 16.967 1.00 87.62 376 ALA A O 1
ATOM 2920 N N . GLY A 1 377 ? -23.126 12.109 16.022 1.00 82.94 377 GLY A N 1
ATOM 2921 C CA . GLY A 1 377 ? -23.988 11.200 15.263 1.00 82.94 377 GLY A CA 1
ATOM 2922 C C . GLY A 1 377 ? -24.032 11.461 13.756 1.00 82.94 377 GLY A C 1
ATOM 2923 O O . GLY A 1 377 ? -24.796 10.785 13.070 1.00 82.94 377 GLY A O 1
ATOM 2924 N N . ASP A 1 378 ? -23.218 12.387 13.240 1.00 85.50 378 ASP A N 1
ATOM 2925 C CA . ASP A 1 378 ? -23.126 12.656 11.802 1.00 85.50 378 ASP A CA 1
ATOM 2926 C C . ASP A 1 378 ? -22.333 11.565 11.057 1.00 85.50 378 ASP A C 1
ATOM 2928 O O . ASP A 1 378 ? -21.451 10.894 11.608 1.00 85.50 378 ASP A O 1
ATOM 2932 N N . GLU A 1 379 ? -22.611 11.417 9.760 1.00 83.81 379 GLU A N 1
ATOM 2933 C CA . GLU A 1 379 ? -21.787 10.611 8.858 1.00 83.81 379 GLU A CA 1
ATOM 2934 C C . GLU A 1 379 ? -20.424 11.289 8.627 1.00 83.81 379 GLU A C 1
ATOM 2936 O O . GLU A 1 379 ? -20.312 12.511 8.547 1.00 83.81 379 GLU A O 1
ATOM 2941 N N . GLY A 1 380 ? -19.354 10.497 8.529 1.00 87.75 380 GLY A N 1
ATOM 2942 C CA . GLY A 1 380 ? -18.006 11.041 8.304 1.00 87.75 380 GLY A CA 1
ATOM 2943 C C . GLY A 1 380 ? -16.901 9.996 8.171 1.00 87.75 380 GLY A C 1
ATOM 2944 O O . GLY A 1 380 ? -15.848 10.267 7.595 1.00 87.75 380 GLY A O 1
ATOM 2945 N N . TYR A 1 381 ? -17.134 8.767 8.642 1.00 91.69 381 TYR A N 1
ATOM 2946 C CA . TYR A 1 381 ? -16.189 7.667 8.435 1.00 91.69 381 TYR A CA 1
ATOM 2947 C C . TYR A 1 381 ? -15.984 7.318 6.962 1.00 91.69 381 TYR A C 1
ATOM 2949 O O . TYR A 1 381 ? -14.879 6.920 6.599 1.00 91.69 381 TYR A O 1
ATOM 2957 N N . GLU A 1 382 ? -17.018 7.463 6.129 1.00 92.50 382 GLU A N 1
ATOM 2958 C CA . GLU A 1 382 ? -16.916 7.185 4.697 1.00 92.50 382 GLU A CA 1
ATOM 2959 C C . GLU A 1 382 ? -15.918 8.126 4.031 1.00 92.50 382 GLU A C 1
ATOM 2961 O O . GLU A 1 382 ? -15.003 7.643 3.376 1.00 92.50 382 GLU A O 1
ATOM 2966 N N . ASP A 1 383 ? -15.998 9.432 4.289 1.00 92.19 383 ASP A N 1
ATOM 2967 C CA . ASP A 1 383 ? -15.076 10.419 3.719 1.00 92.19 383 ASP A CA 1
ATOM 2968 C C . ASP A 1 383 ? -13.631 10.209 4.189 1.00 92.19 383 ASP A C 1
ATOM 2970 O O . ASP A 1 383 ? -12.690 10.235 3.387 1.00 92.19 383 ASP A O 1
ATOM 2974 N N . LEU A 1 384 ? -13.439 9.952 5.490 1.00 94.12 384 LEU A N 1
ATOM 2975 C CA . LEU A 1 384 ? -12.115 9.667 6.050 1.00 94.12 384 LEU A CA 1
ATOM 2976 C C . LEU A 1 384 ? -11.512 8.409 5.413 1.00 94.12 384 LEU A C 1
ATOM 2978 O O . LEU A 1 384 ? -10.339 8.401 5.029 1.00 94.12 384 LEU A O 1
ATOM 2982 N N . PHE A 1 385 ? -12.307 7.347 5.275 1.00 94.62 385 PHE A N 1
ATOM 2983 C CA . PHE A 1 385 ? -11.845 6.096 4.687 1.00 94.62 385 PHE A CA 1
ATOM 2984 C C . PHE A 1 385 ? -11.645 6.215 3.174 1.00 94.62 385 PHE A C 1
ATOM 2986 O O . PHE A 1 385 ? -10.627 5.755 2.666 1.00 94.62 385 PHE A O 1
ATOM 2993 N N . ALA A 1 386 ? -12.532 6.900 2.456 1.00 92.06 386 ALA A N 1
ATOM 2994 C CA . ALA A 1 386 ? -12.430 7.180 1.025 1.00 92.06 386 ALA A CA 1
ATOM 2995 C C . ALA A 1 386 ? -11.123 7.896 0.670 1.00 92.06 386 ALA A C 1
ATOM 2997 O O . ALA A 1 386 ? -10.453 7.554 -0.307 1.00 92.06 386 ALA A O 1
ATOM 2998 N N . HIS A 1 387 ? -10.728 8.866 1.497 1.00 91.25 387 HIS A N 1
ATOM 2999 C CA . HIS A 1 387 ? -9.475 9.592 1.332 1.00 91.25 387 HIS A CA 1
ATOM 3000 C C . HIS A 1 387 ? -8.239 8.707 1.579 1.00 91.25 387 HIS A C 1
ATOM 3002 O O . HIS A 1 387 ? -7.210 8.840 0.902 1.00 91.25 387 HIS A O 1
ATOM 3008 N N . ALA A 1 388 ? -8.329 7.810 2.563 1.00 94.31 388 ALA A N 1
ATOM 3009 C CA . ALA A 1 388 ? -7.177 7.120 3.124 1.00 94.31 388 ALA A CA 1
ATOM 3010 C C . ALA A 1 388 ? -6.957 5.692 2.603 1.00 94.31 388 ALA A C 1
ATOM 3012 O O . ALA A 1 388 ? -5.824 5.200 2.636 1.00 94.31 388 ALA A O 1
ATOM 3013 N N . CYS A 1 389 ? -8.006 5.024 2.127 1.00 93.12 389 CYS A N 1
ATOM 3014 C CA . CYS A 1 389 ? -7.952 3.632 1.703 1.00 93.12 389 CYS A CA 1
ATOM 3015 C C . CYS A 1 389 ? -7.136 3.440 0.408 1.00 93.12 389 CYS A C 1
ATOM 3017 O O . CYS A 1 389 ? -6.964 4.371 -0.394 1.00 93.12 389 CYS A O 1
ATOM 3019 N N . PRO A 1 390 ? -6.594 2.228 0.184 1.00 92.81 390 PRO A N 1
ATOM 3020 C CA . PRO A 1 390 ? -5.990 1.880 -1.089 1.00 92.81 390 PRO A CA 1
ATOM 3021 C C . PRO A 1 390 ? -7.013 1.997 -2.216 1.00 92.81 390 PRO A C 1
ATOM 3023 O O . PRO A 1 390 ? -8.206 1.762 -2.043 1.00 92.81 390 PRO A O 1
ATOM 3026 N N . LYS A 1 391 ? -6.540 2.312 -3.421 1.00 91.12 391 LYS A N 1
ATOM 3027 C CA . LYS A 1 391 ? -7.401 2.316 -4.608 1.00 91.12 391 LYS A CA 1
ATOM 3028 C C . LYS A 1 391 ? -7.629 0.878 -5.080 1.00 91.12 391 LYS A C 1
ATOM 3030 O O . LYS A 1 391 ? -6.960 0.446 -6.023 1.00 91.12 391 LYS A O 1
ATOM 3035 N N . PHE A 1 392 ? -8.519 0.168 -4.390 1.00 92.31 392 PHE A N 1
ATOM 3036 C CA . PHE A 1 392 ? -8.889 -1.223 -4.658 1.00 92.31 392 PHE A CA 1
ATOM 3037 C C . PHE A 1 392 ? -9.237 -1.449 -6.132 1.00 92.31 392 PHE A C 1
ATOM 3039 O O . PHE A 1 392 ? -9.773 -0.557 -6.797 1.00 92.31 392 PHE A O 1
ATOM 3046 N N . VAL A 1 393 ? -8.921 -2.636 -6.649 1.00 91.44 393 VAL A N 1
ATOM 3047 C CA . VAL A 1 393 ? -9.104 -2.964 -8.069 1.00 91.44 393 VAL A CA 1
ATOM 3048 C C . VAL A 1 393 ? -9.922 -4.227 -8.263 1.00 91.44 393 VAL A C 1
ATOM 3050 O O . VAL A 1 393 ? -9.827 -5.176 -7.494 1.00 91.44 393 VAL A O 1
ATOM 3053 N N . CYS A 1 394 ? -10.710 -4.240 -9.336 1.00 89.38 394 CYS A N 1
ATOM 3054 C CA . CYS A 1 394 ? -11.358 -5.448 -9.819 1.00 89.38 394 CYS A CA 1
ATOM 3055 C C . CYS A 1 394 ? -10.429 -6.136 -10.837 1.00 89.38 394 CYS A C 1
ATOM 3057 O O . CYS A 1 394 ? -10.183 -5.565 -11.907 1.00 89.38 394 CYS A O 1
ATOM 3059 N N . PRO A 1 395 ? -9.906 -7.341 -10.542 1.00 86.75 395 PRO A N 1
ATOM 3060 C CA . PRO A 1 395 ? -9.044 -8.067 -11.468 1.00 86.75 395 PRO A CA 1
ATOM 3061 C C . PRO A 1 395 ? -9.828 -8.730 -12.609 1.00 86.75 395 PRO A C 1
ATOM 3063 O O . PRO A 1 395 ? -9.218 -9.169 -13.577 1.00 86.75 395 PRO A O 1
ATOM 3066 N N . ALA A 1 396 ? -11.159 -8.801 -12.543 1.00 84.25 396 ALA A N 1
ATOM 3067 C CA . ALA A 1 396 ? -11.950 -9.429 -13.592 1.00 84.25 396 ALA A CA 1
ATOM 3068 C C . ALA A 1 396 ? -11.908 -8.610 -14.893 1.00 84.25 396 ALA A C 1
ATOM 3070 O O . ALA A 1 396 ? -12.025 -7.380 -14.884 1.00 84.25 396 ALA A O 1
ATOM 3071 N N . VAL A 1 397 ? -11.764 -9.300 -16.024 1.00 84.00 397 VAL A N 1
ATOM 3072 C CA . VAL A 1 397 ? -11.881 -8.688 -17.352 1.00 84.00 397 VAL A CA 1
ATOM 3073 C C . VAL A 1 397 ? -13.370 -8.475 -17.648 1.00 84.00 397 VAL A C 1
ATOM 3075 O O . VAL A 1 397 ? -14.135 -9.443 -17.617 1.00 84.00 397 VAL A O 1
ATOM 3078 N N . PRO A 1 398 ? -13.822 -7.236 -17.918 1.00 82.62 398 PRO A N 1
ATOM 3079 C CA . PRO A 1 398 ? -15.208 -6.997 -18.289 1.00 82.62 398 PRO A CA 1
ATOM 3080 C C . PRO A 1 398 ? -15.574 -7.730 -19.574 1.00 82.62 398 PRO A C 1
ATOM 3082 O O . PRO A 1 398 ? -14.777 -7.830 -20.507 1.00 82.62 398 PRO A O 1
ATOM 3085 N N . ASN A 1 399 ? -16.819 -8.185 -19.658 1.00 80.31 399 ASN A N 1
ATOM 3086 C CA . ASN A 1 399 ? -17.339 -8.695 -20.915 1.00 80.31 399 ASN A CA 1
ATOM 3087 C C . ASN A 1 399 ? -17.646 -7.520 -21.860 1.00 80.31 399 ASN A C 1
ATOM 3089 O O . ASN A 1 399 ? -18.702 -6.896 -21.759 1.00 80.31 399 ASN A O 1
ATOM 3093 N N . TYR A 1 400 ? -16.713 -7.236 -22.770 1.00 79.19 400 TYR A N 1
ATOM 3094 C CA . TYR A 1 400 ? -16.812 -6.151 -23.752 1.00 79.19 400 TYR A CA 1
ATOM 3095 C C . TYR A 1 400 ? -17.876 -6.364 -24.836 1.00 79.19 400 TYR A C 1
ATOM 3097 O O . TYR A 1 400 ? -18.174 -5.422 -25.566 1.00 79.19 400 TYR A O 1
ATOM 3105 N N . ASP A 1 401 ? -18.435 -7.572 -24.948 1.00 74.38 401 ASP A N 1
ATOM 3106 C CA . ASP A 1 401 ? -19.441 -7.917 -25.959 1.00 74.38 401 ASP A CA 1
ATOM 3107 C C . ASP A 1 401 ? -20.860 -7.519 -25.509 1.00 74.38 401 ASP A C 1
ATOM 3109 O O . ASP A 1 401 ? -21.792 -7.464 -26.313 1.00 74.38 401 ASP A O 1
ATOM 3113 N N . ARG A 1 402 ? -21.045 -7.209 -24.216 1.00 68.31 402 ARG A N 1
ATOM 3114 C CA . ARG A 1 402 ? -22.311 -6.684 -23.691 1.00 68.31 402 ARG A CA 1
ATOM 3115 C C . ARG A 1 402 ? -22.403 -5.183 -23.951 1.00 68.31 402 ARG A C 1
ATOM 3117 O O . ARG A 1 402 ? -21.524 -4.424 -23.552 1.00 68.31 402 ARG A O 1
ATOM 3124 N N . ALA A 1 403 ? -23.501 -4.756 -24.578 1.00 54.78 403 ALA A N 1
ATOM 3125 C CA . ALA A 1 403 ? -23.758 -3.344 -24.833 1.00 54.78 403 ALA A CA 1
ATOM 3126 C C . ALA A 1 403 ? -23.750 -2.539 -23.514 1.00 54.78 403 ALA A C 1
ATOM 3128 O O . ALA A 1 403 ? -24.421 -2.949 -22.555 1.00 54.78 403 ALA A O 1
ATOM 3129 N N . PRO A 1 404 ? -23.047 -1.391 -23.452 1.00 52.47 404 PRO A N 1
ATOM 3130 C CA . PRO A 1 404 ? -23.107 -0.487 -22.310 1.00 52.47 404 PRO A CA 1
ATOM 3131 C C . PRO A 1 404 ? -24.515 0.128 -22.243 1.00 52.47 404 PRO A C 1
ATOM 3133 O O . PRO A 1 404 ? -24.786 1.145 -22.870 1.00 52.47 404 PRO A O 1
ATOM 3136 N N . GLY A 1 405 ? -25.440 -0.536 -21.541 1.00 52.19 405 GLY A N 1
ATOM 3137 C CA . GLY A 1 405 ? -26.830 -0.084 -21.379 1.00 52.19 405 GLY A CA 1
ATOM 3138 C C . GLY A 1 405 ? -27.928 -1.131 -21.607 1.00 52.19 405 GLY A C 1
ATOM 3139 O O . GLY A 1 405 ? -29.103 -0.779 -21.566 1.00 52.19 405 GLY A O 1
ATOM 3140 N N . GLY A 1 406 ? -27.601 -2.409 -21.833 1.00 41.59 406 GLY A N 1
ATOM 3141 C CA . GLY A 1 406 ? -28.614 -3.469 -21.930 1.00 41.59 406 GLY A CA 1
ATOM 3142 C C . GLY A 1 406 ? -29.333 -3.721 -20.596 1.00 41.59 406 GLY A C 1
ATOM 3143 O O . GLY A 1 406 ? -28.699 -4.051 -19.596 1.00 41.59 406 GLY A O 1
ATOM 3144 N N . ALA A 1 407 ? -30.660 -3.574 -20.595 1.00 43.12 407 ALA A N 1
ATOM 3145 C CA . ALA A 1 407 ? -31.555 -3.727 -19.451 1.00 43.12 407 ALA A CA 1
ATOM 3146 C C . ALA A 1 407 ? -31.598 -5.169 -18.898 1.00 43.12 407 ALA A C 1
ATOM 3148 O O . ALA A 1 407 ? -32.502 -5.936 -19.204 1.00 43.12 407 ALA A O 1
ATOM 3149 N N . ALA A 1 408 ? -30.611 -5.522 -18.073 1.00 38.66 408 ALA A N 1
ATOM 3150 C CA . ALA A 1 408 ? -30.674 -6.575 -17.057 1.00 38.66 408 ALA A CA 1
ATOM 3151 C C . ALA A 1 408 ? -29.484 -6.413 -16.090 1.00 38.66 408 ALA A C 1
ATOM 3153 O O . ALA A 1 408 ? -28.499 -7.134 -16.189 1.00 38.66 408 ALA A O 1
ATOM 3154 N N . GLY A 1 409 ? -29.584 -5.423 -15.191 1.00 41.50 409 GLY A N 1
ATOM 3155 C CA . GLY A 1 409 ? -28.827 -5.302 -13.934 1.00 41.50 409 GLY A CA 1
ATOM 3156 C C . GLY A 1 409 ? -27.293 -5.219 -14.018 1.00 41.50 409 GLY A C 1
ATOM 3157 O O . GLY A 1 409 ? -26.625 -6.214 -14.260 1.00 41.50 409 GLY A O 1
ATOM 3158 N N . ALA A 1 410 ? -26.744 -4.053 -13.656 1.00 42.09 410 ALA A N 1
ATOM 3159 C CA . ALA A 1 410 ? -25.316 -3.758 -13.436 1.00 42.09 410 ALA A CA 1
ATOM 3160 C C . ALA A 1 410 ? -24.521 -3.193 -14.630 1.00 42.09 410 ALA A C 1
ATOM 3162 O O . ALA A 1 410 ? -23.406 -3.613 -14.916 1.00 42.09 410 ALA A O 1
ATOM 3163 N N . SER A 1 411 ? -25.019 -2.108 -15.227 1.00 46.34 411 SER A N 1
ATOM 3164 C CA . SER A 1 411 ? -24.152 -1.030 -15.733 1.00 46.34 411 SER A CA 1
ATOM 3165 C C . SER A 1 411 ? -23.703 -0.098 -14.590 1.00 46.34 411 SER A C 1
ATOM 3167 O O . SER A 1 411 ? -23.734 1.123 -14.729 1.00 46.34 411 SER A O 1
ATOM 3169 N N . GLN A 1 412 ? -23.352 -0.648 -13.422 1.00 52.97 412 GLN A N 1
ATOM 3170 C CA . GLN A 1 412 ? -22.503 0.084 -12.484 1.00 52.97 412 GLN A CA 1
ATOM 3171 C C . GLN A 1 412 ? -21.088 -0.029 -13.030 1.00 52.97 412 GLN A C 1
ATOM 3173 O O . GLN A 1 412 ? -20.661 -1.134 -13.361 1.00 52.97 412 GLN A O 1
ATOM 3178 N N . ASP A 1 413 ? -20.382 1.093 -13.138 1.00 60.84 413 ASP A N 1
ATOM 3179 C CA . ASP A 1 413 ? -18.955 1.130 -13.442 1.00 60.84 413 ASP A CA 1
ATOM 3180 C C . ASP A 1 413 ? -18.226 0.030 -12.654 1.00 60.84 413 ASP A C 1
ATOM 3182 O O . ASP A 1 413 ? -17.980 0.165 -11.452 1.00 60.84 413 ASP A O 1
ATOM 3186 N N . ALA A 1 414 ? -17.866 -1.073 -13.323 1.00 68.75 414 ALA A N 1
ATOM 3187 C CA . ALA A 1 414 ? -17.130 -2.178 -12.706 1.00 68.75 414 ALA A CA 1
ATOM 3188 C C . ALA A 1 414 ? -15.781 -1.702 -12.135 1.00 68.75 414 ALA A C 1
ATOM 3190 O O . ALA A 1 414 ? -15.173 -2.382 -11.315 1.00 68.75 414 ALA A O 1
ATOM 3191 N N . SER A 1 415 ? -15.336 -0.508 -12.538 1.00 70.81 415 SER A N 1
ATOM 3192 C CA . SER A 1 415 ? -14.166 0.177 -12.001 1.00 70.81 415 SER A CA 1
ATOM 3193 C C . SER A 1 415 ? -14.314 0.580 -10.532 1.00 70.81 415 SER A C 1
ATOM 3195 O O . SER A 1 415 ? -13.314 0.612 -9.819 1.00 70.81 415 SER A O 1
ATOM 3197 N N . LYS A 1 416 ? -15.537 0.848 -10.052 1.00 80.69 416 LYS A N 1
ATOM 3198 C CA . LYS A 1 416 ? -15.809 1.254 -8.662 1.00 80.69 416 LYS A CA 1
ATOM 3199 C C . LYS A 1 416 ? -16.370 0.132 -7.794 1.00 80.69 416 LYS A C 1
ATOM 3201 O O . LYS A 1 416 ? -16.501 0.320 -6.589 1.00 80.69 416 LYS A O 1
ATOM 3206 N N . SER A 1 417 ? -16.692 -1.030 -8.361 1.00 83.75 417 SER A N 1
ATOM 3207 C CA . SER A 1 417 ? -17.338 -2.122 -7.618 1.00 83.75 417 SER A CA 1
ATOM 3208 C C . SER A 1 417 ? -16.478 -2.640 -6.460 1.00 83.75 417 SER A C 1
ATOM 3210 O O . SER A 1 417 ? -16.983 -2.781 -5.349 1.00 83.75 417 SER A O 1
ATOM 3212 N N . ALA A 1 418 ? -15.176 -2.847 -6.691 1.00 87.25 418 ALA A N 1
ATOM 3213 C CA . ALA A 1 418 ? -14.233 -3.291 -5.663 1.00 87.25 418 ALA A CA 1
ATOM 3214 C C . ALA A 1 418 ? -14.106 -2.263 -4.529 1.00 87.25 418 ALA A C 1
ATOM 3216 O O . ALA A 1 418 ? -14.191 -2.612 -3.356 1.00 87.25 418 ALA A O 1
ATOM 3217 N N . TYR A 1 419 ? -13.979 -0.982 -4.883 1.00 88.81 419 TYR A N 1
ATOM 3218 C CA . TYR A 1 419 ? -13.937 0.116 -3.920 1.00 88.81 419 TYR A CA 1
ATOM 3219 C C . TYR A 1 419 ? -15.222 0.185 -3.077 1.00 88.81 419 TYR A C 1
ATOM 3221 O O . TYR A 1 419 ? -15.154 0.150 -1.850 1.00 88.81 419 TYR A O 1
ATOM 3229 N N . ASN A 1 420 ? -16.392 0.194 -3.722 1.00 89.81 420 ASN A N 1
ATOM 3230 C CA . ASN A 1 420 ? -17.688 0.268 -3.044 1.00 89.81 420 ASN A CA 1
ATOM 3231 C C . ASN A 1 420 ? -17.919 -0.928 -2.111 1.00 89.81 420 ASN A C 1
ATOM 3233 O O . ASN A 1 420 ? -18.508 -0.772 -1.043 1.00 89.81 420 ASN A O 1
ATOM 3237 N N . LEU A 1 421 ? -17.454 -2.122 -2.495 1.00 90.69 421 LEU A N 1
ATOM 3238 C CA . LEU A 1 421 ? -17.542 -3.309 -1.650 1.00 90.69 421 LEU A CA 1
ATOM 3239 C C . LEU A 1 421 ? -16.765 -3.121 -0.341 1.00 90.69 421 LEU A C 1
ATOM 3241 O O . LEU A 1 421 ? -17.323 -3.375 0.727 1.00 90.69 421 LEU A O 1
ATOM 3245 N N . GLN A 1 422 ? -15.522 -2.640 -0.427 1.00 91.81 422 GLN A N 1
ATOM 3246 C CA . GLN A 1 422 ? -14.666 -2.439 0.744 1.00 91.81 422 GLN A CA 1
ATOM 3247 C C . GLN A 1 422 ? -15.178 -1.318 1.649 1.00 91.81 422 GLN A C 1
ATOM 3249 O O . GLN A 1 422 ? -15.244 -1.494 2.865 1.00 91.81 422 GLN A O 1
ATOM 3254 N N . VAL A 1 423 ? -15.622 -0.197 1.069 1.00 92.12 423 VAL A N 1
ATOM 3255 C CA . VAL A 1 423 ? -16.261 0.890 1.828 1.00 92.12 423 VAL A CA 1
ATOM 3256 C C . VAL A 1 423 ? -17.497 0.371 2.557 1.00 92.12 423 VAL A C 1
ATOM 3258 O O . VAL A 1 423 ? -17.621 0.566 3.761 1.00 92.12 423 VAL A O 1
ATOM 3261 N N . ARG A 1 424 ? -18.381 -0.366 1.874 1.00 92.12 424 ARG A N 1
ATOM 3262 C CA . ARG A 1 424 ? -19.595 -0.919 2.488 1.00 92.12 424 ARG A CA 1
ATOM 3263 C C . ARG A 1 424 ? -19.280 -1.868 3.645 1.00 92.12 424 ARG A C 1
ATOM 3265 O O . ARG A 1 424 ? -19.950 -1.810 4.674 1.00 92.12 424 ARG A O 1
ATOM 3272 N N . GLN A 1 425 ? -18.277 -2.733 3.489 1.00 91.75 425 GLN A N 1
ATOM 3273 C CA . GLN A 1 425 ? -17.850 -3.649 4.549 1.00 91.75 425 GLN A CA 1
ATOM 3274 C C . GLN A 1 425 ? -17.282 -2.889 5.753 1.00 91.75 425 GLN A C 1
ATOM 3276 O O . GLN A 1 425 ? -17.622 -3.205 6.892 1.00 91.75 425 GLN A O 1
ATOM 3281 N N . PHE A 1 426 ? -16.470 -1.861 5.504 1.00 92.88 426 PHE A N 1
ATOM 3282 C CA . PHE A 1 426 ? -15.928 -1.000 6.548 1.00 92.88 426 PHE A CA 1
ATOM 3283 C C . PHE A 1 426 ? -17.031 -0.220 7.278 1.00 92.88 426 PHE A C 1
ATOM 3285 O O . PHE A 1 426 ? -17.112 -0.284 8.499 1.00 92.88 426 PHE A O 1
ATOM 3292 N N . ILE A 1 427 ? -17.937 0.453 6.567 1.00 91.94 427 ILE A N 1
ATOM 3293 C CA . ILE A 1 427 ? -19.029 1.216 7.190 1.00 91.94 427 ILE A CA 1
ATOM 3294 C C . ILE A 1 427 ? -19.946 0.306 8.007 1.00 91.94 427 ILE A C 1
ATOM 3296 O O . ILE A 1 427 ? -20.238 0.620 9.158 1.00 91.94 427 ILE A O 1
ATOM 3300 N N . SER A 1 428 ? -20.304 -0.869 7.477 1.00 90.50 428 SER A N 1
ATOM 3301 C CA . SER A 1 428 ? -21.080 -1.864 8.226 1.00 90.50 428 SER A CA 1
ATOM 3302 C C . SER A 1 428 ? -20.413 -2.268 9.542 1.00 90.50 428 SER A C 1
ATOM 3304 O O . SER A 1 428 ? -21.109 -2.634 10.487 1.00 90.50 428 SER A O 1
ATOM 3306 N N . GLU A 1 429 ? -19.083 -2.239 9.610 1.00 88.69 429 GLU A N 1
ATOM 3307 C CA . GLU A 1 429 ? -18.349 -2.508 10.838 1.00 88.69 429 GLU A CA 1
ATOM 3308 C C . GLU A 1 429 ? -18.418 -1.321 11.801 1.00 88.69 429 GLU A C 1
ATOM 3310 O O . GLU A 1 429 ? -18.763 -1.500 12.971 1.00 88.69 429 GLU A O 1
ATOM 3315 N N . VAL A 1 430 ? -18.132 -0.114 11.311 1.00 87.88 430 VAL A N 1
ATOM 3316 C CA . VAL A 1 430 ? -17.982 1.087 12.139 1.00 87.88 430 VAL A CA 1
ATOM 3317 C C . VAL A 1 430 ? -19.307 1.621 12.682 1.00 87.88 430 VAL A C 1
ATOM 3319 O O . VAL A 1 430 ? -19.338 2.124 13.808 1.00 87.88 430 VAL A O 1
ATOM 3322 N N . THR A 1 431 ? -20.420 1.462 11.961 1.00 83.75 431 THR A N 1
ATOM 3323 C CA . THR A 1 431 ? -21.753 1.865 12.448 1.00 83.75 431 THR A CA 1
ATOM 3324 C C . THR A 1 431 ? -22.096 1.195 13.785 1.00 83.75 431 THR A C 1
ATOM 3326 O O . THR A 1 431 ? -22.708 1.815 14.654 1.00 83.75 431 THR A O 1
ATOM 3329 N N . ASN A 1 432 ? -21.597 -0.024 14.024 1.00 82.19 432 ASN A N 1
ATOM 3330 C CA . ASN A 1 432 ? -21.803 -0.740 15.286 1.00 82.19 432 ASN A CA 1
ATOM 3331 C C . ASN A 1 432 ? -21.031 -0.140 16.479 1.00 82.19 432 ASN A C 1
ATOM 3333 O O . ASN A 1 432 ? -21.298 -0.505 17.621 1.00 82.19 432 ASN A O 1
ATOM 3337 N N . HIS A 1 433 ? -20.083 0.779 16.254 1.00 84.50 433 HIS A N 1
ATOM 3338 C CA . HIS A 1 433 ? -19.287 1.393 17.323 1.00 84.50 433 HIS A CA 1
ATOM 3339 C C . HIS A 1 433 ? -19.965 2.594 17.995 1.00 84.50 433 HIS A C 1
ATOM 3341 O O . HIS A 1 433 ? -19.541 2.972 19.085 1.00 84.50 433 HIS A O 1
ATOM 3347 N N . GLY A 1 434 ? -21.016 3.182 17.410 1.00 86.19 434 GLY A N 1
ATOM 3348 C CA . GLY A 1 434 ? -21.711 4.343 17.990 1.00 86.19 434 GLY A CA 1
ATOM 3349 C C . GLY A 1 434 ? -22.204 4.106 19.428 1.00 86.19 434 GLY A C 1
ATOM 3350 O O . GLY A 1 434 ? -21.766 4.812 20.343 1.00 86.19 434 GLY A O 1
ATOM 3351 N N . PRO A 1 435 ? -23.027 3.066 19.671 1.00 87.06 435 PRO A N 1
ATOM 3352 C CA . PRO A 1 435 ? -23.481 2.712 21.018 1.00 87.06 435 PRO A CA 1
ATOM 3353 C C . PRO A 1 435 ? -22.330 2.379 21.979 1.00 87.06 435 PRO A C 1
ATOM 3355 O O . PRO A 1 435 ? -22.382 2.726 23.156 1.00 87.06 435 PRO A O 1
ATOM 3358 N N . LEU A 1 436 ? -21.254 1.761 21.475 1.00 88.56 436 LEU A N 1
ATOM 3359 C CA . LEU A 1 436 ? -20.072 1.412 22.271 1.00 88.56 436 LEU A CA 1
ATOM 3360 C C . LEU A 1 436 ? -19.316 2.660 22.748 1.00 88.56 436 LEU A C 1
ATOM 3362 O O . LEU A 1 436 ? -18.844 2.696 23.885 1.00 88.56 436 LEU A O 1
ATOM 3366 N N . ARG A 1 437 ? -19.236 3.710 21.918 1.00 87.69 437 ARG A N 1
ATOM 3367 C CA . ARG A 1 437 ? -18.630 4.993 22.308 1.00 87.69 437 ARG A CA 1
ATOM 3368 C C . ARG A 1 437 ? -19.437 5.690 23.405 1.00 87.69 437 ARG A C 1
ATOM 3370 O O . ARG A 1 437 ? -18.835 6.154 24.376 1.00 87.69 437 ARG A O 1
ATOM 3377 N N . LYS A 1 438 ? -20.775 5.706 23.294 1.00 88.62 438 LYS A N 1
ATOM 3378 C CA . LYS A 1 438 ? -21.683 6.241 24.331 1.00 88.62 438 LYS A CA 1
ATOM 3379 C C . LYS A 1 438 ? -21.553 5.456 25.642 1.00 88.62 438 LYS A C 1
ATOM 3381 O O . LYS A 1 438 ? -21.384 6.050 26.700 1.00 88.62 438 LYS A O 1
ATOM 3386 N N . LEU A 1 439 ? -21.524 4.124 25.580 1.00 89.94 439 LEU A N 1
ATOM 3387 C CA . LEU A 1 439 ? -21.294 3.279 26.754 1.00 89.94 439 LEU A CA 1
ATOM 3388 C C . LEU A 1 439 ? -19.951 3.606 27.428 1.00 89.94 439 LEU A C 1
ATOM 3390 O O . LEU A 1 439 ? -19.884 3.814 28.641 1.00 89.94 439 LEU A O 1
ATOM 3394 N N . ARG A 1 440 ? -18.876 3.674 26.636 1.00 89.00 440 ARG A N 1
ATOM 3395 C CA . ARG A 1 440 ? -17.522 3.946 27.123 1.00 89.00 440 ARG A CA 1
ATOM 3396 C C . ARG A 1 440 ? -17.406 5.312 27.804 1.00 89.00 440 ARG A C 1
ATOM 3398 O O . ARG A 1 440 ? -16.694 5.418 28.802 1.00 89.00 440 ARG A O 1
ATOM 3405 N N . SER A 1 441 ? -18.060 6.353 27.281 1.00 89.56 441 SER A N 1
ATOM 3406 C CA . SER A 1 441 ? -17.992 7.698 27.871 1.00 89.56 441 SER A CA 1
ATOM 3407 C C . SER A 1 441 ? -18.570 7.718 29.285 1.00 89.56 441 SER A C 1
ATOM 3409 O O . SER A 1 441 ? -17.961 8.312 30.170 1.00 89.56 441 SER A O 1
ATOM 3411 N N . TYR A 1 442 ? -19.662 6.989 29.529 1.00 90.38 442 TYR A N 1
ATOM 3412 C CA . TYR A 1 442 ? -20.203 6.805 30.872 1.00 90.38 442 TYR A CA 1
ATOM 3413 C C . TYR A 1 442 ? -19.299 5.939 31.749 1.00 90.38 442 TYR A C 1
ATOM 3415 O O . TYR A 1 442 ? -19.005 6.348 32.867 1.00 90.38 442 TYR A O 1
ATOM 3423 N N . LEU A 1 443 ? -18.805 4.792 31.263 1.00 89.94 443 LEU A N 1
ATOM 3424 C CA . LEU A 1 443 ? -17.936 3.916 32.066 1.00 89.94 443 LEU A CA 1
ATOM 3425 C C . LEU A 1 443 ? -16.685 4.647 32.580 1.00 89.94 443 LEU A C 1
ATOM 3427 O O . LEU A 1 443 ? -16.260 4.406 33.699 1.00 89.94 443 LEU A O 1
ATOM 3431 N N . ARG A 1 444 ? -16.131 5.597 31.819 1.00 88.31 444 ARG A N 1
ATOM 3432 C CA . ARG A 1 444 ? -14.979 6.404 32.262 1.00 88.31 444 ARG A CA 1
ATOM 3433 C C . ARG A 1 444 ? -15.268 7.387 33.399 1.00 88.31 444 ARG A C 1
ATOM 3435 O O . ARG A 1 444 ? -14.324 7.888 33.998 1.00 88.31 444 ARG A O 1
ATOM 3442 N N . LEU A 1 445 ? -16.531 7.721 33.649 1.00 88.75 445 LEU A N 1
ATOM 3443 C CA . LEU A 1 445 ? -16.924 8.735 34.635 1.00 88.75 445 LEU A CA 1
ATOM 3444 C C . LEU A 1 445 ? -17.274 8.141 36.000 1.00 88.75 445 LEU A C 1
ATOM 3446 O O . LEU A 1 445 ? -17.401 8.885 36.971 1.00 88.75 445 LEU A O 1
ATOM 3450 N N . TYR A 1 446 ? -17.456 6.824 36.080 1.00 89.06 446 TYR A N 1
ATOM 3451 C CA . TYR A 1 446 ? -17.910 6.145 37.286 1.00 89.06 446 TYR A CA 1
ATOM 3452 C C . TYR A 1 446 ? -16.919 5.062 37.690 1.00 89.06 446 TYR A C 1
ATOM 3454 O O . TYR A 1 446 ? -16.491 4.276 36.859 1.00 89.06 446 TYR A O 1
ATOM 3462 N N . THR A 1 447 ? -16.627 4.969 38.984 1.00 88.56 447 THR A N 1
ATOM 3463 C CA . THR A 1 447 ? -15.935 3.813 39.575 1.00 88.56 447 THR A CA 1
ATOM 3464 C C . THR A 1 447 ? -16.901 2.653 39.812 1.00 88.56 447 THR A C 1
ATOM 3466 O O . THR A 1 447 ? -16.545 1.481 39.723 1.00 88.56 447 THR A O 1
ATOM 3469 N N . SER A 1 448 ? -18.160 2.958 40.127 1.00 91.06 448 SER A N 1
ATOM 3470 C CA . SER A 1 448 ? -19.240 1.979 40.236 1.00 91.06 448 SER A CA 1
ATOM 3471 C C . SER A 1 448 ? -20.580 2.632 39.901 1.00 91.06 448 SER A C 1
ATOM 3473 O O . SER A 1 448 ? -20.840 3.771 40.297 1.00 91.06 448 SER A O 1
ATOM 3475 N N . ILE A 1 449 ? -21.436 1.927 39.163 1.00 93.50 449 ILE A N 1
ATOM 3476 C CA . ILE A 1 449 ? -22.755 2.415 38.749 1.00 93.50 449 ILE A CA 1
ATOM 3477 C C . ILE A 1 449 ? -23.771 1.275 38.736 1.00 93.50 449 ILE A C 1
ATOM 3479 O O . ILE A 1 449 ? -23.484 0.177 38.269 1.00 93.50 449 ILE A O 1
ATOM 3483 N N . ARG A 1 450 ? -24.986 1.535 39.229 1.00 93.19 450 ARG A N 1
ATOM 3484 C CA . ARG A 1 450 ? -26.067 0.549 39.146 1.00 93.19 450 ARG A CA 1
ATOM 3485 C C . ARG A 1 450 ? -26.487 0.318 37.690 1.00 93.19 450 ARG A C 1
ATOM 3487 O O . ARG A 1 450 ? -26.573 1.269 36.907 1.00 93.19 450 ARG A O 1
ATOM 3494 N N . ALA A 1 451 ? -26.794 -0.928 37.346 1.00 91.81 451 ALA A N 1
ATOM 3495 C CA . ALA A 1 451 ? -27.172 -1.332 35.995 1.00 91.81 451 ALA A CA 1
ATOM 3496 C C . ALA A 1 451 ? -28.447 -0.623 35.503 1.00 91.81 451 ALA A C 1
ATOM 3498 O O . ALA A 1 451 ? -28.510 -0.229 34.341 1.00 91.81 451 ALA A O 1
ATOM 3499 N N . ASP A 1 452 ? -29.420 -0.372 36.386 1.00 92.75 452 ASP A N 1
ATOM 3500 C CA . ASP A 1 452 ? -30.650 0.374 36.076 1.00 92.75 452 ASP A CA 1
ATOM 3501 C C . ASP A 1 452 ? -30.358 1.805 35.593 1.00 92.75 452 ASP A C 1
ATOM 3503 O O . ASP A 1 452 ? -30.876 2.257 34.571 1.00 92.75 452 ASP A O 1
ATOM 3507 N N . LYS A 1 453 ? -29.463 2.503 36.295 1.00 92.19 453 LYS A N 1
ATOM 3508 C CA . LYS A 1 453 ? -29.052 3.870 35.979 1.00 92.19 453 LYS A CA 1
ATOM 3509 C C . LYS A 1 453 ? -28.242 3.920 34.686 1.00 92.19 453 LYS A C 1
ATOM 3511 O O . LYS A 1 453 ? -28.443 4.817 33.872 1.00 92.19 453 LYS A O 1
ATOM 3516 N N . MET A 1 454 ? -27.351 2.951 34.481 1.00 91.44 454 MET A N 1
ATOM 3517 C CA . MET A 1 454 ? -26.568 2.847 33.249 1.00 91.44 454 MET A CA 1
ATOM 3518 C C . MET A 1 454 ? -27.453 2.542 32.032 1.00 91.44 454 MET A C 1
ATOM 3520 O O . MET A 1 454 ? -27.230 3.094 30.953 1.00 91.44 454 MET A O 1
ATOM 3524 N N . ALA A 1 455 ? -28.478 1.704 32.207 1.00 92.44 455 ALA A N 1
ATOM 3525 C CA . ALA A 1 455 ? -29.449 1.380 31.167 1.00 92.44 455 ALA A CA 1
ATOM 3526 C C . ALA A 1 455 ? -30.259 2.628 30.786 1.00 92.44 455 ALA A C 1
ATOM 3528 O O . ALA A 1 455 ? -30.351 2.959 29.605 1.00 92.44 455 ALA A O 1
ATOM 3529 N N . ALA A 1 456 ? -30.718 3.388 31.788 1.00 92.25 456 ALA A N 1
ATOM 3530 C CA . ALA A 1 456 ? -31.412 4.656 31.583 1.00 92.25 456 ALA A CA 1
ATOM 3531 C C . ALA A 1 456 ? -30.560 5.687 30.819 1.00 92.25 456 ALA A C 1
ATOM 3533 O O . ALA A 1 456 ? -31.074 6.347 29.926 1.00 92.25 456 ALA A O 1
ATOM 3534 N N . PHE A 1 457 ? -29.255 5.802 31.099 1.00 90.00 457 PHE A N 1
ATOM 3535 C CA . PHE A 1 457 ? -28.363 6.715 30.363 1.00 90.00 457 PHE A CA 1
ATOM 3536 C C . PHE A 1 457 ? -28.124 6.323 28.901 1.00 90.00 457 PHE A C 1
ATOM 3538 O O . PHE A 1 457 ? -27.827 7.180 28.068 1.00 90.00 457 PHE A O 1
ATOM 3545 N N . ASN A 1 458 ? -28.222 5.034 28.580 1.00 86.88 458 ASN A N 1
ATOM 3546 C CA . ASN A 1 458 ? -28.055 4.543 27.215 1.00 86.88 458 ASN A CA 1
ATOM 3547 C C . ASN A 1 458 ? -29.381 4.432 26.454 1.00 86.88 458 ASN A C 1
ATOM 3549 O O . ASN A 1 458 ? -29.341 4.073 25.282 1.00 86.88 458 ASN A O 1
ATOM 3553 N N . ASP A 1 459 ? -30.512 4.776 27.081 1.00 89.50 459 ASP A N 1
ATOM 3554 C CA . ASP A 1 459 ? -31.862 4.616 26.527 1.00 89.50 459 ASP A CA 1
ATOM 3555 C C . ASP A 1 459 ? -32.189 3.143 26.195 1.00 89.50 459 ASP A C 1
ATOM 3557 O O . ASP A 1 459 ? -32.832 2.828 25.194 1.00 89.50 459 ASP A O 1
ATOM 3561 N N . LEU A 1 460 ? -31.715 2.216 27.038 1.00 91.81 460 LEU A N 1
ATOM 3562 C CA . LEU A 1 460 ? -31.847 0.767 26.858 1.00 91.81 460 LEU A CA 1
ATOM 3563 C C . LEU A 1 460 ? -32.554 0.104 28.047 1.00 91.81 460 LEU A C 1
ATOM 3565 O O . LEU A 1 460 ? -32.596 0.633 29.156 1.00 91.81 460 LEU A O 1
ATOM 3569 N N . SER A 1 461 ? -33.079 -1.102 27.825 1.00 91.56 461 SER A N 1
ATOM 3570 C CA . SER A 1 461 ? -33.489 -1.996 28.913 1.00 91.56 461 SER A CA 1
ATOM 3571 C C . SER A 1 461 ? -32.258 -2.601 29.604 1.00 91.56 461 SER A C 1
ATOM 3573 O O . SER A 1 461 ? -31.175 -2.663 29.021 1.00 91.56 461 SER A O 1
ATOM 3575 N N . VAL A 1 462 ? -32.414 -3.103 30.833 1.00 87.75 462 VAL A N 1
ATOM 3576 C CA . VAL A 1 462 ? -31.313 -3.766 31.565 1.00 87.75 462 VAL A CA 1
ATOM 3577 C C . VAL A 1 462 ? -30.798 -5.004 30.811 1.00 87.75 462 VAL A C 1
ATOM 3579 O O . VAL A 1 462 ? -29.594 -5.245 30.782 1.00 87.75 462 VAL A O 1
ATOM 3582 N N . SER A 1 463 ? -31.688 -5.738 30.130 1.00 89.56 463 SER A N 1
ATOM 3583 C CA . SER A 1 463 ? -31.312 -6.877 29.276 1.00 89.56 463 SER A CA 1
ATOM 3584 C C . SER A 1 463 ? -30.442 -6.434 28.098 1.00 89.56 463 SER A C 1
ATOM 3586 O O . SER A 1 463 ? -29.357 -6.971 27.889 1.00 89.56 463 SER A O 1
ATOM 3588 N N . ASN A 1 464 ? -30.867 -5.393 27.376 1.00 91.44 464 ASN A N 1
ATOM 3589 C CA . ASN A 1 464 ? -30.125 -4.882 26.222 1.00 91.44 464 ASN A CA 1
ATOM 3590 C C . ASN A 1 464 ? -28.798 -4.230 26.646 1.00 91.44 464 ASN A C 1
ATOM 3592 O O . ASN A 1 464 ? -27.824 -4.255 25.896 1.00 91.44 464 ASN A O 1
ATOM 3596 N N . LEU A 1 465 ? -28.725 -3.663 27.857 1.00 91.31 465 LEU A N 1
ATOM 3597 C CA . LEU A 1 465 ? -27.470 -3.170 28.421 1.00 91.31 465 LEU A CA 1
ATOM 3598 C C . LEU A 1 465 ? -26.478 -4.316 28.662 1.00 91.31 465 LEU A C 1
ATOM 3600 O O . LEU A 1 465 ? -25.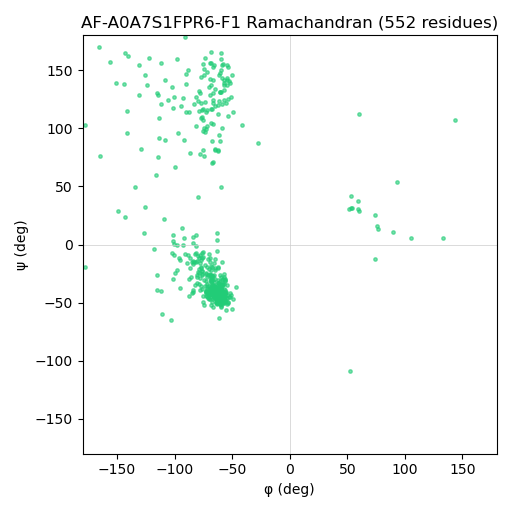298 -4.160 28.353 1.00 91.31 465 LEU A O 1
ATOM 3604 N N . ALA A 1 466 ? -26.930 -5.453 29.199 1.00 89.69 466 ALA A N 1
ATOM 3605 C CA . ALA A 1 466 ? -26.070 -6.616 29.411 1.00 89.69 466 ALA A CA 1
ATOM 3606 C C . ALA A 1 466 ? -25.495 -7.134 28.081 1.00 89.69 466 ALA A C 1
ATOM 3608 O O . ALA A 1 466 ? -24.291 -7.380 27.984 1.00 89.69 466 ALA A O 1
ATOM 3609 N N . GLU A 1 467 ? -26.324 -7.201 27.035 1.00 91.25 467 GLU A N 1
ATOM 3610 C CA . GLU A 1 467 ? -25.884 -7.526 25.673 1.00 91.25 467 GLU A CA 1
ATOM 3611 C C . GLU A 1 467 ? -24.857 -6.520 25.143 1.00 91.25 467 GLU A C 1
ATOM 3613 O O . GLU A 1 467 ? -23.843 -6.923 24.577 1.00 91.25 467 GLU A O 1
ATOM 3618 N N . LEU A 1 468 ? -25.066 -5.219 25.374 1.00 91.06 468 LEU A N 1
ATOM 3619 C CA . LEU A 1 468 ? -24.140 -4.169 24.946 1.00 91.06 468 LEU A CA 1
ATOM 3620 C C . LEU A 1 468 ? -22.794 -4.235 25.688 1.00 91.06 468 LEU A C 1
ATOM 3622 O O . LEU A 1 468 ? -21.747 -4.066 25.067 1.00 91.06 468 LEU A O 1
ATOM 3626 N N . LEU A 1 469 ? -22.800 -4.511 26.996 1.00 91.00 469 LEU A N 1
ATOM 3627 C CA . LEU A 1 469 ? -21.592 -4.708 27.807 1.00 91.00 469 LEU A CA 1
ATOM 3628 C C . LEU A 1 469 ? -20.806 -5.938 27.318 1.00 91.00 469 LEU A C 1
ATOM 3630 O O . LEU A 1 469 ? -19.617 -5.854 27.006 1.00 91.00 469 LEU A O 1
ATOM 3634 N N . CYS A 1 470 ? -21.472 -7.084 27.170 1.00 90.12 470 CYS A N 1
ATOM 3635 C CA . CYS A 1 470 ? -20.848 -8.283 26.608 1.00 90.12 470 CYS A CA 1
ATOM 3636 C C . CYS A 1 470 ? -20.325 -8.033 25.187 1.00 90.12 470 CYS A C 1
ATOM 3638 O O . CYS A 1 470 ? -19.180 -8.370 24.882 1.00 90.12 470 CYS A O 1
ATOM 3640 N N . GLY A 1 471 ? -21.126 -7.381 24.344 1.00 89.88 471 GLY A N 1
ATOM 3641 C CA . GLY A 1 471 ? -20.767 -6.995 22.986 1.00 89.88 471 GLY A CA 1
ATOM 3642 C C . GLY A 1 471 ? -19.542 -6.089 22.943 1.00 89.88 471 GLY A C 1
ATOM 3643 O O . GLY A 1 471 ? -18.657 -6.315 22.122 1.00 89.88 471 GLY A O 1
ATOM 3644 N N . TYR A 1 472 ? -19.423 -5.127 23.863 1.00 89.62 472 TYR A N 1
ATOM 3645 C CA . TYR A 1 472 ? -18.253 -4.256 23.938 1.00 89.62 472 TYR A CA 1
ATOM 3646 C C . TYR A 1 472 ? -16.981 -5.044 24.258 1.00 89.62 472 TYR A C 1
ATOM 3648 O O . TYR A 1 472 ? -15.965 -4.859 23.586 1.00 89.62 472 TYR A O 1
ATOM 3656 N N . LYS A 1 473 ? -17.045 -5.975 25.222 1.00 89.12 473 LYS A N 1
ATOM 3657 C CA . LYS A 1 473 ? -15.917 -6.869 25.518 1.00 89.12 473 LYS A CA 1
ATOM 3658 C C . LYS A 1 473 ? -15.543 -7.703 24.297 1.00 89.12 473 LYS A C 1
ATOM 3660 O O . LYS A 1 473 ? -14.396 -7.662 23.872 1.00 89.12 473 LYS A O 1
ATOM 3665 N N . LEU A 1 474 ? -16.507 -8.408 23.702 1.00 88.19 474 LEU A N 1
ATOM 3666 C CA . LEU A 1 474 ? -16.284 -9.281 22.543 1.00 88.19 474 LEU A CA 1
ATOM 3667 C C . LEU A 1 474 ? -15.724 -8.526 21.335 1.00 88.19 474 LEU A C 1
ATOM 3669 O O . LEU A 1 474 ? -14.835 -9.033 20.662 1.00 88.19 474 LEU A O 1
ATOM 3673 N N . LYS A 1 475 ? -16.198 -7.304 21.078 1.00 86.69 475 LYS A N 1
ATOM 3674 C CA . LYS A 1 475 ? -15.720 -6.472 19.966 1.00 86.69 475 LYS A CA 1
ATOM 3675 C C . LYS A 1 475 ? -14.279 -6.003 20.161 1.00 86.69 475 LYS A C 1
ATOM 3677 O O . LYS A 1 475 ? -13.564 -5.812 19.184 1.00 86.69 475 LYS A O 1
ATOM 3682 N N . MET A 1 476 ? -13.874 -5.802 21.411 1.00 86.62 476 MET A N 1
ATOM 3683 C CA . MET A 1 476 ? -12.524 -5.372 21.775 1.00 86.62 476 MET A CA 1
ATOM 3684 C C . MET A 1 476 ? -11.579 -6.551 22.040 1.00 86.62 476 MET A C 1
ATOM 3686 O O . MET A 1 476 ? -10.377 -6.335 22.167 1.00 86.62 476 MET A O 1
ATOM 3690 N N . PHE A 1 477 ? -12.076 -7.791 22.093 1.00 85.75 477 PHE A N 1
ATOM 3691 C CA . PHE A 1 477 ? -11.241 -8.989 22.045 1.00 85.75 477 PHE A CA 1
ATOM 3692 C C . PHE A 1 477 ? -10.726 -9.182 20.623 1.00 85.75 477 PHE A C 1
ATOM 3694 O O . PHE A 1 477 ? -11.405 -9.733 19.757 1.00 85.75 477 PHE A O 1
ATOM 3701 N N . GLN A 1 478 ? -9.509 -8.712 20.391 1.00 84.25 478 GLN A N 1
ATOM 3702 C CA . GLN A 1 478 ? -8.860 -8.782 19.094 1.00 84.25 478 GLN A CA 1
ATOM 3703 C C . GLN A 1 478 ? -7.680 -9.745 19.143 1.00 84.25 478 GLN A C 1
ATOM 3705 O O . GLN A 1 478 ? -7.086 -10.007 20.194 1.00 84.25 478 GLN A O 1
ATOM 3710 N N . LEU A 1 479 ? -7.329 -10.268 17.975 1.00 83.06 479 LEU A N 1
ATOM 3711 C CA . LEU A 1 479 ? -6.075 -10.976 17.815 1.00 83.06 479 LEU A CA 1
ATOM 3712 C C . LEU A 1 479 ? -4.944 -9.948 17.863 1.00 83.06 479 LEU A C 1
ATOM 3714 O O . LEU A 1 479 ? -4.853 -9.078 16.998 1.00 83.06 479 LEU A O 1
ATOM 3718 N N . GLU A 1 480 ? -4.095 -10.037 18.877 1.00 76.75 480 GLU A N 1
ATOM 3719 C CA . GLU A 1 480 ? -2.891 -9.218 18.971 1.00 76.75 480 GLU A CA 1
ATOM 3720 C C . GLU A 1 480 ? -1.678 -10.095 18.722 1.00 76.75 480 GLU A C 1
ATOM 3722 O O . GLU A 1 480 ? -1.617 -11.249 19.166 1.00 76.75 480 GLU A O 1
ATOM 3727 N N . ARG A 1 481 ? -0.694 -9.537 18.020 1.00 71.12 481 ARG A N 1
ATOM 3728 C CA . ARG A 1 481 ? 0.610 -10.168 17.867 1.00 71.12 481 ARG A CA 1
ATOM 3729 C C . ARG A 1 481 ? 1.167 -10.550 19.244 1.00 71.12 481 ARG A C 1
ATOM 3731 O O . ARG A 1 481 ? 1.068 -9.777 20.200 1.00 71.12 481 ARG A O 1
ATOM 3738 N N . LYS A 1 482 ? 1.774 -11.736 19.346 1.00 62.91 482 LYS A N 1
ATOM 3739 C CA . LYS A 1 482 ? 2.607 -12.062 20.508 1.00 62.91 482 LYS A CA 1
ATOM 3740 C C . LYS A 1 482 ? 3.832 -11.153 20.460 1.00 62.91 482 LYS A C 1
ATOM 3742 O O . LYS A 1 482 ? 4.712 -11.344 19.625 1.00 62.91 482 LYS A O 1
ATOM 3747 N N . ASP A 1 483 ? 3.842 -10.130 21.303 1.00 53.06 483 ASP A N 1
ATOM 3748 C CA . ASP A 1 483 ? 5.080 -9.449 21.646 1.00 53.06 483 ASP A CA 1
ATOM 3749 C C . ASP A 1 483 ? 5.807 -10.386 22.616 1.00 53.06 483 ASP A C 1
ATOM 3751 O O . ASP A 1 483 ? 5.269 -10.677 23.690 1.00 53.06 483 ASP A O 1
ATOM 3755 N N . ASP A 1 484 ? 6.982 -10.890 22.233 1.00 42.69 484 ASP A N 1
ATOM 3756 C CA . ASP A 1 484 ? 7.894 -11.613 23.125 1.00 42.69 484 ASP A CA 1
ATOM 3757 C C . ASP A 1 484 ? 8.446 -10.633 24.171 1.00 42.69 484 ASP A C 1
ATOM 3759 O O . ASP A 1 484 ? 9.595 -10.212 24.144 1.00 42.69 484 ASP A O 1
ATOM 3763 N N . ALA A 1 485 ? 7.582 -10.198 25.085 1.00 41.66 485 ALA A N 1
ATOM 3764 C CA . ALA A 1 485 ? 7.944 -9.327 26.194 1.00 41.66 485 ALA A CA 1
ATOM 3765 C C . ALA A 1 485 ? 8.691 -10.083 27.312 1.00 41.66 485 ALA A C 1
ATOM 3767 O O . ALA A 1 485 ? 9.188 -9.444 28.234 1.00 41.66 485 ALA A O 1
ATOM 3768 N N . ASP A 1 486 ? 8.786 -11.417 27.223 1.00 35.50 486 ASP A N 1
ATOM 3769 C CA . ASP A 1 486 ? 9.419 -12.285 28.229 1.00 35.50 486 ASP A CA 1
ATOM 3770 C C . ASP A 1 486 ? 10.842 -12.744 27.853 1.00 35.50 486 ASP A C 1
ATOM 3772 O O . ASP A 1 486 ? 11.466 -13.494 28.603 1.00 35.50 486 ASP A O 1
ATOM 3776 N N . THR A 1 487 ? 11.403 -12.298 26.723 1.00 32.88 487 THR A N 1
ATOM 3777 C CA . THR A 1 487 ? 12.799 -12.597 26.353 1.00 32.88 487 THR A CA 1
ATOM 3778 C C . THR A 1 487 ? 13.640 -11.323 26.322 1.00 32.88 487 THR A C 1
ATOM 3780 O O . THR A 1 487 ? 13.286 -10.334 25.700 1.00 32.88 487 THR A O 1
ATOM 3783 N N . ILE A 1 488 ? 14.800 -11.365 26.982 1.00 36.47 488 ILE A N 1
ATOM 3784 C CA . ILE A 1 488 ? 15.796 -10.281 27.154 1.00 36.47 488 ILE A CA 1
ATOM 3785 C C . ILE A 1 488 ? 16.427 -9.816 25.813 1.00 36.47 488 ILE A C 1
ATOM 3787 O O . ILE A 1 488 ? 17.328 -8.982 25.778 1.00 36.47 488 ILE A O 1
ATOM 3791 N N . SER A 1 489 ? 15.979 -10.352 24.679 1.00 30.59 489 SER A N 1
ATOM 3792 C CA . SER A 1 489 ? 16.490 -10.028 23.347 1.00 30.59 489 SER A CA 1
ATOM 3793 C C . SER A 1 489 ? 15.712 -8.861 22.723 1.00 30.59 489 SER A C 1
ATOM 3795 O O . SER A 1 489 ? 14.514 -8.732 22.971 1.00 30.59 489 SER A O 1
ATOM 3797 N N . PRO A 1 490 ? 16.356 -8.002 21.904 1.00 34.09 490 PRO A N 1
ATOM 3798 C CA . PRO A 1 490 ? 15.650 -6.947 21.180 1.00 34.09 490 PRO A CA 1
ATOM 3799 C C . PRO A 1 490 ? 14.499 -7.564 20.370 1.00 34.09 490 PRO A C 1
ATOM 3801 O O . PRO A 1 490 ? 14.674 -8.676 19.862 1.00 34.09 490 PRO A O 1
ATOM 3804 N N . PRO A 1 491 ? 13.340 -6.881 20.252 1.00 38.81 491 PRO A N 1
ATOM 3805 C CA . PRO A 1 491 ? 12.128 -7.437 19.659 1.00 38.81 491 PRO A CA 1
ATOM 3806 C C . PRO A 1 491 ? 12.404 -7.813 18.204 1.00 38.81 491 PRO A C 1
ATOM 3808 O O . PRO A 1 491 ? 12.343 -6.989 17.292 1.00 38.81 491 PRO A O 1
ATOM 3811 N N . THR A 1 492 ? 12.761 -9.072 17.981 1.00 40.50 492 THR A N 1
ATOM 3812 C CA . THR A 1 492 ? 13.006 -9.612 16.654 1.00 40.50 492 THR A CA 1
ATOM 3813 C C . THR A 1 492 ? 11.640 -9.883 16.070 1.00 40.50 492 THR A C 1
ATOM 3815 O O . THR A 1 492 ? 10.831 -10.644 16.597 1.00 40.50 492 THR A O 1
ATOM 3818 N N . LEU A 1 493 ? 11.327 -9.138 15.018 1.00 44.84 493 LEU A N 1
ATOM 3819 C CA . LEU A 1 493 ? 10.012 -9.160 14.425 1.00 44.84 493 LEU A CA 1
ATOM 3820 C C . LEU A 1 493 ? 9.841 -10.451 13.620 1.00 44.84 493 LEU A C 1
ATOM 3822 O O . LEU A 1 493 ? 9.981 -10.442 12.405 1.00 44.84 493 LEU A O 1
ATOM 3826 N N . ASP A 1 494 ? 9.512 -11.566 14.270 1.00 46.22 494 ASP A N 1
ATOM 3827 C CA . ASP A 1 494 ? 9.214 -12.795 13.541 1.00 46.22 494 ASP A CA 1
ATOM 3828 C C . ASP A 1 494 ? 7.852 -12.653 12.843 1.00 46.22 494 ASP A C 1
ATOM 3830 O O . ASP A 1 494 ? 6.792 -12.635 13.469 1.00 46.22 494 ASP A O 1
ATOM 3834 N N . VAL A 1 495 ? 7.856 -12.399 11.537 1.00 44.31 495 VAL A N 1
ATOM 3835 C CA . VAL A 1 495 ? 6.644 -12.152 10.726 1.00 44.31 495 VAL A CA 1
ATOM 3836 C C . VAL A 1 495 ? 5.817 -13.426 10.556 1.00 44.31 495 VAL A C 1
ATOM 3838 O O . VAL A 1 495 ? 4.656 -13.367 10.162 1.00 44.31 495 VAL A O 1
ATOM 3841 N N . VAL A 1 496 ? 6.342 -14.575 10.985 1.00 42.62 496 VAL A N 1
ATOM 3842 C CA . VAL A 1 496 ? 5.535 -15.776 11.228 1.00 42.62 496 VAL A CA 1
ATOM 3843 C C . VAL A 1 496 ? 4.398 -15.475 12.238 1.00 42.62 496 VAL A C 1
ATOM 3845 O O . VAL A 1 496 ? 3.275 -15.937 12.053 1.00 42.62 496 VAL A O 1
ATOM 3848 N N . SER A 1 497 ? 4.606 -14.530 13.170 1.00 50.09 497 SER A N 1
ATOM 3849 C CA . SER A 1 497 ? 3.605 -13.969 14.106 1.00 50.09 497 SER A CA 1
ATOM 3850 C C . SER A 1 497 ? 2.701 -12.863 13.499 1.00 50.09 497 SER A C 1
ATOM 3852 O O . SER A 1 497 ? 1.944 -12.195 14.200 1.00 50.09 497 SER A O 1
ATOM 3854 N N . ALA A 1 498 ? 2.755 -12.602 12.184 1.00 53.19 498 ALA A N 1
ATOM 3855 C CA . ALA A 1 498 ? 1.835 -11.658 11.527 1.00 53.19 498 ALA A CA 1
ATOM 3856 C C . ALA A 1 498 ? 0.453 -12.270 11.254 1.00 53.19 498 ALA A C 1
ATOM 3858 O O . ALA A 1 498 ? -0.526 -11.535 11.175 1.00 53.19 498 ALA A O 1
ATOM 3859 N N . LEU A 1 499 ? 0.349 -13.598 11.149 1.00 58.94 499 LEU A N 1
ATOM 3860 C CA . LEU A 1 499 ? -0.927 -14.326 11.047 1.00 58.94 499 LEU A CA 1
ATOM 3861 C C . LEU A 1 499 ? -1.332 -14.960 12.382 1.00 58.94 499 LEU A C 1
ATOM 3863 O O . LEU A 1 499 ? -2.520 -15.080 12.669 1.00 58.94 499 LEU A O 1
ATOM 3867 N N . GLU A 1 500 ? -0.352 -15.325 13.204 1.00 62.88 500 GLU A N 1
ATOM 3868 C CA . GLU A 1 500 ? -0.572 -15.872 14.538 1.00 62.88 500 GLU A CA 1
ATOM 3869 C C . GLU A 1 500 ? -0.667 -14.754 15.580 1.00 62.88 500 GLU A C 1
ATOM 3871 O O . GLU A 1 500 ? -0.087 -13.681 15.447 1.00 62.88 500 GLU A O 1
ATOM 3876 N N . GLY A 1 501 ? -1.425 -14.986 16.642 1.00 66.88 501 GLY A N 1
ATOM 3877 C CA . GLY A 1 501 ? -1.555 -14.019 17.719 1.00 66.88 501 GLY A CA 1
ATOM 3878 C C . GLY A 1 501 ? -2.180 -14.641 18.951 1.00 66.88 501 GLY A C 1
ATOM 3879 O O . GLY A 1 501 ? -2.672 -15.769 18.928 1.00 66.88 501 GLY A O 1
ATOM 3880 N N . SER A 1 502 ? -2.150 -13.897 20.046 1.00 76.19 502 SER A N 1
ATOM 3881 C CA . SER A 1 502 ? -2.932 -14.210 21.237 1.00 76.19 502 SER A CA 1
ATOM 3882 C C . SER A 1 502 ? -4.145 -13.298 21.274 1.00 76.19 502 SER A C 1
ATOM 3884 O O . SER A 1 502 ? -4.015 -12.094 21.050 1.00 76.19 502 SER A O 1
ATOM 3886 N N . VAL A 1 503 ? -5.315 -13.854 21.576 1.00 80.50 503 VAL A N 1
ATOM 3887 C CA . VAL A 1 503 ? -6.508 -13.039 21.809 1.00 80.50 503 VAL A CA 1
ATOM 3888 C C . VAL A 1 503 ? -6.267 -12.198 23.059 1.00 80.50 503 VAL A C 1
ATOM 3890 O O . VAL A 1 503 ? -6.025 -12.737 24.140 1.00 80.50 503 VAL A O 1
ATOM 3893 N N . ARG A 1 504 ? -6.300 -10.875 22.900 1.00 82.56 504 ARG A N 1
ATOM 3894 C CA . ARG A 1 504 ? -6.107 -9.905 23.980 1.00 82.56 504 ARG A CA 1
ATOM 3895 C C . ARG A 1 504 ? -7.220 -8.870 23.949 1.00 82.56 504 ARG A C 1
ATOM 3897 O O . ARG A 1 504 ? -7.862 -8.636 22.925 1.00 82.56 504 ARG A O 1
ATOM 3904 N N . SER A 1 505 ? -7.474 -8.282 25.111 1.00 83.19 505 SER A N 1
ATOM 3905 C CA . SER A 1 505 ? -8.458 -7.217 25.241 1.00 83.19 505 SER A CA 1
ATOM 3906 C C . SER A 1 505 ? -7.834 -5.882 24.845 1.00 83.19 505 SER A C 1
ATOM 3908 O O . SER A 1 505 ? -6.880 -5.417 25.466 1.00 83.19 505 SER A O 1
ATOM 3910 N N . ALA A 1 506 ? -8.421 -5.241 23.841 1.00 82.81 506 ALA A N 1
ATOM 3911 C CA . ALA A 1 506 ? -8.092 -3.889 23.422 1.00 82.81 506 ALA A CA 1
ATOM 3912 C C . ALA A 1 506 ? -8.808 -2.811 24.248 1.00 82.81 506 ALA A C 1
ATOM 3914 O O . ALA A 1 506 ? -8.632 -1.627 23.951 1.00 82.81 506 ALA A O 1
ATOM 3915 N N . LEU A 1 507 ? -9.611 -3.202 25.246 1.00 83.94 507 LEU A N 1
ATOM 3916 C CA . LEU A 1 507 ? -10.348 -2.271 26.097 1.00 83.94 507 LEU A CA 1
ATOM 3917 C C . LEU A 1 507 ? -9.393 -1.287 26.768 1.00 83.94 507 LEU A C 1
ATOM 3919 O O . LEU A 1 507 ? -8.331 -1.660 27.255 1.00 83.94 507 LEU A O 1
ATOM 3923 N N . ASP A 1 508 ? -9.801 -0.024 26.795 1.00 83.12 508 ASP A N 1
ATOM 3924 C CA . ASP A 1 508 ? -9.139 1.030 27.563 1.00 83.12 508 ASP A CA 1
ATOM 3925 C C . ASP A 1 508 ? -9.820 1.297 28.913 1.00 83.12 508 ASP A C 1
ATOM 3927 O O . ASP A 1 508 ? -9.419 2.209 29.634 1.00 83.12 508 ASP A O 1
ATOM 3931 N N . VAL A 1 509 ? -10.900 0.563 29.194 1.00 85.75 509 VAL A N 1
ATOM 3932 C CA . VAL A 1 509 ? -11.672 0.602 30.435 1.00 85.75 509 VAL A CA 1
ATOM 3933 C C . VAL A 1 509 ? -12.078 -0.827 30.769 1.00 85.75 509 VAL A C 1
ATOM 3935 O O . VAL A 1 509 ? -12.843 -1.454 30.026 1.00 85.75 509 VAL A O 1
ATOM 3938 N N . THR A 1 510 ? -11.560 -1.345 31.873 1.00 87.38 510 THR A N 1
ATOM 3939 C CA . THR A 1 510 ? -11.873 -2.672 32.397 1.00 87.38 510 THR A CA 1
ATOM 3940 C C . THR A 1 510 ? -13.056 -2.569 33.358 1.00 87.38 510 THR A C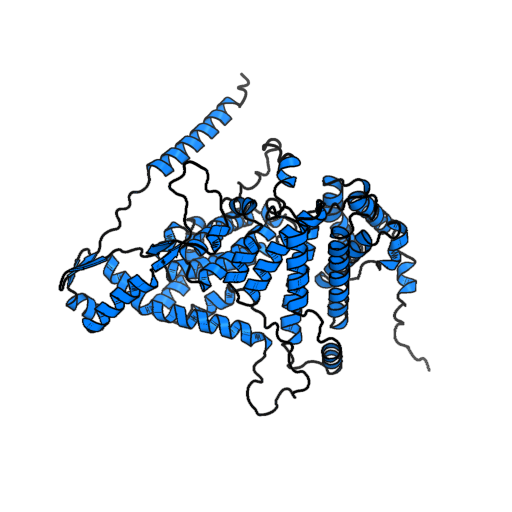 1
ATOM 3942 O O . THR A 1 510 ? -13.213 -1.603 34.098 1.00 87.38 510 THR A O 1
ATOM 3945 N N . TYR A 1 511 ? -13.985 -3.520 33.281 1.00 91.00 511 TYR A N 1
ATOM 3946 C CA . TYR A 1 511 ? -15.178 -3.512 34.127 1.00 91.00 511 TYR A CA 1
ATOM 3947 C C . TYR A 1 511 ? -15.757 -4.914 34.287 1.00 91.00 511 TYR A C 1
ATOM 3949 O O . TYR A 1 511 ? -15.585 -5.788 33.425 1.00 91.00 511 TYR A O 1
ATOM 3957 N N . PHE A 1 512 ? -16.508 -5.121 35.362 1.00 90.88 512 PHE A N 1
ATOM 3958 C CA . PHE A 1 512 ? -17.275 -6.336 35.616 1.00 90.88 512 PHE A CA 1
ATOM 3959 C C . PHE A 1 512 ? -18.633 -6.004 36.241 1.00 90.88 512 PHE A C 1
ATOM 3961 O O . PHE A 1 512 ? -18.861 -4.895 36.719 1.00 90.88 512 PHE A O 1
ATOM 3968 N N . VAL A 1 513 ? -19.557 -6.960 36.178 1.00 90.38 513 VAL A N 1
ATOM 3969 C CA . VAL A 1 513 ? -20.912 -6.816 36.719 1.00 90.38 513 VAL A CA 1
ATOM 3970 C C . VAL A 1 513 ? -21.043 -7.761 37.905 1.00 90.38 513 VAL A C 1
ATOM 3972 O O . VAL A 1 513 ? -20.863 -8.966 37.739 1.00 90.38 513 VAL A O 1
ATOM 3975 N N . ASP A 1 514 ? -21.341 -7.217 39.082 1.00 90.56 514 ASP A N 1
ATOM 3976 C CA . ASP A 1 514 ? -21.719 -7.975 40.275 1.00 90.56 514 ASP A CA 1
ATOM 3977 C C . ASP A 1 514 ? -23.182 -7.672 40.614 1.00 90.56 514 ASP A C 1
ATOM 3979 O O . ASP A 1 514 ? -23.532 -6.566 41.034 1.00 90.56 514 ASP A O 1
ATOM 3983 N N . LYS A 1 515 ? -24.056 -8.661 40.392 1.00 87.50 515 LYS A N 1
ATOM 3984 C CA . LYS A 1 515 ? -25.518 -8.535 40.514 1.00 87.50 515 LYS A CA 1
ATOM 3985 C C . LYS A 1 515 ? -26.041 -7.338 39.703 1.00 87.50 515 LYS A C 1
ATOM 3987 O O . LYS A 1 515 ? -26.001 -7.377 38.478 1.00 87.50 515 LYS A O 1
ATOM 3992 N N . ASP A 1 516 ? -26.481 -6.279 40.383 1.00 89.50 516 ASP A N 1
ATOM 3993 C CA . ASP A 1 516 ? -27.035 -5.058 39.786 1.00 89.50 516 ASP A CA 1
ATOM 3994 C C . ASP A 1 516 ? -26.033 -3.891 39.752 1.00 89.50 516 ASP A C 1
ATOM 3996 O O . ASP A 1 516 ? -26.410 -2.760 39.437 1.00 89.50 516 ASP A O 1
ATOM 4000 N N . MET A 1 517 ? -24.763 -4.125 40.093 1.00 90.88 517 MET A N 1
ATOM 4001 C CA . MET A 1 517 ? -23.720 -3.101 40.122 1.00 90.88 517 MET A CA 1
ATOM 4002 C C . MET A 1 517 ? -22.646 -3.383 39.070 1.00 90.88 517 MET A C 1
ATOM 4004 O O . MET A 1 517 ? -22.084 -4.472 38.994 1.00 90.88 517 MET A O 1
ATOM 4008 N N . ILE A 1 518 ? -22.336 -2.375 38.263 1.00 92.56 518 ILE A N 1
ATOM 4009 C CA . ILE A 1 518 ? -21.211 -2.382 37.333 1.00 92.56 518 ILE A CA 1
ATOM 4010 C C . ILE A 1 518 ? -20.040 -1.725 38.052 1.00 92.56 518 ILE A C 1
ATOM 4012 O O . ILE A 1 518 ? -20.124 -0.553 38.423 1.00 92.56 518 ILE A O 1
ATOM 4016 N N . HIS A 1 519 ? -18.957 -2.468 38.232 1.00 91.12 519 HIS A N 1
ATOM 4017 C CA . HIS A 1 519 ? -17.704 -1.972 38.785 1.00 91.12 519 HIS A CA 1
ATOM 4018 C C . HIS A 1 519 ? -16.731 -1.706 37.645 1.00 91.12 519 HIS A C 1
ATOM 4020 O O . HIS A 1 519 ? -16.499 -2.578 36.807 1.00 91.12 519 HIS A O 1
ATOM 4026 N N . VAL A 1 520 ? -16.189 -0.494 37.607 1.00 89.81 520 VAL A N 1
ATOM 4027 C CA . VAL A 1 520 ? -15.171 -0.089 36.642 1.00 89.81 520 VAL A CA 1
ATOM 4028 C C . VAL A 1 520 ? -13.835 -0.129 37.358 1.00 89.81 520 VAL A C 1
ATOM 4030 O O . VAL A 1 520 ? -13.622 0.577 38.344 1.00 89.81 520 VAL A O 1
ATOM 4033 N N . GLU A 1 521 ? -12.952 -0.987 36.870 1.00 81.94 521 GLU A N 1
ATOM 4034 C CA . GLU A 1 521 ? -11.572 -1.022 37.315 1.00 81.94 521 GLU A CA 1
ATOM 4035 C C . GLU A 1 521 ? -10.830 0.104 36.592 1.00 81.94 521 GLU A C 1
ATOM 4037 O O . GLU A 1 521 ? -10.834 0.208 35.363 1.00 81.94 521 GLU A O 1
ATOM 4042 N N . GLU A 1 522 ? -10.205 0.996 37.359 1.00 65.81 522 GLU A N 1
ATOM 4043 C CA . GLU A 1 522 ? -9.161 1.821 36.775 1.00 65.81 522 GLU A CA 1
ATOM 4044 C C . GLU A 1 522 ? -7.999 0.888 36.456 1.00 65.81 522 GLU A C 1
ATOM 4046 O O . GLU A 1 522 ? -7.411 0.300 37.367 1.00 65.81 522 GLU A O 1
ATOM 4051 N N . ASP A 1 523 ? -7.668 0.750 35.167 1.00 57.22 523 ASP A N 1
ATOM 4052 C CA . ASP A 1 523 ? -6.424 0.106 34.766 1.00 57.22 523 ASP A CA 1
ATOM 4053 C C . ASP A 1 523 ? -5.315 0.746 35.591 1.00 57.22 523 ASP A C 1
ATOM 4055 O O . ASP A 1 523 ? -5.036 1.946 35.460 1.00 57.22 523 ASP A O 1
ATOM 4059 N N . SER A 1 524 ? -4.695 -0.050 36.466 1.00 49.03 524 SER A N 1
ATOM 4060 C CA . SER A 1 524 ? -3.531 0.392 37.205 1.00 49.03 524 SER A CA 1
ATOM 4061 C C . SER A 1 524 ? -2.501 0.764 36.151 1.00 49.03 524 SER A C 1
ATOM 4063 O O . SER A 1 524 ? -1.851 -0.106 35.564 1.00 49.03 524 SER A O 1
ATOM 4065 N N . LYS A 1 525 ? -2.363 2.059 35.865 1.00 50.84 525 LYS A N 1
ATOM 4066 C CA . LYS A 1 525 ? -1.221 2.582 35.136 1.00 50.84 525 LYS A CA 1
ATOM 4067 C C . LYS A 1 525 ? -0.029 2.328 36.045 1.00 50.84 525 LYS A C 1
ATOM 4069 O O . LYS A 1 525 ? 0.426 3.226 36.747 1.00 50.84 525 LYS A O 1
ATOM 4074 N N . LYS A 1 526 ? 0.510 1.107 36.024 1.00 45.75 526 LYS A N 1
ATOM 4075 C CA . LYS A 1 526 ? 1.934 0.909 36.242 1.00 45.75 526 LYS A CA 1
ATOM 4076 C C . LYS A 1 526 ? 2.584 1.644 35.083 1.00 45.75 526 LYS A C 1
ATOM 4078 O O . LYS A 1 526 ? 2.867 1.059 34.043 1.00 45.75 526 LYS A O 1
ATOM 4083 N N . MET A 1 527 ? 2.704 2.966 35.214 1.00 49.78 527 MET A N 1
ATOM 4084 C CA . MET A 1 527 ? 3.645 3.712 34.412 1.00 49.78 527 MET A CA 1
ATOM 4085 C C . MET A 1 527 ? 4.965 2.999 34.643 1.00 49.78 527 MET A C 1
ATOM 4087 O O . MET A 1 527 ? 5.472 2.978 35.766 1.00 49.78 527 MET A O 1
ATOM 4091 N N . ARG A 1 528 ? 5.448 2.329 33.598 1.00 53.31 528 ARG A N 1
ATOM 4092 C CA . ARG A 1 528 ? 6.792 1.779 33.533 1.00 53.31 528 ARG A CA 1
ATOM 4093 C C . ARG A 1 528 ? 7.772 2.950 33.509 1.00 53.31 528 ARG A C 1
ATOM 4095 O O . ARG A 1 528 ? 8.311 3.335 32.475 1.00 53.31 528 ARG A O 1
ATOM 4102 N N . PHE A 1 529 ? 7.879 3.626 34.650 1.00 57.16 529 PHE A N 1
ATOM 4103 C CA . PHE A 1 529 ? 8.847 4.684 34.880 1.00 57.16 529 PHE A CA 1
ATOM 4104 C C . PHE A 1 529 ? 10.259 4.118 34.739 1.00 57.16 529 PHE A C 1
ATOM 4106 O O . PHE A 1 529 ? 11.137 4.807 34.244 1.00 57.16 529 PHE A O 1
ATOM 4113 N N . ASP A 1 530 ? 10.446 2.855 35.113 1.00 60.31 530 ASP A N 1
ATOM 4114 C CA . ASP A 1 530 ? 11.660 2.072 34.915 1.00 60.31 530 ASP A CA 1
ATOM 4115 C C . ASP A 1 530 ? 12.170 2.128 33.469 1.00 60.31 530 ASP A C 1
ATOM 4117 O O . ASP A 1 530 ? 13.291 2.575 33.258 1.00 60.31 530 ASP A O 1
ATOM 4121 N N . GLU A 1 531 ? 11.364 1.779 32.464 1.00 60.44 531 GLU A N 1
ATOM 4122 C CA . GLU A 1 531 ? 11.801 1.817 31.057 1.00 60.44 531 GLU A CA 1
ATOM 4123 C C . GLU A 1 531 ? 12.077 3.241 30.557 1.00 60.44 531 GLU A C 1
ATOM 4125 O O . GLU A 1 531 ? 13.054 3.470 29.840 1.00 60.44 531 GLU A O 1
ATOM 4130 N N . TYR A 1 532 ? 11.244 4.213 30.945 1.00 67.31 532 TYR A N 1
ATOM 4131 C CA . TYR A 1 532 ? 11.450 5.618 30.582 1.00 67.31 532 TYR A CA 1
ATOM 4132 C C . TYR A 1 532 ? 12.757 6.162 31.172 1.00 67.31 532 TYR A C 1
ATOM 4134 O O . TYR A 1 532 ? 13.562 6.754 30.453 1.00 67.31 532 TYR A O 1
ATOM 4142 N N . PHE A 1 533 ? 12.997 5.925 32.464 1.00 76.06 533 PHE A N 1
ATOM 4143 C CA . PHE A 1 533 ? 14.215 6.357 33.138 1.00 76.06 533 PHE A CA 1
ATOM 4144 C C . PHE A 1 533 ? 15.437 5.595 32.629 1.00 76.06 533 PHE A C 1
ATOM 4146 O O . PHE A 1 533 ? 16.452 6.233 32.392 1.00 76.06 533 PHE A O 1
ATOM 4153 N N . LEU A 1 534 ? 15.356 4.287 32.369 1.00 78.88 534 LEU A N 1
ATOM 4154 C CA . LEU A 1 534 ? 16.464 3.515 31.791 1.00 78.88 534 LEU A CA 1
ATOM 4155 C C . LEU A 1 534 ? 16.842 4.017 30.396 1.00 78.88 534 LEU A C 1
ATOM 4157 O O . LEU A 1 534 ? 18.025 4.177 30.101 1.00 78.88 534 LEU A O 1
ATOM 4161 N N . LYS A 1 535 ? 15.851 4.330 29.555 1.00 71.88 535 LYS A N 1
ATOM 4162 C CA . LYS A 1 535 ? 16.090 4.894 28.222 1.00 71.88 535 LYS A CA 1
ATOM 4163 C C . LYS A 1 535 ? 16.683 6.300 28.295 1.00 71.88 535 LYS A C 1
ATOM 4165 O O . LYS A 1 535 ? 17.584 6.618 27.524 1.00 71.88 535 LYS A O 1
ATOM 4170 N N . GLN A 1 536 ? 16.217 7.122 29.235 1.00 74.94 536 GLN A N 1
ATOM 4171 C CA . GLN A 1 536 ? 16.758 8.462 29.444 1.00 74.94 536 GLN A CA 1
ATOM 4172 C C . GLN A 1 536 ? 18.176 8.424 30.028 1.00 74.94 536 GLN A C 1
ATOM 4174 O O . GLN A 1 536 ? 19.018 9.211 29.614 1.00 74.94 536 GLN A O 1
ATOM 4179 N N . ILE A 1 537 ? 18.460 7.487 30.937 1.00 84.75 537 ILE A N 1
ATOM 4180 C CA . ILE A 1 537 ? 19.803 7.238 31.476 1.00 84.75 537 ILE A CA 1
ATOM 4181 C C . ILE A 1 537 ? 20.739 6.783 30.355 1.00 84.75 537 ILE A C 1
ATOM 4183 O O . ILE A 1 537 ? 21.838 7.315 30.247 1.00 84.75 537 ILE A O 1
ATOM 4187 N N . GLY A 1 538 ? 20.295 5.863 29.491 1.00 84.31 538 GLY A N 1
ATOM 4188 C CA . GLY A 1 538 ? 21.052 5.440 28.311 1.00 84.31 538 GLY A CA 1
ATOM 4189 C C . GLY A 1 538 ? 21.401 6.617 27.399 1.00 84.31 538 GLY A C 1
ATOM 4190 O O . GLY A 1 538 ? 22.571 6.836 27.112 1.00 84.31 538 GLY A O 1
ATOM 4191 N N . ALA A 1 539 ? 20.410 7.441 27.048 1.00 75.12 539 ALA A N 1
ATOM 4192 C CA . ALA A 1 539 ? 20.625 8.638 26.233 1.00 75.12 539 ALA A CA 1
ATOM 4193 C C . ALA A 1 539 ? 21.557 9.663 26.910 1.00 75.12 539 ALA A C 1
ATOM 4195 O O . ALA A 1 539 ? 22.381 10.286 26.248 1.00 75.12 539 ALA A O 1
ATOM 4196 N N . CYS A 1 540 ? 21.455 9.845 28.230 1.00 82.56 540 CYS A N 1
ATOM 4197 C CA . CYS A 1 540 ? 22.376 10.702 28.975 1.00 82.56 540 CYS A CA 1
ATOM 4198 C C . CYS A 1 540 ? 23.805 10.149 28.976 1.00 82.56 540 CYS A C 1
ATOM 4200 O O . CYS A 1 540 ? 24.735 10.940 28.873 1.00 82.56 540 CYS A O 1
ATOM 4202 N N . ASN A 1 541 ? 23.983 8.829 29.074 1.00 85.44 541 ASN A N 1
ATOM 4203 C CA . ASN A 1 541 ? 25.298 8.194 29.034 1.00 85.44 541 ASN A CA 1
ATOM 4204 C C . ASN A 1 541 ? 25.942 8.303 27.649 1.00 85.44 541 ASN A C 1
ATOM 4206 O O . ASN A 1 541 ? 27.114 8.646 27.580 1.00 85.44 541 ASN A O 1
ATOM 4210 N N . GLU A 1 542 ? 25.180 8.100 26.569 1.00 78.88 542 GLU A N 1
ATOM 4211 C CA . GLU A 1 542 ? 25.661 8.312 25.194 1.00 78.88 542 GLU A CA 1
ATOM 4212 C C . GLU A 1 542 ? 26.147 9.757 24.994 1.00 78.88 542 GLU A C 1
ATOM 4214 O O . GLU A 1 542 ? 27.259 9.984 24.532 1.00 78.88 542 GLU A O 1
ATOM 4219 N N . VAL A 1 543 ? 25.369 10.749 25.446 1.00 83.19 543 VAL A N 1
ATOM 4220 C CA . VAL A 1 543 ? 25.780 12.166 25.396 1.00 83.19 543 VAL A CA 1
ATOM 4221 C C . VAL A 1 543 ? 27.034 12.426 26.237 1.00 83.19 543 VAL A C 1
ATOM 4223 O O . VAL A 1 543 ? 27.854 13.275 25.890 1.00 83.19 543 VAL A O 1
ATOM 4226 N N . LEU A 1 544 ? 27.192 11.727 27.359 1.00 81.62 544 LEU A N 1
ATOM 4227 C CA . LEU A 1 544 ? 28.341 11.887 28.246 1.00 81.62 544 LEU A CA 1
ATOM 4228 C C . LEU A 1 544 ? 29.608 11.274 27.632 1.00 81.62 544 LEU A C 1
ATOM 4230 O O . LEU A 1 544 ? 30.666 11.898 27.713 1.00 81.62 544 LEU A O 1
ATOM 4234 N N . GLU A 1 545 ? 29.495 10.119 26.973 1.00 84.31 545 GLU A N 1
ATOM 4235 C CA . GLU A 1 545 ? 30.564 9.536 26.153 1.00 84.31 545 GLU A CA 1
ATOM 4236 C C . GLU A 1 545 ? 30.941 10.475 25.000 1.00 84.31 545 GLU A C 1
ATOM 4238 O O . GLU A 1 545 ? 32.119 10.796 24.837 1.00 84.31 545 GLU A O 1
ATOM 4243 N N . ASP A 1 546 ? 29.958 11.019 24.277 1.00 78.06 546 ASP A N 1
ATOM 4244 C CA . ASP A 1 546 ? 30.196 11.987 23.203 1.00 78.06 546 ASP A CA 1
ATOM 4245 C C . ASP A 1 546 ? 30.964 13.215 23.717 1.00 78.06 546 ASP A C 1
ATOM 4247 O O . ASP A 1 546 ? 31.972 13.601 23.128 1.00 78.06 546 ASP A O 1
ATOM 4251 N N . ILE A 1 547 ? 30.568 13.793 24.858 1.00 79.38 547 ILE A N 1
ATOM 4252 C CA . ILE A 1 547 ? 31.272 14.933 25.474 1.00 79.38 547 ILE A CA 1
ATOM 4253 C C . ILE A 1 547 ? 32.708 14.565 25.871 1.00 79.38 547 ILE A C 1
ATOM 4255 O O . ILE A 1 547 ? 33.616 15.378 25.691 1.00 79.38 547 ILE A O 1
ATOM 4259 N N . GLN A 1 548 ? 32.936 13.359 26.395 1.00 80.94 548 GLN A N 1
ATOM 4260 C CA . GLN A 1 548 ? 34.272 12.890 26.780 1.00 80.94 548 GLN A CA 1
ATOM 4261 C C . GLN A 1 548 ? 35.196 12.661 25.578 1.00 80.94 548 GLN A C 1
ATOM 4263 O O . GLN A 1 548 ? 36.414 12.776 25.718 1.00 80.94 548 GLN A O 1
ATOM 4268 N N . THR A 1 549 ? 34.643 12.365 24.399 1.00 76.50 549 THR A N 1
ATOM 4269 C CA . THR A 1 549 ? 35.426 12.200 23.164 1.00 76.50 549 THR A CA 1
ATOM 4270 C C . THR A 1 549 ? 35.819 13.520 22.495 1.00 76.50 549 THR A C 1
ATOM 4272 O O . THR A 1 549 ? 36.661 13.510 21.596 1.00 76.50 549 THR A O 1
ATOM 4275 N N . ILE A 1 550 ? 35.275 14.663 22.935 1.00 78.94 550 ILE A N 1
ATOM 4276 C CA . ILE A 1 550 ? 35.650 15.981 22.408 1.00 78.94 550 ILE A CA 1
ATOM 4277 C C . ILE A 1 550 ? 37.016 16.383 22.997 1.00 78.94 550 ILE A C 1
ATOM 4279 O O . ILE A 1 550 ? 37.124 16.595 24.208 1.00 78.94 550 ILE A O 1
ATOM 4283 N N . PRO A 1 551 ? 38.078 16.531 22.179 1.00 68.19 551 PRO A N 1
ATOM 4284 C CA . PRO A 1 551 ? 39.384 16.935 22.678 1.00 68.19 551 PRO A CA 1
ATOM 4285 C C . PRO A 1 551 ? 39.325 18.378 23.189 1.00 68.19 551 PRO A C 1
ATOM 4287 O O . PRO A 1 551 ? 39.102 19.323 22.428 1.00 68.19 551 PRO A O 1
ATOM 4290 N N . ILE A 1 552 ? 39.552 18.553 24.490 1.00 67.88 552 ILE A N 1
ATOM 4291 C CA . ILE A 1 552 ? 39.706 19.872 25.105 1.00 67.88 552 ILE A CA 1
ATOM 4292 C C . ILE A 1 552 ? 41.024 20.451 24.590 1.00 67.88 552 ILE A C 1
ATOM 4294 O O . ILE A 1 552 ? 42.104 20.032 25.001 1.00 67.88 552 ILE A O 1
ATOM 4298 N N . THR A 1 553 ? 40.938 21.398 23.658 1.00 56.41 553 THR A N 1
ATOM 4299 C CA . THR A 1 553 ? 42.101 22.197 23.262 1.00 56.41 553 THR A CA 1
ATOM 4300 C C . THR A 1 553 ? 42.239 23.297 24.311 1.00 56.41 553 THR A C 1
ATOM 4302 O O . THR A 1 553 ? 41.419 24.214 24.333 1.00 56.41 553 THR A O 1
ATOM 4305 N N . ILE A 1 554 ? 43.187 23.135 25.239 1.00 49.09 554 ILE A N 1
ATOM 4306 C CA . ILE A 1 554 ? 43.581 24.184 26.195 1.00 49.09 554 ILE A CA 1
ATOM 4307 C C . ILE A 1 554 ? 44.536 25.148 25.502 1.00 49.09 554 ILE A C 1
ATOM 4309 O O . ILE A 1 554 ? 45.471 24.646 24.834 1.00 49.09 554 ILE A O 1
#

Nearest PDB structures (foldseek):
  3r9a-assembly1_D  TM=2.684E-01  e=8.852E+00  Homo sapiens
  9hcj-assembly1_P0  TM=1.017E-01  e=2.168E+00  Dictyostelium discoideum

Mean predicted aligned error: 11.46 Å

Secondary structure (DSSP, 8-state):
----PPPPPPPHHHHGGG--HHHHHHHHHHHIIIIIS--HHHHHHIIIIIHHHHHHHH-TTSPPPPTTTTTTTTTT-HHHHHHHHHHHHHHHHHHS---HHHHHHHHHHHHHHHHHHHHHHH-TT---SS-----HHHHHHHHHHHHHHHHHHHHHHH--TT--HHHHHHHHH-TTTT-HHHHHHHHHHHHHHTTTT--TT-----HHHHHHHHHHHHHHHHHHHHHT-HHHHHHTTGGGTTTTHHHHSPPPPPPTT-TTSPP--HHHHTT-TTTT-HHHHHHHHHHHHHHHHHTT-HHHHHHHHHHHHHHHHHHHHSSGGGGSTTGGGHHHHHHHHHHHHHHHHHH-GGGGGGS-HHHHHHHHHHHHHHHHHHHHT---HHHHHHHHS------SPP-TTS-TT-SSS--S-HHHHHHHHHHHHHHHHHTTHHHHHHHHHHHTT-SEEEHHHHHHHHT--HHHHHHHHHHHHHHHEEEE----TTSSS-----GGGGT--EEEE--SSEEEEETTEEEEEP------HHHHHHHHHHHHHHHHHHHHHS----

Organism: NCBI:txid216773